Protein AF-A0A2N5ZAP1-F1 (afdb_monomer_lite)

pLDDT: mean 71.53, std 22.58, range [21.56, 98.69]

Foldseek 3Di:
DDDDDDPVVVVVPPDDDDDDDDDDPVVVVVVCPPPVNPPDADFDWDWDQDPVRATETEGAGQDLCLPVVCVVCVVVCVVRVHAYWYDHPPPDIARVVLLPPAFFDCQLPPPWDADPQQWIASDPLPPVCPLTLGHVVPDPPCCSSPPDPSSVVNNVCRANVPCVPPVCRVPDPPCSPDPCYSVVVCCCVLCVQLVQLVVLVVVLVVVLFQEFAEEEEAQFLAAPWPFPQAPSVPVLLVPLCPDPLRGADLVLVLVLLVLSVVRRAAYAEYEHDDRYANLVRPCSLVVLVSCQVSVSRYSEYEYEHCQLNLDPVVLVSVVVHRHQYEYEHEQQADAQVLSCVGTVDRCNVSSVVSLLVSCLSCVVPSSYAYEDEHEQDPSHLVCPVVVVVVVVVSCVVVVADEDEDQDPDGPGRYYYYYYQRDHPDPVCVVVSVVRVVVSVVVVPVPDDDDDDDCPPPDPPDLAWDQDCQLVRYWYQHSQQQIDSDSSPSSSPQQPDRNSVDHVVVVLVSSLVVLLCSLVVVRPVLVPDPSGSDHDDLVSSVVNLVVSCVVSVNDSCSRDPPVSD

Sequence (564 aa):
MKIALSKSLLERFKIYTFCVSIYSEADWNEKVNSEFLKRESVLEISDDIIPNGKTKLTFDCYTKDARHIHLFLKDFLDKEEKELTIKIDDIFQLDISSLMENPGCLCPWLSPVVSSSGDLTICCNDSFFDMSLGDLNKNDIYDLWFDSEKIKKYRYSHISGNYENMFLCQRCLGEKSIDLSLGLLNEYTKEHQALFGLERYYKARIRKKKIIKHLMIETSSVCQNACIYCNQKNDSIKDSRGKDNLFIDVDKLKKLIKDFDNNEYFFENIHLFWLGEPLLHEEFPKILELLEANKELFSKVELHTNAQEMDTNIVKNILKINFPLKIHYSVDANTKDVYMSLKGNPFLEKVKENIQNIILETKEKVNIIHVLQFIVHKQNQFELSDFKEYWIRFFKENDLDHQITSFFDFNKKHIIYFRKWDPIKKTDILESDRLFLETRENLLHIGHEGFVDHKEIDKKTTIKKICFSPFEYLVIASTGKITFCCHDTLLENLDFNIFDHTIFEFEKKLKAFIEDHICDRISLCKECSVRKSINSHEAILEEVLYFCRRFNIDPEAILNKEFL

Secondary structure (DSSP, 8-state):
------HHHHTT--SS--------HHHHHHHHTSTTTTTT----EEEEE-TTSPEEEEEE--STTHHHHHHHHHHHHHHTT-EEEEEETTTEEEEGGGGGSS-B-SHHHH--EE-TT-EEES-TT-TT-TT--EETTTS-HHIIIII-HHHHHHHHHHHH---TT-HHHHH--S---B--SSHHHHHHHHHHHHHHHHHHHHHHHHTT-EEEEEEEE-SBS--S---TT-GGG-HHHHHHH-SS-SB--HHHHHHHHHHHHHTTEEEEEEEE-SSS-GGG-TTHHHHHHHHHHTGGGEEEEEEEE--TT--HHHHHHHTT--S-EEEEEE---SSHHHHHHHHSSS-HHHHHHHHHHHHHHTTT-TTEEEEEEEEE-TTTGGGHHHHHHHHHHHHHHTT--EEEESSS---SSEEEEEEE---SSHHHHHHHHHHHHHHHHHHHTS-------GGGSSSS--------HHHHEEEE-TTSBEES-TT-TT--S---BTTSS-HHHHHHHHHHHHHHHHTT--HHHHH-SS------HHHHHHHHHHHHHHHT--HHHHS-TTT-

Radius of gyration: 28.74 Å; chains: 1; bounding box: 79×53×83 Å

Organism: Muiribacterium halophilum (NCBI:txid2053465)

Structure (mmCIF, N/CA/C/O backbone):
data_AF-A0A2N5ZAP1-F1
#
_entry.id   AF-A0A2N5ZAP1-F1
#
loop_
_atom_site.group_PDB
_atom_site.id
_atom_site.type_symbol
_atom_site.label_atom_id
_atom_site.label_alt_id
_atom_site.label_comp_id
_atom_site.label_asym_id
_atom_site.label_entity_id
_atom_site.label_seq_id
_atom_site.pdbx_PDB_ins_code
_atom_site.Cartn_x
_atom_site.Cartn_y
_atom_site.Cartn_z
_atom_site.occupancy
_atom_site.B_iso_or_equiv
_atom_site.auth_seq_id
_atom_site.auth_comp_id
_atom_site.auth_asym_id
_atom_site.auth_atom_id
_atom_site.pdbx_PDB_model_num
ATOM 1 N N . MET A 1 1 ? -48.284 6.624 44.555 1.00 22.77 1 MET A N 1
ATOM 2 C CA . MET A 1 1 ? -48.788 7.928 44.067 1.00 22.77 1 MET A CA 1
ATOM 3 C C . MET A 1 1 ? -48.051 8.279 42.788 1.00 22.77 1 MET A C 1
ATOM 5 O O . MET A 1 1 ? -46.831 8.342 42.811 1.00 22.77 1 MET A O 1
ATOM 9 N N . LYS A 1 2 ? -48.776 8.429 41.675 1.00 25.00 2 LYS A N 1
ATOM 10 C CA . LYS A 1 2 ? -48.234 8.939 40.409 1.00 25.00 2 LYS A CA 1
ATOM 11 C C . LYS A 1 2 ? -48.093 10.458 40.516 1.00 25.00 2 LYS A C 1
ATOM 13 O O . LYS A 1 2 ? -49.096 11.125 40.745 1.00 25.00 2 LYS A O 1
ATOM 18 N N . ILE A 1 3 ? -46.895 10.983 40.285 1.00 21.56 3 ILE A N 1
ATOM 19 C CA . ILE A 1 3 ? -46.696 12.359 39.826 1.00 21.56 3 ILE A CA 1
ATOM 20 C C . ILE A 1 3 ? -45.838 12.251 38.570 1.00 21.56 3 ILE A C 1
ATOM 22 O O . ILE A 1 3 ? -44.690 11.822 38.617 1.00 21.56 3 ILE A O 1
ATOM 26 N N . ALA A 1 4 ? -46.458 12.556 37.433 1.00 29.69 4 ALA A N 1
ATOM 27 C CA . ALA A 1 4 ? -45.778 12.710 36.163 1.00 29.69 4 ALA A CA 1
ATOM 28 C C . ALA A 1 4 ? -45.098 14.082 36.152 1.00 29.69 4 ALA A C 1
ATOM 30 O O . ALA A 1 4 ? -45.767 15.103 36.294 1.00 29.69 4 ALA A O 1
ATOM 31 N N . LEU A 1 5 ? -43.781 14.095 35.963 1.00 23.66 5 LEU A N 1
ATOM 32 C CA . LEU A 1 5 ? -43.029 15.273 35.545 1.00 23.66 5 LEU A CA 1
ATOM 33 C C . LEU A 1 5 ? -42.502 15.017 34.129 1.00 23.66 5 LEU A C 1
ATOM 35 O O . LEU A 1 5 ? -42.144 13.898 33.764 1.00 23.66 5 LEU A O 1
ATOM 39 N N . SER A 1 6 ? -42.598 16.052 33.303 1.00 27.11 6 SER A N 1
ATOM 40 C CA . SER A 1 6 ? -42.614 16.013 31.842 1.00 27.11 6 SER A CA 1
ATOM 41 C C . SER A 1 6 ? -41.344 15.453 31.196 1.00 27.11 6 SER A C 1
ATOM 43 O O . SER A 1 6 ? -40.226 15.825 31.554 1.00 27.11 6 SER A O 1
ATOM 45 N N . LYS A 1 7 ? -41.550 14.667 30.129 1.00 28.53 7 LYS A N 1
ATOM 46 C CA . LYS A 1 7 ? -40.543 14.060 29.235 1.00 28.53 7 LYS A CA 1
ATOM 47 C C . LYS A 1 7 ? -39.475 15.037 28.697 1.00 28.53 7 LYS A C 1
ATOM 49 O O . LYS A 1 7 ? -38.416 14.591 28.285 1.00 28.53 7 LYS A O 1
ATOM 54 N N . SER A 1 8 ? -39.711 16.350 28.746 1.00 30.84 8 SER A N 1
ATOM 55 C CA . SER A 1 8 ? -38.792 17.381 28.243 1.00 30.84 8 SER A CA 1
ATOM 56 C C . SER A 1 8 ? -37.696 17.836 29.223 1.00 30.84 8 SER A C 1
ATOM 58 O O . SER A 1 8 ? -36.805 18.568 28.801 1.00 30.84 8 SER A O 1
ATOM 60 N N . LEU A 1 9 ? -37.714 17.418 30.499 1.00 27.17 9 LEU A N 1
ATOM 61 C CA . LEU A 1 9 ? -36.648 17.759 31.463 1.00 27.17 9 LEU A CA 1
ATOM 62 C C . LEU A 1 9 ? -35.585 16.649 31.611 1.00 27.17 9 LEU A C 1
ATOM 64 O O . LEU A 1 9 ? -34.455 16.928 31.996 1.00 27.17 9 LEU A O 1
ATOM 68 N N . LEU A 1 10 ? -35.925 15.404 31.254 1.00 30.48 10 LEU A N 1
ATOM 69 C CA . LEU A 1 10 ? -35.035 14.234 31.339 1.00 30.48 10 LEU A CA 1
ATOM 70 C C . LEU A 1 10 ? -34.087 14.085 30.136 1.00 30.48 10 LEU A C 1
ATOM 72 O O . LEU A 1 10 ? -33.052 13.439 30.261 1.00 30.48 10 LEU A O 1
ATOM 76 N N . GLU A 1 11 ? -34.377 14.709 28.991 1.00 29.72 11 GLU A N 1
ATOM 77 C CA . GLU A 1 11 ? -33.504 14.626 27.804 1.00 29.72 11 GLU A CA 1
ATOM 78 C C . GLU A 1 11 ? -32.333 15.623 27.809 1.00 29.72 11 GLU A C 1
ATOM 80 O O . GLU A 1 11 ? -31.412 15.478 27.012 1.00 29.72 11 GLU A O 1
ATOM 85 N N . ARG A 1 12 ? -32.298 16.597 28.729 1.00 25.38 12 ARG A N 1
ATOM 86 C CA . ARG A 1 12 ? -31.201 17.587 28.814 1.00 25.38 12 ARG A CA 1
ATOM 87 C C . ARG A 1 12 ? -30.183 17.342 29.935 1.00 25.38 12 ARG A C 1
ATOM 89 O O . ARG A 1 12 ? -29.241 18.112 30.055 1.00 25.38 12 ARG A O 1
ATOM 96 N N . PHE A 1 13 ? -30.326 16.269 30.717 1.00 24.34 13 PHE A N 1
ATOM 97 C CA . PHE A 1 13 ? -29.519 16.010 31.923 1.00 24.34 13 PHE A CA 1
ATOM 98 C C . PHE A 1 13 ? -28.613 14.759 31.844 1.00 24.34 13 PHE A C 1
ATOM 100 O O . PHE A 1 13 ? -28.277 14.167 32.863 1.00 24.34 13 PHE A O 1
ATOM 107 N N . LYS A 1 14 ? -28.175 14.348 30.643 1.00 24.62 14 LYS A N 1
ATOM 108 C CA . LYS A 1 14 ? -27.221 13.230 30.439 1.00 24.62 14 LYS A CA 1
ATOM 109 C C . LYS A 1 14 ? -25.738 13.643 30.399 1.00 24.62 14 LYS A C 1
ATOM 111 O O . LYS A 1 14 ? -24.910 12.914 29.862 1.00 24.62 14 LYS A O 1
ATOM 116 N N . ILE A 1 15 ? -25.384 14.790 30.971 1.00 25.88 15 ILE A N 1
ATOM 117 C CA . ILE A 1 15 ? -23.997 15.262 31.044 1.00 25.88 15 ILE A CA 1
ATOM 118 C C . ILE A 1 15 ? -23.625 15.404 32.524 1.00 25.88 15 ILE A C 1
ATOM 120 O O . ILE A 1 15 ? -24.058 16.330 33.198 1.00 25.88 15 ILE A O 1
ATOM 124 N N . TYR A 1 16 ? -22.802 14.447 32.959 1.00 24.27 16 TYR A N 1
ATOM 125 C CA . TYR A 1 16 ? -21.937 14.431 34.140 1.00 24.27 16 TYR A CA 1
ATOM 126 C C . TYR A 1 16 ? -22.545 14.285 35.549 1.00 24.27 16 TYR A C 1
ATOM 128 O O . TYR A 1 16 ? -23.379 15.058 36.004 1.00 24.27 16 TYR A O 1
ATOM 136 N N . THR A 1 17 ? -21.926 13.339 36.270 1.00 24.97 17 THR A N 1
ATOM 137 C CA . THR A 1 17 ? -21.889 13.076 37.723 1.00 24.97 17 THR A CA 1
ATOM 138 C C . THR A 1 17 ? -23.048 12.326 38.385 1.00 24.97 17 THR A C 1
ATOM 140 O O . THR A 1 17 ? -24.199 12.739 38.330 1.00 24.97 17 THR A O 1
ATOM 143 N N . PHE A 1 18 ? -22.700 11.256 39.116 1.00 24.19 18 PHE A N 1
ATOM 144 C CA . PHE A 1 18 ? -23.454 10.811 40.289 1.00 24.19 18 PHE A CA 1
ATOM 145 C C . PHE A 1 18 ? -22.534 10.263 41.391 1.00 24.19 18 PHE A C 1
ATOM 147 O O . PHE A 1 18 ? -21.583 9.536 41.117 1.00 24.19 18 PHE A O 1
ATOM 154 N N . CYS A 1 19 ? -22.873 10.634 42.628 1.00 22.03 19 CYS A N 1
ATOM 155 C CA . CYS A 1 19 ? -22.274 10.240 43.903 1.00 22.03 19 CYS A CA 1
ATOM 156 C C . CYS A 1 19 ? -23.202 9.250 44.654 1.00 22.03 19 CYS A C 1
ATOM 158 O O . CYS A 1 19 ? -24.408 9.476 44.688 1.00 22.03 19 CYS A O 1
ATOM 160 N N . VAL A 1 20 ? -22.586 8.253 45.315 1.00 25.44 20 VAL A N 1
ATOM 161 C CA . VAL A 1 20 ? -22.931 7.523 46.571 1.00 25.44 20 VAL A CA 1
ATOM 162 C C . VAL A 1 20 ? -24.221 6.677 46.691 1.00 25.44 20 VAL A C 1
ATOM 164 O O . VAL A 1 20 ? -25.325 7.210 46.694 1.00 25.44 20 VAL A O 1
ATOM 167 N N . SER A 1 21 ? -24.071 5.377 47.025 1.00 23.06 21 SER A N 1
ATOM 168 C CA . SER A 1 21 ? -24.817 4.652 48.096 1.00 23.06 21 SER A CA 1
ATOM 169 C C . SER A 1 21 ? -24.080 3.362 48.538 1.00 23.06 21 SER A C 1
ATOM 171 O O . SER A 1 21 ? -23.279 2.821 47.783 1.00 23.06 21 SER A O 1
ATOM 173 N N . ILE A 1 22 ? -24.328 2.902 49.773 1.00 30.94 22 ILE A N 1
ATOM 174 C CA . ILE A 1 22 ? -23.730 1.740 50.479 1.00 30.94 22 ILE A CA 1
ATOM 175 C C . ILE A 1 22 ? -24.436 0.436 50.059 1.00 30.94 22 ILE A C 1
ATOM 177 O O . ILE A 1 22 ? -25.660 0.456 49.971 1.00 30.94 22 ILE A O 1
ATOM 181 N N . TYR A 1 23 ? -23.713 -0.677 49.863 1.00 29.64 23 TYR A N 1
ATOM 182 C CA . TYR A 1 23 ? -24.300 -1.928 49.353 1.00 29.64 23 TYR A CA 1
ATOM 183 C C . TYR A 1 23 ? -23.739 -3.209 49.997 1.00 29.64 23 TYR A C 1
ATOM 185 O O . TYR A 1 23 ? -22.602 -3.228 50.460 1.00 29.64 23 TYR A O 1
ATOM 193 N N . SER A 1 24 ? -24.579 -4.249 50.026 1.00 37.28 24 SER A N 1
ATOM 194 C CA . SER A 1 24 ? -24.366 -5.577 50.629 1.00 37.28 24 SER A CA 1
ATOM 195 C C . SER A 1 24 ? -23.917 -6.627 49.594 1.00 37.28 24 SER A C 1
ATOM 197 O O . SER A 1 24 ? -23.988 -6.381 48.394 1.00 37.28 24 SER A O 1
ATOM 199 N N . GLU A 1 25 ? -23.496 -7.824 50.024 1.00 36.44 25 GLU A N 1
ATOM 200 C CA . GLU A 1 25 ? -23.004 -8.918 49.152 1.00 36.44 25 GLU A CA 1
ATOM 201 C C . GLU A 1 25 ? -24.011 -9.353 48.055 1.00 36.44 25 GLU A C 1
ATOM 203 O O . GLU A 1 25 ? -23.624 -9.812 46.980 1.00 36.44 25 GLU A O 1
ATOM 208 N N . ALA A 1 26 ? -25.314 -9.133 48.268 1.00 39.25 26 ALA A N 1
ATOM 209 C CA . ALA A 1 26 ? -26.355 -9.387 47.268 1.00 39.25 26 ALA A CA 1
ATOM 210 C C . ALA A 1 26 ? -26.347 -8.372 46.102 1.00 39.25 26 ALA A C 1
ATOM 212 O O . ALA A 1 26 ? -26.602 -8.751 44.959 1.00 39.25 26 ALA A O 1
ATOM 213 N N . ASP A 1 27 ? -25.985 -7.112 46.360 1.00 40.53 27 ASP A N 1
ATOM 214 C CA . ASP A 1 27 ? -25.888 -6.055 45.340 1.00 40.53 27 ASP A CA 1
ATOM 215 C C . ASP A 1 27 ? -24.663 -6.242 44.425 1.00 40.53 27 ASP A C 1
ATOM 217 O O . ASP A 1 27 ? -24.653 -5.786 43.278 1.00 40.53 27 ASP A O 1
ATOM 221 N N . TRP A 1 28 ? -23.622 -6.928 44.918 1.00 42.44 28 TRP A N 1
ATOM 222 C CA . TRP A 1 28 ? -22.416 -7.254 44.150 1.00 42.44 28 TRP A CA 1
ATOM 223 C C . TRP A 1 28 ? -22.745 -8.189 42.980 1.00 42.44 28 TRP A C 1
ATOM 225 O O . TRP A 1 28 ? -22.395 -7.901 41.835 1.00 42.44 28 TRP A O 1
ATOM 235 N N . ASN A 1 29 ? -23.525 -9.243 43.239 1.00 42.50 29 ASN A N 1
ATOM 236 C CA . ASN A 1 29 ? -23.976 -10.162 42.195 1.00 42.50 29 ASN A CA 1
ATOM 237 C C . ASN A 1 29 ? -24.906 -9.487 41.175 1.00 42.50 29 ASN A C 1
ATOM 239 O O . ASN A 1 29 ? -24.871 -9.857 40.004 1.00 42.50 29 ASN A O 1
ATOM 243 N N . GLU A 1 30 ? -25.708 -8.493 41.572 1.00 44.53 30 GLU A N 1
ATOM 244 C CA . GLU A 1 30 ? -26.614 -7.776 40.663 1.00 44.53 30 GLU A CA 1
ATOM 245 C C . GLU A 1 30 ? -25.868 -6.769 39.766 1.00 44.53 30 GLU A C 1
ATOM 247 O O . GLU A 1 30 ? -26.138 -6.690 38.565 1.00 44.53 30 GLU A O 1
ATOM 252 N N . LYS A 1 31 ? -24.859 -6.059 40.297 1.00 44.88 31 LYS A N 1
ATOM 253 C CA . LYS A 1 31 ? -24.003 -5.156 39.507 1.00 44.88 31 LYS A CA 1
ATOM 254 C C . LYS A 1 31 ? -23.069 -5.902 38.559 1.00 44.88 31 LYS A C 1
ATOM 256 O O . LYS A 1 31 ? -22.984 -5.504 37.397 1.00 44.88 31 LYS A O 1
ATOM 261 N N . VAL A 1 32 ? -22.422 -6.983 39.008 1.00 44.06 32 VAL A N 1
ATOM 262 C CA . VAL A 1 32 ? -21.563 -7.824 38.149 1.00 44.06 32 VAL A CA 1
ATOM 263 C C . VAL A 1 32 ? -22.381 -8.495 37.038 1.00 44.06 32 VAL A C 1
ATOM 265 O O . VAL A 1 32 ? -21.912 -8.603 35.909 1.00 44.06 32 VAL A O 1
ATOM 268 N N . ASN A 1 33 ? -23.645 -8.850 37.304 1.00 41.50 33 ASN A N 1
ATOM 269 C CA . ASN A 1 33 ? -24.558 -9.399 36.293 1.00 41.50 33 ASN A CA 1
ATOM 270 C C . ASN A 1 33 ? -25.311 -8.357 35.448 1.00 41.50 33 ASN A C 1
ATOM 272 O O . ASN A 1 33 ? -26.096 -8.761 34.576 1.00 41.50 33 ASN A O 1
ATOM 276 N N . SER A 1 34 ? -25.103 -7.057 35.678 1.00 46.84 34 SER A N 1
ATOM 277 C CA . SER A 1 34 ? -25.735 -6.000 34.886 1.00 46.84 34 SER A CA 1
ATOM 278 C C . SER A 1 34 ? -25.260 -6.046 33.426 1.00 46.84 34 SER A C 1
ATOM 280 O O . SER A 1 34 ? -24.125 -6.428 33.136 1.00 46.84 34 SER A O 1
ATOM 282 N N . GLU A 1 35 ? -26.126 -5.656 32.482 1.00 37.53 35 GLU A N 1
ATOM 283 C CA . GLU A 1 35 ? -25.853 -5.703 31.029 1.00 37.53 35 GLU A CA 1
ATOM 284 C C . GLU A 1 35 ? -24.562 -4.974 30.602 1.00 37.53 35 GLU A C 1
ATOM 286 O O . GLU A 1 35 ? -24.064 -5.214 29.503 1.00 37.53 35 GLU A O 1
ATOM 291 N N . PHE A 1 36 ? -24.010 -4.110 31.463 1.00 37.22 36 PHE A N 1
ATOM 292 C CA . PHE A 1 36 ? -22.769 -3.373 31.232 1.00 37.22 36 PHE A CA 1
ATOM 293 C C . PHE A 1 36 ? -21.514 -4.262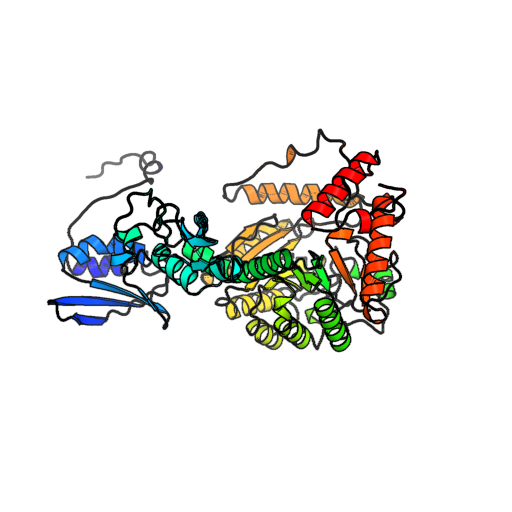 31.304 1.00 37.22 36 PHE A C 1
ATOM 295 O O . PHE A 1 36 ? -20.613 -4.081 30.496 1.00 37.22 36 PHE A O 1
ATOM 302 N N . LEU A 1 37 ? -21.467 -5.246 32.214 1.00 38.38 37 LEU A N 1
ATOM 303 C CA . LEU A 1 37 ? -20.309 -6.143 32.399 1.00 38.38 37 LEU A CA 1
ATOM 304 C C . LEU A 1 37 ? -20.401 -7.438 31.575 1.00 38.38 37 LEU A C 1
ATOM 306 O O . LEU A 1 37 ? -19.408 -8.138 31.406 1.00 38.38 37 LEU A O 1
ATOM 310 N N . LYS A 1 38 ? -21.578 -7.742 31.009 1.00 37.09 38 LYS A N 1
ATOM 311 C CA . LYS A 1 38 ? -21.795 -8.909 30.132 1.00 37.09 38 LYS A CA 1
ATOM 312 C C . LYS A 1 38 ? -21.314 -8.716 28.694 1.00 37.09 38 LYS A C 1
ATOM 314 O O . LYS A 1 38 ? -21.317 -9.675 27.925 1.00 37.09 38 LYS A O 1
ATOM 319 N N . ARG A 1 39 ? -20.911 -7.504 28.309 1.00 36.22 39 ARG A N 1
ATOM 320 C CA . ARG A 1 39 ? -20.260 -7.270 27.018 1.00 36.22 39 ARG A CA 1
ATOM 321 C C . ARG A 1 39 ? -18.772 -7.623 27.169 1.00 36.22 39 ARG A C 1
ATOM 323 O O . ARG A 1 39 ? -18.001 -6.856 27.726 1.00 36.22 39 ARG A O 1
ATOM 330 N N . GLU A 1 40 ? -18.430 -8.842 26.743 1.00 38.28 40 GLU A N 1
ATOM 331 C CA . GLU A 1 40 ? -17.067 -9.323 26.414 1.00 38.28 40 GLU A CA 1
ATOM 332 C C . GLU A 1 40 ? -16.067 -9.631 27.539 1.00 38.28 40 GLU A C 1
ATOM 334 O O . GLU A 1 40 ? -14.887 -9.827 27.266 1.00 38.28 40 GLU A O 1
ATOM 339 N N . SER A 1 41 ? -16.497 -9.781 28.792 1.00 38.12 41 SER A N 1
ATOM 340 C CA . SER A 1 41 ? -15.588 -10.187 29.881 1.00 38.12 41 SER A CA 1
ATOM 341 C C . SER A 1 41 ? -15.974 -11.557 30.451 1.00 38.12 41 SER A C 1
ATOM 343 O O . SER A 1 41 ? -17.058 -11.703 31.014 1.00 38.12 41 SER A O 1
ATOM 345 N N . VAL A 1 42 ? -15.100 -12.567 30.335 1.00 36.50 42 VAL A N 1
ATOM 346 C CA . VAL A 1 42 ? -15.205 -13.810 31.125 1.00 36.50 42 VAL A CA 1
ATOM 347 C C . VAL A 1 42 ? -14.512 -13.557 32.460 1.00 36.50 42 VAL A C 1
ATOM 349 O O . VAL A 1 42 ? -13.293 -13.481 32.519 1.00 36.50 42 VAL A O 1
ATOM 352 N N . LEU A 1 43 ? -15.304 -13.367 33.514 1.00 37.75 43 LEU A N 1
ATOM 353 C CA . LEU A 1 43 ? -14.826 -13.133 34.875 1.00 37.75 43 LEU A CA 1
ATOM 354 C C . LEU A 1 43 ? -14.589 -14.470 35.592 1.00 37.75 43 LEU A C 1
ATOM 356 O O . LEU A 1 43 ? -15.543 -15.087 36.064 1.00 37.75 43 LEU A O 1
ATOM 360 N N . GLU A 1 44 ? -13.330 -14.888 35.717 1.00 38.06 44 GLU A N 1
ATOM 361 C CA . GLU A 1 44 ? -12.916 -15.872 36.724 1.00 38.06 44 GLU A CA 1
ATOM 362 C C . GLU A 1 44 ? -12.315 -15.135 37.925 1.00 38.06 44 GLU A C 1
ATOM 364 O O . GLU A 1 44 ? -11.466 -14.258 37.772 1.00 38.06 44 GLU A O 1
ATOM 369 N N . ILE A 1 45 ? -12.817 -15.449 39.121 1.00 40.09 45 ILE A N 1
ATOM 370 C CA . ILE A 1 45 ? -12.404 -14.826 40.381 1.00 40.09 45 ILE A CA 1
ATOM 371 C C . ILE A 1 45 ? -11.713 -15.897 41.212 1.00 40.09 45 ILE A C 1
ATOM 373 O O . ILE A 1 45 ? -12.321 -16.915 41.546 1.00 40.09 45 ILE A O 1
ATOM 377 N N . SER A 1 46 ? -10.453 -15.653 41.561 1.00 44.75 46 SER A N 1
ATOM 378 C CA . SER A 1 46 ? -9.721 -16.445 42.546 1.00 44.75 46 SER A CA 1
ATOM 379 C C . SER A 1 46 ? -9.391 -15.577 43.758 1.00 44.75 46 SER A C 1
ATOM 381 O O . SER A 1 46 ? -8.749 -14.531 43.617 1.00 44.75 46 SER A O 1
ATOM 383 N N . ASP A 1 47 ? -9.822 -16.022 44.937 1.00 42.03 47 ASP A N 1
ATOM 384 C CA . ASP A 1 47 ? -9.518 -15.383 46.217 1.00 42.03 47 ASP A CA 1
ATOM 385 C C . ASP A 1 47 ? -8.214 -15.957 46.783 1.00 42.03 47 ASP A C 1
ATOM 387 O O . ASP A 1 47 ? -8.196 -17.066 47.319 1.00 42.03 47 ASP A O 1
ATOM 391 N N . ASP A 1 48 ? -7.129 -15.186 46.700 1.00 48.53 48 ASP A N 1
ATOM 392 C CA . ASP A 1 48 ? -5.860 -15.527 47.348 1.00 48.53 48 ASP A CA 1
ATOM 393 C C . ASP A 1 48 ? -5.608 -14.592 48.542 1.00 48.53 48 ASP A C 1
ATOM 395 O O . ASP A 1 48 ? -5.664 -13.364 48.431 1.00 48.53 48 ASP A O 1
ATOM 399 N N . ILE A 1 49 ? -5.307 -15.162 49.712 1.00 45.88 49 ILE A N 1
ATOM 400 C CA . ILE A 1 49 ? -4.966 -14.393 50.919 1.00 45.88 49 ILE A CA 1
ATOM 401 C C . ILE A 1 49 ? -3.487 -13.998 50.851 1.00 45.88 49 ILE A C 1
ATOM 403 O O . ILE A 1 49 ? -2.614 -14.863 50.770 1.00 45.88 49 ILE A O 1
ATOM 407 N N . ILE A 1 50 ? -3.193 -12.696 50.926 1.00 46.22 50 ILE A N 1
ATOM 408 C CA . ILE A 1 50 ? -1.821 -12.161 50.925 1.00 46.22 50 ILE A CA 1
ATOM 409 C C . ILE A 1 50 ? -1.348 -11.794 52.347 1.00 46.22 50 ILE A C 1
ATOM 411 O O . ILE A 1 50 ? -2.170 -11.549 53.233 1.00 46.22 50 ILE A O 1
ATOM 415 N N . PRO A 1 51 ? -0.020 -11.726 52.598 1.00 35.97 51 PRO A N 1
ATOM 416 C CA . PRO A 1 51 ? 0.569 -11.650 53.946 1.00 35.97 51 PRO A CA 1
ATOM 417 C C . PRO A 1 51 ? 0.175 -10.441 54.814 1.00 35.97 51 PRO A C 1
ATOM 419 O O . PRO A 1 51 ? 0.450 -10.448 56.010 1.00 35.97 51 PRO A O 1
ATOM 422 N N . ASN A 1 52 ? -0.476 -9.424 54.242 1.00 46.00 52 ASN A N 1
ATOM 423 C CA . ASN A 1 52 ? -0.893 -8.205 54.943 1.00 46.00 52 ASN A CA 1
ATOM 424 C C . ASN A 1 52 ? -2.338 -8.262 55.481 1.00 46.00 52 ASN A C 1
ATOM 426 O O . ASN A 1 52 ? -2.873 -7.235 55.882 1.00 46.00 52 ASN A O 1
ATOM 430 N N . GLY A 1 53 ? -2.989 -9.432 55.467 1.00 46.78 53 GLY A N 1
ATOM 431 C CA . GLY A 1 53 ? -4.369 -9.606 55.948 1.00 46.78 53 GLY A CA 1
ATOM 432 C C . GLY A 1 53 ? -5.454 -9.184 54.950 1.00 46.78 53 GLY A C 1
ATOM 433 O O . GLY A 1 53 ? -6.632 -9.418 55.204 1.00 46.78 53 GLY A O 1
ATOM 434 N N . LYS A 1 54 ? -5.062 -8.626 53.800 1.00 45.25 54 LYS A N 1
ATOM 435 C CA . LYS A 1 54 ? -5.956 -8.289 52.688 1.00 45.25 54 LYS A CA 1
ATOM 436 C C . LYS A 1 54 ? -6.259 -9.508 51.818 1.00 45.25 54 LYS A C 1
ATOM 438 O O . LYS A 1 54 ? -5.429 -10.409 51.669 1.00 45.25 54 LYS A O 1
ATOM 443 N N . THR A 1 55 ? -7.432 -9.505 51.193 1.00 45.22 55 THR A N 1
ATOM 444 C CA . THR A 1 55 ? -7.803 -10.506 50.180 1.00 45.22 55 THR A CA 1
ATOM 445 C C . THR A 1 55 ? -7.481 -9.955 48.793 1.00 45.22 55 THR A C 1
ATOM 447 O O . THR A 1 55 ? -7.929 -8.856 48.449 1.00 45.22 55 THR A O 1
ATOM 450 N N . LYS A 1 56 ? -6.688 -10.690 48.006 1.00 48.88 56 LYS A N 1
ATOM 451 C CA . LYS A 1 56 ? -6.365 -10.329 46.624 1.00 48.88 56 LYS A CA 1
ATOM 452 C C . LYS A 1 56 ? -7.464 -10.841 45.710 1.00 48.88 56 LYS A C 1
ATOM 454 O O . LYS A 1 56 ? -7.683 -12.046 45.629 1.00 48.88 56 LYS A O 1
ATOM 459 N N . LEU A 1 57 ? -8.109 -9.923 45.000 1.00 47.97 57 LEU A N 1
ATOM 460 C CA . LEU A 1 57 ? -9.047 -10.265 43.944 1.00 47.97 57 LEU A CA 1
ATOM 461 C C . LEU A 1 57 ? -8.309 -10.207 42.607 1.00 47.97 57 LEU A C 1
ATOM 463 O O . LEU A 1 57 ? -7.856 -9.139 42.179 1.00 47.97 57 LEU A O 1
ATOM 467 N N . THR A 1 58 ? -8.169 -11.362 41.963 1.00 49.75 58 THR A N 1
ATOM 468 C CA . THR A 1 58 ? -7.573 -11.457 40.626 1.00 49.75 58 THR A CA 1
ATOM 469 C C . THR A 1 58 ? -8.680 -11.548 39.588 1.00 49.75 58 THR A C 1
ATOM 471 O O . THR A 1 58 ? -9.592 -12.356 39.735 1.00 49.75 58 THR A O 1
ATOM 474 N N . PHE A 1 59 ? -8.586 -10.708 38.559 1.00 50.06 59 PHE A N 1
ATOM 475 C CA . PHE A 1 59 ? -9.525 -10.657 37.445 1.00 50.06 59 PHE A CA 1
ATOM 476 C C . PHE A 1 59 ? -8.790 -10.937 36.139 1.00 50.06 59 PHE A C 1
ATOM 478 O O . PHE A 1 59 ? -7.851 -10.212 35.796 1.00 50.06 59 PHE A O 1
ATOM 485 N N . ASP A 1 60 ? -9.257 -11.931 35.391 1.00 42.53 60 ASP A N 1
ATOM 486 C CA . ASP A 1 60 ? -8.882 -12.104 33.989 1.00 42.53 60 ASP A CA 1
ATOM 487 C C . ASP A 1 60 ? -9.785 -11.198 33.141 1.00 42.53 60 ASP A C 1
ATOM 489 O O . ASP A 1 60 ? -10.993 -11.407 33.028 1.00 42.53 60 ASP A O 1
ATOM 493 N N . CYS A 1 61 ? -9.219 -10.106 32.624 1.00 41.88 61 CYS A N 1
ATOM 494 C CA . CYS A 1 61 ? -9.963 -9.094 31.880 1.00 41.88 61 CYS A CA 1
ATOM 495 C C . CYS A 1 61 ? -9.499 -9.080 30.429 1.00 41.88 61 CYS A C 1
ATOM 497 O O . CYS A 1 61 ? -8.421 -8.584 30.114 1.00 41.88 61 CYS A O 1
ATOM 499 N N . TYR A 1 62 ? -10.365 -9.550 29.536 1.00 38.88 62 TYR A N 1
ATOM 500 C CA . TYR A 1 62 ? -10.124 -9.552 28.091 1.00 38.88 62 TYR A CA 1
ATOM 501 C C . TYR A 1 62 ? -10.523 -8.227 27.408 1.00 38.88 62 TYR A C 1
ATOM 503 O O . TYR A 1 62 ? -10.542 -8.141 26.182 1.00 38.88 62 TYR A O 1
ATOM 511 N N . THR A 1 63 ? -10.858 -7.178 28.178 1.00 38.69 63 THR A N 1
ATOM 512 C CA . THR A 1 63 ? -11.393 -5.909 27.649 1.00 38.69 63 THR A CA 1
ATOM 513 C C . THR A 1 63 ? -10.570 -4.668 28.018 1.00 38.69 63 THR A C 1
ATOM 515 O O . THR A 1 63 ? -9.803 -4.631 28.979 1.00 38.69 63 THR A O 1
ATOM 518 N N . LYS A 1 64 ? -10.774 -3.610 27.220 1.00 36.09 64 LYS A N 1
ATOM 519 C CA . LYS A 1 64 ? -10.076 -2.307 27.211 1.00 36.09 64 LYS A CA 1
ATOM 520 C C . LYS A 1 64 ? -10.409 -1.385 28.404 1.00 36.09 64 LYS A C 1
ATOM 522 O O . LYS A 1 64 ? -9.925 -0.255 28.438 1.00 36.09 64 LYS A O 1
ATOM 527 N N . ASP A 1 65 ? -11.216 -1.841 29.366 1.00 42.84 65 ASP A N 1
ATOM 528 C CA . ASP A 1 65 ? -11.885 -1.004 30.382 1.00 42.84 65 ASP A CA 1
ATOM 529 C C . ASP A 1 65 ? -11.429 -1.258 31.834 1.00 42.84 65 ASP A C 1
ATOM 531 O O . ASP A 1 65 ? -12.105 -0.903 32.801 1.00 42.84 65 ASP A O 1
ATOM 535 N N . ALA A 1 66 ? -10.223 -1.800 32.004 1.00 45.62 66 ALA A N 1
ATOM 536 C CA . ALA A 1 66 ? -9.598 -2.121 33.289 1.00 45.62 66 ALA A CA 1
ATOM 537 C C . ALA A 1 66 ? -9.671 -0.982 34.346 1.00 45.62 66 ALA A C 1
ATOM 539 O O . ALA A 1 66 ? -9.882 -1.235 35.536 1.00 45.62 66 ALA A O 1
ATOM 540 N N . ARG A 1 67 ? -9.582 0.294 33.928 1.00 43.38 67 ARG A N 1
ATOM 541 C CA . ARG A 1 67 ? -9.772 1.450 34.830 1.00 43.38 67 ARG A CA 1
ATOM 542 C C . ARG A 1 67 ? -11.217 1.762 35.176 1.00 43.38 67 ARG A C 1
ATOM 544 O O . ARG A 1 67 ? -11.458 2.186 36.300 1.00 43.38 67 ARG A O 1
ATOM 551 N N . HIS A 1 68 ? -12.165 1.583 34.260 1.00 46.06 68 HIS A N 1
ATOM 552 C CA . HIS A 1 68 ? -13.578 1.769 34.586 1.00 46.06 68 HIS A CA 1
ATOM 553 C C . HIS A 1 68 ? -14.031 0.722 35.601 1.00 46.06 68 HIS A C 1
ATOM 555 O O . HIS A 1 68 ? -14.769 1.067 36.516 1.00 46.06 68 HIS A O 1
ATOM 561 N N . ILE A 1 69 ? -13.508 -0.505 35.512 1.00 49.34 69 ILE A N 1
ATOM 562 C CA . ILE A 1 69 ? -13.718 -1.557 36.513 1.00 49.34 69 ILE A CA 1
ATOM 563 C C . ILE A 1 69 ? -13.153 -1.123 37.874 1.00 49.34 69 ILE A C 1
ATOM 565 O O . ILE A 1 69 ? -13.881 -1.150 38.863 1.00 49.34 69 ILE A O 1
ATOM 569 N N . HIS A 1 70 ? -11.903 -0.643 37.937 1.00 50.09 70 HIS A N 1
ATOM 570 C CA . HIS A 1 70 ? -11.328 -0.147 39.195 1.00 50.09 70 HIS A CA 1
ATOM 571 C C . HIS A 1 70 ? -12.098 1.057 39.760 1.00 50.09 70 HIS A C 1
ATOM 573 O O . HIS A 1 70 ? -12.468 1.034 40.924 1.00 50.09 70 HIS A O 1
ATOM 579 N N . LEU A 1 71 ? -12.409 2.080 38.956 1.00 47.12 71 LEU A N 1
ATOM 580 C CA . LEU A 1 71 ? -13.166 3.264 39.393 1.00 47.12 71 LEU A CA 1
ATOM 581 C C . LEU A 1 71 ? -14.587 2.916 39.855 1.00 47.12 71 LEU A C 1
ATOM 583 O O . LEU A 1 71 ? -15.086 3.509 40.807 1.00 47.12 71 LEU A O 1
ATOM 587 N N . PHE A 1 72 ? -15.230 1.947 39.203 1.00 46.19 72 PHE A N 1
ATOM 588 C CA . PHE A 1 72 ? -16.557 1.458 39.571 1.00 46.19 72 PHE A CA 1
ATOM 589 C C . PHE A 1 72 ? -16.548 0.643 40.872 1.00 46.19 72 PHE A C 1
ATOM 591 O O . PHE A 1 72 ? -17.533 0.657 41.612 1.00 46.19 72 PHE A O 1
ATOM 598 N N . LEU A 1 73 ? -15.441 -0.052 41.157 1.00 47.91 73 LEU A N 1
ATOM 599 C CA . LEU A 1 73 ? -15.263 -0.903 42.335 1.00 47.91 73 LEU A CA 1
ATOM 600 C C . LEU A 1 73 ? -14.478 -0.229 43.469 1.00 47.91 73 LEU A C 1
ATOM 602 O O . LEU A 1 73 ? -14.409 -0.795 44.555 1.00 47.91 73 LEU A O 1
ATOM 606 N N . LYS A 1 74 ? -13.912 0.963 43.254 1.00 52.12 74 LYS A N 1
ATOM 607 C CA . LYS A 1 74 ? -13.006 1.649 44.187 1.00 52.12 74 LYS A CA 1
ATOM 608 C C . LYS A 1 74 ? -13.606 1.798 45.581 1.00 52.12 74 LYS A C 1
ATOM 610 O O . LYS A 1 74 ? -13.023 1.335 46.551 1.00 52.12 74 LYS A O 1
ATOM 615 N N . ASP A 1 75 ? -14.830 2.316 45.655 1.00 49.31 75 ASP A N 1
ATOM 616 C CA . ASP A 1 75 ? -15.556 2.481 46.920 1.00 49.31 75 ASP A CA 1
ATOM 617 C C . ASP A 1 75 ? -15.784 1.155 47.672 1.00 49.31 75 ASP A C 1
ATOM 619 O O . ASP A 1 75 ? -15.969 1.165 48.887 1.00 49.31 75 ASP A O 1
ATOM 623 N N . PHE A 1 76 ? -15.824 0.021 46.967 1.00 51.72 76 PHE A N 1
ATOM 624 C CA . PHE A 1 76 ? -15.951 -1.313 47.558 1.00 51.72 76 PHE A CA 1
ATOM 625 C C . PHE A 1 76 ? -14.589 -1.870 47.989 1.00 51.72 76 PHE A C 1
ATOM 627 O O . PHE A 1 76 ? -14.461 -2.350 49.111 1.00 51.72 76 PHE A O 1
ATOM 634 N N . LEU A 1 77 ? -13.569 -1.763 47.131 1.00 54.97 77 LEU A N 1
ATOM 635 C CA . LEU A 1 77 ? -12.197 -2.199 47.419 1.00 54.97 77 LEU A CA 1
ATOM 636 C C . LEU A 1 77 ? -11.624 -1.477 48.646 1.00 54.97 77 LEU A C 1
ATOM 638 O O . LEU A 1 77 ? -11.043 -2.124 49.516 1.00 54.97 77 LEU A O 1
ATOM 642 N N . ASP A 1 78 ? -11.871 -0.168 48.746 1.00 56.06 78 ASP A N 1
ATOM 643 C CA . ASP A 1 78 ? -11.432 0.669 49.864 1.00 56.06 78 ASP A CA 1
ATOM 644 C C . ASP A 1 78 ? -12.165 0.318 51.173 1.00 56.06 78 ASP A C 1
ATOM 646 O O . ASP A 1 78 ? -11.573 0.383 52.248 1.00 56.06 78 ASP A O 1
ATOM 650 N N . LYS A 1 79 ? -13.448 -0.074 51.106 1.00 57.44 79 LYS A N 1
ATOM 651 C CA . LYS A 1 79 ? -14.249 -0.447 52.290 1.00 57.44 79 LYS A CA 1
ATOM 652 C C . LYS A 1 79 ? -13.936 -1.836 52.833 1.00 57.44 79 LYS A C 1
ATOM 654 O O . LYS A 1 79 ? -14.007 -2.031 54.040 1.00 57.44 79 LYS A O 1
ATOM 659 N N . GLU A 1 80 ? -13.630 -2.780 51.953 1.00 53.38 80 GLU A N 1
ATOM 660 C CA . GLU A 1 80 ? -13.395 -4.186 52.302 1.00 53.38 80 GLU A CA 1
ATOM 661 C C . GLU A 1 80 ? -11.899 -4.525 52.451 1.00 53.38 80 GLU A C 1
ATOM 663 O O . GLU A 1 80 ? -11.542 -5.694 52.582 1.00 53.38 80 GLU A O 1
ATOM 668 N N . GLU A 1 81 ? -11.018 -3.518 52.390 1.00 59.91 81 GLU A N 1
ATOM 669 C CA . GLU A 1 81 ? -9.554 -3.664 52.412 1.00 59.91 81 GLU A CA 1
ATOM 670 C C . GLU A 1 81 ? -9.029 -4.690 51.384 1.00 59.91 81 GLU A C 1
ATOM 672 O O . GLU A 1 81 ? -8.151 -5.506 51.672 1.00 59.91 81 GLU A O 1
ATOM 677 N N . LYS A 1 82 ? -9.561 -4.662 50.157 1.00 54.69 82 LYS A N 1
ATOM 678 C CA . LYS A 1 82 ? -9.182 -5.597 49.081 1.00 54.69 82 LYS A CA 1
ATOM 679 C C . LYS A 1 82 ? -8.261 -4.939 48.056 1.00 54.69 82 LYS A C 1
ATOM 681 O O . LYS A 1 82 ? -8.372 -3.749 47.779 1.00 54.69 82 LYS A O 1
ATOM 686 N N . GLU A 1 83 ? -7.372 -5.727 47.453 1.00 54.97 83 GLU A N 1
ATOM 687 C CA . GLU A 1 83 ? -6.502 -5.285 46.351 1.00 54.97 83 GLU A CA 1
ATOM 688 C C . GLU A 1 83 ? -6.954 -5.888 45.020 1.00 54.97 83 GLU A C 1
ATOM 690 O O . GLU A 1 83 ? -7.316 -7.066 44.948 1.00 54.97 83 GLU A O 1
ATOM 695 N N . LEU A 1 84 ? -6.938 -5.063 43.967 1.00 52.19 84 LEU A N 1
ATOM 696 C CA . LEU A 1 84 ? -7.388 -5.427 42.626 1.00 52.19 84 LEU A CA 1
ATOM 697 C C . LEU A 1 84 ? -6.189 -5.648 41.707 1.00 52.19 84 LEU A C 1
ATOM 699 O O . LEU A 1 84 ? -5.460 -4.708 41.402 1.00 52.19 84 LEU A O 1
ATOM 703 N N . THR A 1 85 ? -6.021 -6.869 41.206 1.00 49.81 85 THR A N 1
ATOM 704 C CA . THR A 1 85 ? -5.065 -7.161 40.131 1.00 49.81 85 THR A CA 1
ATOM 705 C C . THR A 1 85 ? -5.819 -7.562 38.878 1.00 49.81 85 THR A C 1
ATOM 707 O O . THR A 1 85 ? -6.625 -8.491 38.911 1.00 49.81 85 THR A O 1
ATOM 710 N N . ILE A 1 86 ? -5.531 -6.876 37.771 1.00 50.28 86 ILE A N 1
ATOM 711 C CA . ILE A 1 86 ? -6.102 -7.203 36.467 1.00 50.28 86 ILE A CA 1
ATOM 712 C C . ILE A 1 86 ? -5.012 -7.837 35.606 1.00 50.28 86 ILE A C 1
ATOM 714 O O . ILE A 1 86 ? -3.954 -7.243 35.383 1.00 50.28 86 ILE A O 1
ATOM 718 N N . LYS A 1 87 ? -5.268 -9.060 35.142 1.00 44.28 87 LYS A N 1
ATOM 719 C CA . LYS A 1 87 ? -4.452 -9.739 34.135 1.00 44.28 87 LYS A CA 1
ATOM 720 C C . LYS A 1 87 ? -4.990 -9.383 32.753 1.00 44.28 87 LYS A C 1
ATOM 722 O O . LYS A 1 87 ? -6.189 -9.522 32.509 1.00 44.28 87 LYS A O 1
ATOM 727 N N . ILE A 1 88 ? -4.105 -8.892 31.886 1.00 42.69 88 ILE A N 1
ATOM 728 C CA . ILE A 1 88 ? -4.405 -8.557 30.489 1.00 42.69 88 ILE A CA 1
ATOM 729 C C . ILE A 1 88 ? -3.477 -9.416 29.626 1.00 42.69 88 ILE A C 1
ATOM 731 O O . ILE A 1 88 ? -2.299 -9.084 29.483 1.00 42.69 88 ILE A O 1
ATOM 735 N N . ASP A 1 89 ? -4.021 -10.516 29.100 1.00 39.31 89 ASP A N 1
ATOM 736 C CA . ASP A 1 89 ? -3.322 -11.590 28.376 1.00 39.31 89 ASP A CA 1
ATOM 737 C C . ASP A 1 89 ? -2.133 -12.234 29.135 1.00 39.31 89 ASP A C 1
ATOM 739 O O . ASP A 1 89 ? -1.591 -11.699 30.103 1.00 39.31 89 ASP A O 1
ATOM 743 N N . ASP A 1 90 ? -1.704 -13.421 28.687 1.00 35.62 90 ASP A N 1
ATOM 744 C CA . ASP A 1 90 ? -0.753 -14.330 29.367 1.00 35.62 90 ASP A CA 1
ATOM 745 C C . ASP A 1 90 ? 0.663 -13.765 29.648 1.00 35.62 90 ASP A C 1
ATOM 747 O O . ASP A 1 90 ? 1.535 -14.477 30.151 1.00 35.62 90 ASP A O 1
ATOM 751 N N . ILE A 1 91 ? 0.934 -12.496 29.323 1.00 34.81 91 ILE A N 1
ATOM 752 C CA . ILE A 1 91 ? 2.275 -11.893 29.353 1.00 34.81 91 ILE A CA 1
ATOM 753 C C . ILE A 1 91 ? 2.404 -10.785 30.419 1.00 34.81 91 ILE A C 1
ATOM 755 O O . ILE A 1 91 ? 3.518 -10.537 30.884 1.00 34.81 91 ILE A O 1
ATOM 759 N N . PHE A 1 92 ? 1.316 -10.138 30.875 1.00 38.47 92 PHE A N 1
ATOM 760 C CA . PHE A 1 92 ? 1.431 -8.929 31.710 1.00 38.47 92 PHE A CA 1
ATOM 761 C C . PHE A 1 92 ? 0.453 -8.864 32.898 1.00 38.47 92 PHE A C 1
ATOM 763 O O . PHE A 1 92 ? -0.765 -8.948 32.759 1.00 38.47 92 PHE A O 1
ATOM 770 N N . GLN A 1 93 ? 1.011 -8.631 34.093 1.00 42.34 93 GLN A N 1
ATOM 771 C CA . GLN A 1 93 ? 0.268 -8.266 35.304 1.00 42.34 93 GLN A CA 1
ATOM 772 C C . GLN A 1 93 ? 0.374 -6.752 35.520 1.00 42.34 93 GLN A C 1
ATOM 774 O O . GLN A 1 93 ? 1.481 -6.224 35.631 1.00 42.34 93 GLN A O 1
ATOM 779 N N . LEU A 1 94 ? -0.763 -6.055 35.579 1.00 45.16 94 LEU A N 1
ATOM 780 C CA . LEU A 1 94 ? -0.834 -4.610 35.809 1.00 45.16 94 LEU A CA 1
ATOM 781 C C . LEU A 1 94 ? -1.503 -4.320 37.156 1.00 45.16 94 LEU A C 1
ATOM 783 O O . LEU A 1 94 ? -2.643 -4.721 37.398 1.00 45.16 94 LEU A O 1
ATOM 787 N N . ASP A 1 95 ? -0.798 -3.588 38.020 1.00 46.34 95 ASP A N 1
ATOM 788 C CA . ASP A 1 95 ? -1.358 -3.039 39.254 1.00 46.34 95 ASP A CA 1
ATOM 789 C C . ASP A 1 95 ? -1.933 -1.644 38.985 1.00 46.34 95 ASP A C 1
ATOM 791 O O . ASP A 1 95 ? -1.212 -0.663 38.783 1.00 46.34 95 ASP A O 1
ATOM 795 N N . ILE A 1 96 ? -3.261 -1.566 38.952 1.00 43.84 96 ILE A N 1
ATOM 796 C CA . ILE A 1 96 ? -3.997 -0.359 38.564 1.00 43.84 96 ILE A CA 1
ATOM 797 C C . ILE A 1 96 ? -4.008 0.694 39.673 1.00 43.84 96 ILE A C 1
ATOM 799 O O . ILE A 1 96 ? -4.187 1.875 39.373 1.00 43.84 96 ILE A O 1
ATOM 803 N N . SER A 1 97 ? -3.752 0.306 40.925 1.00 42.25 97 SER A N 1
ATOM 804 C CA . SER A 1 97 ? -3.689 1.254 42.041 1.00 42.25 97 SER A CA 1
ATOM 805 C C . SER A 1 97 ? -2.594 2.316 41.827 1.00 42.25 97 SER A C 1
ATOM 807 O O . SER A 1 97 ? -2.807 3.497 42.101 1.00 42.25 97 SER A O 1
ATOM 809 N N . SER A 1 98 ? -1.480 1.930 41.192 1.00 41.34 98 SER A N 1
ATOM 810 C CA . SER A 1 98 ? -0.330 2.800 40.901 1.00 41.34 98 SER A CA 1
ATOM 811 C C . SER A 1 98 ? -0.573 3.869 39.819 1.00 41.34 98 SER A C 1
ATOM 813 O O . SER A 1 98 ? 0.052 4.930 39.840 1.00 41.34 98 SER A O 1
ATOM 815 N N . LEU A 1 99 ? -1.517 3.640 38.895 1.00 41.91 99 LEU A N 1
ATOM 816 C CA . LEU A 1 99 ? -1.807 4.546 37.771 1.00 41.91 99 LEU A CA 1
ATOM 817 C C . LEU A 1 99 ? -2.490 5.854 38.205 1.00 41.91 99 LEU A C 1
ATOM 819 O O . LEU A 1 99 ? -2.520 6.809 37.430 1.00 41.91 99 LEU A O 1
ATOM 823 N N . MET A 1 100 ? -3.070 5.900 39.409 1.00 40.38 100 MET A N 1
ATOM 824 C CA . MET A 1 100 ? -3.834 7.056 39.892 1.00 40.38 100 MET A CA 1
ATOM 825 C C . MET A 1 100 ? -3.011 8.049 40.724 1.00 40.38 100 MET A C 1
ATOM 827 O O . MET A 1 100 ? -3.454 9.181 40.906 1.00 40.38 100 MET A O 1
ATOM 831 N N . GLU A 1 101 ? -1.833 7.668 41.224 1.00 47.00 101 GLU A N 1
ATOM 832 C CA . GLU A 1 101 ? -1.096 8.490 42.197 1.00 47.00 101 GLU A CA 1
ATOM 833 C C . GLU A 1 101 ? -0.106 9.483 41.564 1.00 47.00 101 GLU A C 1
ATOM 835 O O . GLU A 1 101 ? 0.340 10.414 42.237 1.00 47.00 101 GLU A O 1
ATOM 840 N N . ASN A 1 102 ? 0.243 9.340 40.277 1.00 54.59 102 ASN A N 1
ATOM 841 C CA . ASN A 1 102 ? 1.271 10.185 39.660 1.00 54.59 102 ASN A CA 1
ATOM 842 C C . ASN A 1 102 ? 1.065 10.370 38.138 1.00 54.59 102 ASN A C 1
ATOM 844 O O . ASN A 1 102 ? 1.439 9.487 37.365 1.00 54.59 102 ASN A O 1
ATOM 848 N N . PRO A 1 103 ? 0.505 11.505 37.670 1.00 54.84 103 PRO A N 1
ATOM 849 C CA . PRO A 1 103 ? 0.314 11.735 36.241 1.00 54.84 103 PRO A CA 1
ATOM 850 C C . PRO A 1 103 ? 1.639 11.711 35.461 1.00 54.84 103 PRO A C 1
ATOM 852 O O . PRO A 1 103 ? 2.695 12.144 35.941 1.00 54.84 103 PRO A O 1
ATOM 855 N N . GLY A 1 104 ? 1.572 11.173 34.242 1.00 61.44 104 GLY A N 1
ATOM 856 C CA . GLY A 1 104 ? 2.688 11.093 33.306 1.00 61.44 104 GLY A CA 1
ATOM 857 C C . GLY A 1 104 ? 3.188 12.475 32.862 1.00 61.44 104 GLY A C 1
ATOM 858 O O . GLY A 1 104 ? 2.415 13.428 32.780 1.00 61.44 104 GLY A O 1
ATOM 859 N N . CYS A 1 105 ? 4.476 12.601 32.535 1.00 68.00 105 CYS A N 1
ATOM 860 C CA . CYS A 1 105 ? 5.055 13.820 31.949 1.00 68.00 105 CYS A CA 1
ATOM 861 C C . CYS A 1 105 ? 5.533 13.565 30.506 1.00 68.00 105 CYS A C 1
ATOM 863 O O . CYS A 1 105 ? 6.141 12.534 30.237 1.00 68.00 105 CYS A O 1
ATOM 865 N N . LEU A 1 106 ? 5.280 14.507 29.582 1.00 65.44 106 LEU A N 1
ATOM 866 C CA . LEU A 1 106 ? 5.631 14.385 28.154 1.00 65.44 106 LEU A CA 1
ATOM 867 C C . LEU A 1 106 ? 7.076 14.772 27.800 1.00 65.44 106 LEU A C 1
ATOM 869 O O . LEU A 1 106 ? 7.494 14.592 26.655 1.00 65.44 106 LEU A O 1
ATOM 873 N N . CYS A 1 107 ? 7.865 15.284 28.745 1.00 72.81 107 CYS A N 1
ATOM 874 C CA . CYS A 1 107 ? 9.243 15.708 28.473 1.00 72.81 107 CYS A CA 1
ATOM 875 C C . CYS A 1 107 ? 10.115 14.638 27.771 1.00 72.81 107 CYS A C 1
ATOM 877 O O . CYS A 1 107 ? 10.803 15.011 26.821 1.00 72.81 107 CYS A O 1
ATOM 879 N N . PRO A 1 108 ? 10.023 13.325 28.087 1.00 76.19 108 PRO A N 1
ATOM 880 C CA . PRO A 1 108 ? 10.780 12.286 27.372 1.00 76.19 108 PRO A CA 1
ATOM 881 C C . PRO A 1 108 ? 10.437 12.110 25.878 1.00 76.19 108 PRO A C 1
ATOM 883 O O . PRO A 1 108 ? 11.109 11.355 25.168 1.00 76.19 108 PRO A O 1
ATOM 886 N N . TRP A 1 109 ? 9.383 12.767 25.388 1.00 68.44 109 TRP A N 1
ATOM 887 C CA . TRP A 1 109 ? 8.998 12.795 23.973 1.00 68.44 109 TRP A CA 1
ATOM 888 C C . TRP A 1 109 ? 9.270 14.149 23.324 1.00 68.44 109 TRP A C 1
ATOM 890 O O . TRP A 1 109 ? 9.606 14.193 22.144 1.00 68.44 109 TRP A O 1
ATOM 900 N N . LEU A 1 110 ? 9.135 15.241 24.080 1.00 60.16 110 LEU A N 1
ATOM 901 C CA . LEU A 1 110 ? 9.069 16.592 23.516 1.00 60.16 110 LEU A CA 1
ATOM 902 C C . LEU A 1 110 ? 10.283 17.472 23.823 1.00 60.16 110 LEU A C 1
ATOM 904 O O . LEU A 1 110 ? 10.528 18.428 23.092 1.00 60.16 110 LEU A O 1
ATOM 908 N N . SER A 1 111 ? 11.031 17.170 24.885 1.00 74.56 111 SER A N 1
ATOM 909 C CA . SER A 1 111 ? 11.955 18.135 25.491 1.00 74.56 111 SER A CA 1
ATOM 910 C C . SER A 1 111 ? 13.371 17.575 25.676 1.00 74.56 111 SER A C 1
ATOM 912 O O . SER A 1 111 ? 13.842 17.501 26.815 1.00 74.56 111 SER A O 1
ATOM 914 N N . PRO A 1 112 ? 14.074 17.184 24.593 1.00 85.25 112 PRO A N 1
ATOM 915 C CA . PRO A 1 112 ? 15.487 16.840 24.690 1.00 85.25 112 PRO A CA 1
ATOM 916 C C . PRO A 1 112 ? 16.297 18.060 25.131 1.00 85.25 112 PRO A C 1
ATOM 918 O O . PRO A 1 112 ? 16.121 19.160 24.602 1.00 85.25 112 PRO A O 1
ATOM 921 N N . VAL A 1 113 ? 17.209 17.863 26.081 1.00 89.62 113 VAL A N 1
ATOM 922 C CA . VAL A 1 113 ? 18.128 18.909 26.541 1.00 89.62 113 VAL A CA 1
ATOM 923 C C . VAL A 1 113 ? 19.555 18.421 26.409 1.00 89.62 113 VAL A C 1
ATOM 925 O O . VAL A 1 113 ? 19.878 17.313 26.828 1.00 89.62 113 VAL A O 1
ATOM 928 N N . VAL A 1 114 ? 20.398 19.259 25.811 1.00 93.62 114 VAL A N 1
ATOM 929 C CA . VAL A 1 114 ? 21.807 18.963 25.557 1.00 93.62 114 VAL A CA 1
ATOM 930 C C . VAL A 1 114 ? 22.667 19.898 26.398 1.00 93.62 114 VAL A C 1
ATOM 932 O O . VAL A 1 114 ? 22.478 21.116 26.361 1.00 93.62 114 VAL A O 1
ATOM 935 N N . SER A 1 115 ? 23.594 19.339 27.174 1.00 90.62 115 SER A N 1
ATOM 936 C CA . SER A 1 115 ? 24.569 20.117 27.936 1.00 90.62 115 SER A CA 1
ATOM 937 C C . SER A 1 115 ? 25.639 20.710 27.012 1.00 90.62 115 SER A C 1
ATOM 939 O O . SER A 1 115 ? 25.859 20.250 25.892 1.00 90.62 115 SER A O 1
ATOM 941 N N . SER A 1 116 ? 26.396 21.693 27.501 1.00 91.38 116 SER A N 1
ATOM 942 C CA . SER A 1 116 ? 27.576 22.194 26.782 1.00 91.38 116 SER A CA 1
ATOM 943 C C . SER A 1 116 ? 28.701 21.156 26.651 1.00 91.38 116 SER A C 1
ATOM 945 O O . SER A 1 116 ? 29.558 21.313 25.785 1.00 91.38 116 SER A O 1
ATOM 947 N N . SER A 1 117 ? 28.702 20.102 27.478 1.00 90.25 117 SER A N 1
ATOM 948 C CA . SER A 1 117 ? 29.603 18.950 27.350 1.00 90.25 117 SER A CA 1
ATOM 949 C C . SER A 1 117 ? 29.123 17.915 26.330 1.00 90.25 117 SER A C 1
ATOM 951 O O . SER A 1 117 ? 29.877 16.996 26.033 1.00 90.25 117 SER A O 1
ATOM 953 N N . GLY A 1 118 ? 27.922 18.076 25.760 1.00 90.56 118 GLY A N 1
ATOM 954 C CA . GLY A 1 118 ? 27.334 17.176 24.766 1.00 90.56 118 GLY A CA 1
ATOM 955 C C . GLY A 1 118 ? 26.441 16.077 25.342 1.00 90.56 118 GLY A C 1
ATOM 956 O O . GLY A 1 118 ? 25.900 15.286 24.578 1.00 90.56 118 GLY A O 1
ATOM 957 N N . ASP A 1 119 ? 26.239 16.019 26.656 1.00 95.00 119 ASP A N 1
ATOM 958 C CA . ASP A 1 119 ? 25.339 15.044 27.275 1.00 95.00 119 ASP A CA 1
ATOM 959 C C . ASP A 1 119 ? 23.881 15.352 26.923 1.00 95.00 119 ASP A C 1
ATOM 961 O O . ASP A 1 119 ? 23.452 16.502 26.990 1.00 95.00 119 ASP A O 1
ATOM 965 N N . LEU A 1 120 ? 23.112 14.328 26.556 1.00 94.50 120 LEU A N 1
ATOM 966 C CA . LEU A 1 120 ? 21.691 14.424 26.224 1.00 94.50 120 LEU A CA 1
ATOM 967 C C . LEU A 1 120 ? 20.834 13.888 27.374 1.00 94.50 120 LEU A C 1
ATOM 969 O O . LEU A 1 120 ? 20.999 12.738 27.774 1.00 94.50 120 LEU A O 1
ATOM 973 N N . THR A 1 121 ? 19.860 14.665 27.845 1.00 93.12 121 THR A N 1
ATOM 974 C CA . THR A 1 121 ? 18.856 14.241 28.836 1.00 93.12 121 THR A CA 1
ATOM 975 C C . THR A 1 121 ? 17.419 14.487 28.359 1.00 93.12 121 THR A C 1
ATOM 977 O O . THR A 1 121 ? 17.174 15.180 27.371 1.00 93.12 121 THR A O 1
ATOM 980 N N . ILE A 1 122 ? 16.460 13.890 29.071 1.00 86.56 122 ILE A N 1
ATOM 981 C CA . ILE A 1 122 ? 15.024 13.842 28.764 1.00 86.56 122 ILE A CA 1
ATOM 982 C C . ILE A 1 122 ? 14.212 15.046 29.241 1.00 86.56 122 ILE A C 1
ATOM 984 O O . ILE A 1 122 ? 13.007 15.096 29.000 1.00 86.56 122 ILE A O 1
ATOM 988 N N . CYS A 1 123 ? 14.811 15.966 29.999 1.00 83.88 123 CYS A N 1
ATOM 989 C CA . CYS A 1 123 ? 14.070 17.048 30.636 1.00 83.88 123 CYS A CA 1
ATOM 990 C C . CYS A 1 123 ? 14.965 18.242 30.980 1.00 83.88 123 CYS A C 1
ATOM 992 O O . CYS A 1 123 ? 16.063 18.069 31.498 1.00 83.88 123 CYS A O 1
ATOM 994 N N . CYS A 1 124 ? 14.452 19.464 30.814 1.00 82.38 124 CYS A N 1
ATOM 995 C CA . CYS A 1 124 ? 15.132 20.690 31.250 1.00 82.38 124 CYS A CA 1
ATOM 996 C C . CYS A 1 124 ? 15.270 20.829 32.768 1.00 82.38 124 CYS A C 1
ATOM 998 O O . CYS A 1 124 ? 16.107 21.597 33.230 1.00 82.38 124 CYS A O 1
ATOM 1000 N N . ASN A 1 125 ? 14.473 20.088 33.539 1.00 82.62 125 ASN A N 1
ATOM 1001 C CA . ASN A 1 125 ? 14.570 20.073 34.993 1.00 82.62 125 ASN A CA 1
ATOM 1002 C C . ASN A 1 125 ? 15.692 19.142 35.495 1.00 82.62 125 ASN A C 1
ATOM 1004 O O . ASN A 1 125 ? 15.992 19.141 36.686 1.00 82.62 125 ASN A O 1
ATOM 1008 N N . ASP A 1 126 ? 16.297 18.339 34.610 1.00 86.12 126 ASP A N 1
ATOM 1009 C CA . ASP A 1 126 ? 17.424 17.455 34.924 1.00 86.12 126 ASP A CA 1
ATOM 1010 C C . ASP A 1 126 ? 18.761 18.197 34.800 1.00 86.12 126 ASP A C 1
ATOM 1012 O O . ASP A 1 126 ? 19.611 17.885 33.969 1.00 86.12 126 ASP A O 1
ATOM 1016 N N . SER A 1 127 ? 18.937 19.228 35.626 1.00 82.75 127 SER A N 1
ATOM 1017 C CA . SER A 1 127 ? 20.098 20.126 35.571 1.00 82.75 127 SER A CA 1
ATOM 1018 C C . SER A 1 127 ? 21.437 19.433 35.845 1.00 82.75 127 SER A C 1
ATOM 1020 O O . SER A 1 127 ? 22.482 19.961 35.471 1.00 82.75 127 SER A O 1
ATOM 1022 N N . PHE A 1 128 ? 21.412 18.275 36.510 1.00 86.06 128 PHE A N 1
ATOM 1023 C CA . PHE A 1 128 ? 22.596 17.466 36.804 1.00 86.06 128 PHE A CA 1
ATOM 1024 C C . PHE A 1 128 ? 22.825 16.346 35.785 1.00 86.06 128 PHE A C 1
ATOM 1026 O O . PHE A 1 128 ? 23.855 15.680 35.857 1.00 86.06 128 PHE A O 1
ATOM 1033 N N . PHE A 1 129 ? 21.918 16.179 34.814 1.00 88.88 129 PHE A N 1
ATOM 1034 C CA . PHE A 1 129 ? 21.976 15.118 33.811 1.00 88.88 129 PHE A CA 1
ATOM 1035 C C . PHE A 1 129 ? 21.992 13.708 34.437 1.00 88.88 129 PHE A C 1
ATOM 1037 O O . PHE A 1 129 ? 22.571 12.775 33.877 1.00 88.88 129 PHE A O 1
ATOM 1044 N N . ASP A 1 130 ? 21.312 13.523 35.576 1.00 85.38 130 ASP A N 1
ATOM 1045 C CA . ASP A 1 130 ? 21.201 12.227 36.263 1.00 85.38 130 ASP A CA 1
ATOM 1046 C C . ASP A 1 130 ? 20.473 11.192 35.388 1.00 85.38 130 ASP A C 1
ATOM 1048 O O . ASP A 1 130 ? 20.716 9.987 35.482 1.00 85.38 130 ASP A O 1
ATOM 1052 N N . MET A 1 131 ? 19.599 11.661 34.490 1.00 86.56 131 MET A N 1
ATOM 1053 C CA . MET A 1 131 ? 18.886 10.845 33.508 1.00 86.56 131 MET A CA 1
ATOM 1054 C C . MET A 1 131 ? 19.531 10.905 32.117 1.00 86.56 131 MET A C 1
ATOM 1056 O O . MET A 1 131 ? 18.865 10.627 31.117 1.00 86.56 131 MET A O 1
ATOM 1060 N N . SER A 1 132 ? 20.829 11.223 32.032 1.00 92.12 132 SER A N 1
ATOM 1061 C CA . SER A 1 132 ? 21.555 11.280 30.761 1.00 92.12 132 SER A CA 1
ATOM 1062 C C . SER A 1 132 ? 21.432 9.979 29.960 1.00 92.12 132 SER A C 1
ATOM 1064 O O . SER A 1 132 ? 21.737 8.865 30.419 1.00 92.12 132 SER A O 1
ATOM 1066 N N . LEU A 1 133 ? 21.003 10.135 28.712 1.00 92.50 133 LEU A N 1
ATOM 1067 C CA . LEU A 1 133 ? 20.957 9.087 27.706 1.00 92.50 133 LEU A CA 1
ATOM 1068 C C . LEU A 1 133 ? 22.373 8.772 27.216 1.00 92.50 133 LEU A C 1
ATOM 1070 O O . LEU A 1 133 ? 22.712 7.596 27.077 1.00 92.50 133 LEU A O 1
ATOM 1074 N N . GLY A 1 134 ? 23.228 9.788 27.080 1.00 91.56 134 GLY A N 1
ATOM 1075 C CA . GLY A 1 134 ? 24.631 9.650 26.695 1.00 91.56 134 GLY A CA 1
ATOM 1076 C C . GLY A 1 134 ? 25.223 10.928 26.097 1.00 91.56 134 GLY A C 1
ATOM 1077 O O . GLY A 1 134 ? 24.535 11.933 25.947 1.00 91.56 134 GLY A O 1
ATOM 1078 N N . ASP A 1 135 ? 26.505 10.856 25.743 1.00 94.69 135 ASP A N 1
ATOM 1079 C CA . ASP A 1 135 ? 27.301 11.951 25.173 1.00 94.69 135 ASP A CA 1
ATOM 1080 C C . ASP A 1 135 ? 27.188 11.970 23.638 1.00 94.69 135 ASP A C 1
ATOM 1082 O O . ASP A 1 135 ? 27.603 11.017 22.966 1.00 94.69 135 ASP A O 1
ATOM 1086 N N . LEU A 1 136 ? 26.649 13.056 23.083 1.00 92.06 136 LEU A N 1
ATOM 1087 C CA . LEU A 1 136 ? 26.450 13.278 21.648 1.00 92.06 136 LEU A CA 1
ATOM 1088 C C . LEU A 1 136 ? 27.742 13.533 20.871 1.00 92.06 136 LEU A C 1
ATOM 1090 O O . LEU A 1 136 ? 27.745 13.436 19.648 1.00 92.06 136 LEU A O 1
ATOM 1094 N N . ASN A 1 137 ? 28.862 13.811 21.542 1.00 92.38 137 ASN A N 1
ATOM 1095 C CA . ASN A 1 137 ? 30.156 13.860 20.857 1.00 92.38 137 ASN A CA 1
ATOM 1096 C C . ASN A 1 137 ? 30.661 12.458 20.488 1.00 92.38 137 ASN A C 1
ATOM 1098 O O . ASN A 1 137 ? 31.617 12.326 19.724 1.00 92.38 137 ASN A O 1
ATOM 1102 N N . LYS A 1 138 ? 30.058 11.413 21.068 1.00 92.00 138 LYS A N 1
ATOM 1103 C CA . LYS A 1 138 ? 30.461 10.011 20.891 1.00 92.00 138 LYS A CA 1
ATOM 1104 C C . LYS A 1 138 ? 29.372 9.141 20.275 1.00 92.00 138 LYS A C 1
ATOM 1106 O O . LYS A 1 138 ? 29.697 8.083 19.748 1.00 92.00 138 LYS A O 1
ATOM 1111 N N . ASN A 1 139 ? 28.111 9.549 20.376 1.00 87.25 139 ASN A N 1
ATOM 1112 C CA . ASN A 1 139 ? 26.957 8.751 19.976 1.00 87.25 139 ASN A CA 1
ATOM 1113 C C . ASN A 1 139 ? 26.013 9.581 19.108 1.00 87.25 139 ASN A C 1
ATOM 1115 O O . ASN A 1 139 ? 25.912 10.796 19.281 1.00 87.25 139 ASN A O 1
ATOM 1119 N N . ASP A 1 140 ? 25.288 8.916 18.212 1.00 83.50 140 ASP A N 1
ATOM 1120 C CA . ASP A 1 140 ? 24.254 9.572 17.422 1.00 83.50 140 ASP A CA 1
ATOM 1121 C C . ASP A 1 140 ? 23.049 9.926 18.310 1.00 83.50 140 ASP A C 1
ATOM 1123 O O . ASP A 1 140 ? 22.633 9.148 19.176 1.00 83.50 140 ASP A O 1
ATOM 1127 N N . ILE A 1 141 ? 22.463 11.107 18.093 1.00 80.44 141 ILE A N 1
ATOM 1128 C CA . ILE A 1 141 ? 21.259 11.535 18.819 1.00 80.44 141 ILE A CA 1
ATOM 1129 C C . ILE A 1 141 ? 20.112 10.544 18.646 1.00 80.44 141 ILE A C 1
ATOM 1131 O O . ILE A 1 141 ? 19.292 10.395 19.549 1.00 80.44 141 ILE A O 1
ATOM 1135 N N . TYR A 1 142 ? 20.064 9.846 17.515 1.00 64.12 142 TYR A N 1
ATOM 1136 C CA . TYR A 1 142 ? 19.060 8.847 17.233 1.00 64.12 142 TYR A CA 1
ATOM 1137 C C . TYR A 1 142 ? 19.172 7.644 18.165 1.00 64.12 142 TYR A C 1
ATOM 1139 O O . TYR A 1 142 ? 18.191 7.260 18.810 1.00 64.12 142 TYR A O 1
ATOM 1147 N N . ASP A 1 143 ? 20.383 7.104 18.286 1.00 75.38 143 ASP A N 1
ATOM 1148 C CA . ASP A 1 143 ? 20.672 5.961 19.147 1.00 75.38 143 ASP A CA 1
ATOM 1149 C C . ASP A 1 143 ? 20.334 6.297 20.597 1.00 75.38 143 ASP A C 1
ATOM 1151 O O . ASP A 1 143 ? 19.772 5.475 21.313 1.00 75.38 143 ASP A O 1
ATOM 1155 N N . LEU A 1 144 ? 20.594 7.534 21.027 1.00 81.75 144 LEU A N 1
ATOM 1156 C CA . LEU A 1 144 ? 20.282 7.974 22.381 1.00 81.75 144 LEU A CA 1
ATOM 1157 C C . LEU A 1 144 ? 18.785 8.266 22.595 1.00 81.75 144 LEU A C 1
ATOM 1159 O O . LEU A 1 144 ? 18.213 7.776 23.569 1.00 81.75 144 LEU A O 1
ATOM 1163 N N . TRP A 1 145 ? 18.139 9.042 21.718 1.00 81.38 145 TRP A N 1
ATOM 1164 C CA . TRP A 1 145 ? 16.788 9.600 21.918 1.00 81.38 145 TRP A CA 1
ATOM 1165 C C . TRP A 1 145 ? 15.638 8.728 21.401 1.00 81.38 145 TRP A C 1
ATOM 1167 O O . TRP A 1 145 ? 14.495 8.880 21.844 1.00 81.38 145 TRP A O 1
ATOM 1177 N N . PHE A 1 146 ? 15.895 7.817 20.464 1.00 64.00 146 PHE A N 1
ATOM 1178 C CA . PHE A 1 146 ? 14.854 6.957 19.894 1.00 64.00 146 PHE A CA 1
ATOM 1179 C C . PHE A 1 146 ? 15.064 5.484 20.226 1.00 64.00 146 PHE A C 1
ATOM 1181 O O . PHE A 1 146 ? 14.089 4.823 20.581 1.00 64.00 146 PHE A O 1
ATOM 1188 N N . ASP A 1 147 ? 16.302 4.986 20.171 1.00 59.16 147 ASP A N 1
ATOM 1189 C CA . ASP A 1 147 ? 16.551 3.539 20.220 1.00 59.16 147 ASP A CA 1
ATOM 1190 C C . ASP A 1 147 ? 17.209 3.036 21.518 1.00 59.16 147 ASP A C 1
ATOM 1192 O O . ASP A 1 147 ? 17.219 1.832 21.782 1.00 59.16 147 ASP A O 1
ATOM 1196 N N . SER A 1 148 ? 17.706 3.925 22.384 1.00 75.75 148 SER A N 1
ATOM 1197 C CA . SER A 1 148 ? 18.384 3.483 23.605 1.00 75.75 148 SER A CA 1
ATOM 1198 C C . SER A 1 148 ? 17.429 2.793 24.582 1.00 75.75 148 SER A C 1
ATOM 1200 O O . SER A 1 148 ? 16.299 3.223 24.826 1.00 75.75 148 SER A O 1
ATOM 1202 N N . GLU A 1 149 ? 17.930 1.756 25.249 1.00 70.06 149 GLU A N 1
ATOM 1203 C CA . GLU A 1 149 ? 17.211 1.113 26.355 1.00 70.06 149 GLU A CA 1
ATOM 1204 C C . GLU A 1 149 ? 16.869 2.109 27.474 1.00 70.06 149 GLU A C 1
ATOM 1206 O O . GLU A 1 149 ? 15.826 2.007 28.122 1.00 70.06 149 GLU A O 1
ATOM 1211 N N . LYS A 1 150 ? 17.706 3.138 27.663 1.00 81.88 150 LYS A N 1
ATOM 1212 C CA . LYS A 1 150 ? 17.465 4.204 28.640 1.00 81.88 150 LYS A CA 1
ATOM 1213 C C . LYS A 1 150 ? 16.221 5.026 28.299 1.00 81.88 150 LYS A C 1
ATOM 1215 O O . LYS A 1 150 ? 15.361 5.180 29.164 1.00 81.88 150 LYS A O 1
ATOM 1220 N N . ILE A 1 151 ? 16.086 5.525 27.064 1.00 80.19 151 ILE A N 1
ATOM 1221 C CA . ILE A 1 151 ? 14.924 6.350 26.698 1.00 80.19 151 ILE A CA 1
ATOM 1222 C C . ILE A 1 151 ? 13.633 5.530 26.687 1.00 80.19 151 ILE A C 1
ATOM 1224 O O . ILE A 1 151 ? 12.603 6.014 27.157 1.00 80.19 151 ILE A O 1
ATOM 1228 N N . LYS A 1 152 ? 13.694 4.266 26.243 1.00 67.44 152 LYS A N 1
ATOM 1229 C CA . LYS A 1 152 ? 12.565 3.323 26.292 1.00 67.44 152 LYS A CA 1
ATOM 1230 C C . LYS A 1 152 ? 12.097 3.103 27.733 1.00 67.44 152 LYS A C 1
ATOM 1232 O O . LYS A 1 152 ? 10.910 3.254 28.018 1.00 67.44 152 LYS A O 1
ATOM 1237 N N . LYS A 1 153 ? 13.031 2.856 28.661 1.00 73.62 153 LYS A N 1
ATOM 1238 C CA . LYS A 1 153 ? 12.743 2.717 30.097 1.00 73.62 153 LYS A CA 1
ATOM 1239 C C . LYS A 1 153 ? 12.114 3.981 30.687 1.00 73.62 153 LYS A C 1
ATOM 1241 O O . LYS A 1 153 ? 11.119 3.889 31.400 1.00 73.62 153 LYS A O 1
ATOM 1246 N N . TYR A 1 154 ? 12.650 5.160 30.376 1.00 79.75 154 TYR A N 1
ATOM 1247 C CA . TYR A 1 154 ? 12.108 6.418 30.893 1.00 79.75 154 TYR A CA 1
ATOM 1248 C C . TYR A 1 154 ? 10.708 6.715 30.362 1.00 79.75 154 TYR A C 1
ATOM 1250 O O . TYR A 1 154 ? 9.834 7.083 31.145 1.00 79.75 154 TYR A O 1
ATOM 1258 N N . ARG A 1 155 ? 10.463 6.507 29.065 1.00 71.12 155 ARG A N 1
ATOM 1259 C CA . ARG A 1 155 ? 9.128 6.635 28.467 1.00 71.12 155 ARG A CA 1
ATOM 1260 C C . ARG A 1 155 ? 8.136 5.669 29.112 1.00 71.12 155 ARG A C 1
ATOM 1262 O O . ARG A 1 155 ? 7.051 6.088 29.500 1.00 71.12 155 ARG A O 1
ATOM 1269 N N . TYR A 1 156 ? 8.533 4.417 29.331 1.00 59.50 156 TYR A N 1
ATOM 1270 C CA . TYR A 1 156 ? 7.703 3.437 30.030 1.00 59.50 156 TYR A CA 1
ATOM 1271 C C . TYR A 1 156 ? 7.348 3.875 31.459 1.00 59.50 156 TYR A C 1
ATOM 1273 O O . TYR A 1 156 ? 6.180 3.836 31.840 1.00 59.50 156 TYR A O 1
ATOM 1281 N N . SER A 1 157 ? 8.319 4.361 32.237 1.00 70.50 157 SER A N 1
ATOM 1282 C CA . SER A 1 157 ? 8.080 4.903 33.583 1.00 70.50 157 SER A CA 1
ATOM 1283 C C . SER A 1 157 ? 7.087 6.071 33.592 1.00 70.50 157 SER A C 1
ATOM 1285 O O . SER A 1 157 ? 6.244 6.161 34.477 1.00 70.50 157 SER A O 1
ATOM 1287 N N . HIS A 1 158 ? 7.134 6.942 32.581 1.00 71.06 158 HIS A N 1
ATOM 1288 C CA . HIS A 1 158 ? 6.218 8.081 32.464 1.00 71.06 158 HIS A CA 1
ATOM 1289 C C . HIS A 1 158 ? 4.819 7.686 31.973 1.00 71.06 158 HIS A C 1
ATOM 1291 O O . HIS A 1 158 ? 3.841 8.305 32.379 1.00 71.06 158 HIS A O 1
ATOM 1297 N N . ILE A 1 159 ? 4.712 6.652 31.134 1.00 55.00 159 ILE A N 1
ATOM 1298 C CA . ILE A 1 159 ? 3.429 6.071 30.711 1.00 55.00 159 ILE A CA 1
ATOM 1299 C C . ILE A 1 159 ? 2.748 5.339 31.876 1.00 55.00 159 ILE A C 1
ATOM 1301 O O . ILE A 1 159 ? 1.540 5.455 32.066 1.00 55.00 159 ILE A O 1
ATOM 1305 N N . SER A 1 160 ? 3.522 4.565 32.640 1.00 54.56 160 SER A N 1
ATOM 1306 C CA . SER A 1 160 ? 3.021 3.724 33.735 1.00 54.56 160 SER A CA 1
ATOM 1307 C C . SER A 1 160 ? 2.801 4.480 35.046 1.00 54.56 160 SER A C 1
ATOM 1309 O O . SER A 1 160 ? 2.225 3.917 35.969 1.00 54.56 160 SER A O 1
ATOM 1311 N N . GLY A 1 161 ? 3.282 5.722 35.163 1.00 61.78 161 GLY A N 1
ATOM 1312 C CA . GLY A 1 161 ? 3.302 6.454 36.434 1.00 61.78 161 GLY A CA 1
ATOM 1313 C C . GLY A 1 161 ? 4.302 5.887 37.455 1.00 61.78 161 GLY A C 1
ATOM 1314 O O . GLY A 1 161 ? 4.399 6.407 38.567 1.00 61.78 161 GLY A O 1
ATOM 1315 N N . ASN A 1 162 ? 5.082 4.857 37.094 1.00 67.75 162 ASN A N 1
ATOM 1316 C CA . ASN A 1 162 ? 6.086 4.263 37.968 1.00 67.75 162 ASN A CA 1
ATOM 1317 C C . ASN A 1 162 ? 7.418 5.023 37.872 1.00 67.75 162 ASN A C 1
ATOM 1319 O O . ASN A 1 162 ? 8.245 4.797 36.980 1.00 67.75 162 ASN A O 1
ATOM 1323 N N . TYR A 1 163 ? 7.643 5.880 38.867 1.00 73.94 163 TYR A N 1
ATOM 1324 C CA . TYR A 1 163 ? 8.862 6.667 39.031 1.00 73.94 163 TYR A CA 1
ATOM 1325 C C . TYR A 1 163 ? 9.793 6.138 40.131 1.00 73.94 163 TYR A C 1
ATOM 1327 O O . TYR A 1 163 ? 10.653 6.894 40.572 1.00 73.94 163 TYR A O 1
ATOM 1335 N N . GLU A 1 164 ? 9.665 4.888 40.602 1.00 67.38 164 GLU A N 1
ATOM 1336 C CA . GLU A 1 164 ? 10.442 4.340 41.740 1.00 67.38 164 GLU A CA 1
ATOM 1337 C C . GLU A 1 164 ? 11.955 4.580 41.619 1.00 67.38 164 GLU A C 1
ATOM 1339 O O . GLU A 1 164 ? 12.627 4.875 42.604 1.00 67.38 164 GLU A O 1
ATOM 1344 N N . ASN A 1 165 ? 12.474 4.554 40.389 1.00 67.69 165 ASN A N 1
ATOM 1345 C CA . ASN A 1 165 ? 13.891 4.751 40.083 1.00 67.69 165 ASN A CA 1
ATOM 1346 C C . ASN A 1 165 ? 14.209 6.118 39.444 1.00 67.69 165 ASN A C 1
ATOM 1348 O O . ASN A 1 165 ? 15.243 6.270 38.800 1.00 67.69 165 ASN A O 1
ATOM 1352 N N . MET A 1 166 ? 13.320 7.108 39.573 1.00 77.12 166 MET A N 1
ATOM 1353 C CA . MET A 1 166 ? 13.444 8.425 38.935 1.00 77.12 166 MET A CA 1
ATOM 1354 C C . MET A 1 166 ? 13.254 9.545 39.965 1.00 77.12 166 MET A C 1
ATOM 1356 O O . MET A 1 166 ? 12.218 10.210 40.002 1.00 77.12 166 MET A O 1
ATOM 1360 N N . PHE A 1 167 ? 14.275 9.760 40.802 1.00 78.56 167 PHE A N 1
ATOM 1361 C CA . PHE A 1 167 ? 14.250 10.703 41.932 1.00 78.56 167 PHE A CA 1
ATOM 1362 C C . PHE A 1 167 ? 13.750 12.108 41.552 1.00 78.56 167 PHE A C 1
ATOM 1364 O O . PHE A 1 167 ? 12.937 12.700 42.266 1.00 78.56 167 PHE A O 1
ATOM 1371 N N . LEU A 1 168 ? 14.188 12.630 40.401 1.00 80.50 168 LEU A N 1
ATOM 1372 C CA . LEU A 1 168 ? 13.740 13.929 39.903 1.00 80.50 168 LEU A CA 1
ATOM 1373 C C . LEU A 1 168 ? 12.235 13.931 39.594 1.00 80.50 168 LEU A C 1
ATOM 1375 O O . LEU A 1 168 ? 11.516 14.837 40.012 1.00 80.50 168 LEU A O 1
ATOM 1379 N N . CYS A 1 169 ? 11.747 12.910 38.887 1.00 78.25 169 CYS A N 1
ATOM 1380 C CA . CYS A 1 169 ? 10.351 12.808 38.463 1.00 78.25 169 CYS A CA 1
ATOM 1381 C C . CYS A 1 169 ? 9.397 12.618 39.650 1.00 78.25 169 CYS A C 1
ATOM 1383 O O . CYS A 1 169 ? 8.298 13.177 39.643 1.00 78.25 169 CYS A O 1
ATOM 1385 N N . GLN A 1 170 ? 9.833 11.916 40.704 1.00 73.94 170 GLN A N 1
ATOM 1386 C CA . GLN A 1 170 ? 9.075 11.763 41.954 1.00 73.94 170 GLN A CA 1
ATOM 1387 C C . GLN A 1 170 ? 8.765 13.109 42.624 1.00 73.94 170 GLN A C 1
ATOM 1389 O O . GLN A 1 170 ? 7.710 13.267 43.231 1.00 73.94 170 GLN A O 1
ATOM 1394 N N . ARG A 1 171 ? 9.672 14.087 42.504 1.00 71.50 171 ARG A N 1
ATOM 1395 C CA . ARG A 1 171 ? 9.626 15.364 43.238 1.00 71.50 171 ARG A CA 1
ATOM 1396 C C . ARG A 1 171 ? 9.356 16.578 42.345 1.00 71.50 171 ARG A C 1
ATOM 1398 O O . ARG A 1 171 ? 9.407 17.711 42.818 1.00 71.50 171 ARG A O 1
ATOM 1405 N N . CYS A 1 172 ? 9.119 16.357 41.053 1.00 70.81 172 CYS A N 1
ATOM 1406 C CA . CYS A 1 172 ? 8.949 17.424 40.075 1.00 70.81 172 CYS A CA 1
ATOM 1407 C C . CYS A 1 172 ? 7.589 18.124 40.238 1.00 70.81 172 CYS A C 1
ATOM 1409 O O . CYS A 1 172 ? 6.552 17.461 40.259 1.00 70.81 172 CYS A O 1
ATOM 1411 N N . LEU A 1 173 ? 7.621 19.461 40.302 1.00 59.28 173 LEU A N 1
ATOM 1412 C CA . LEU A 1 173 ? 6.452 20.353 40.361 1.00 59.28 173 LEU A CA 1
ATOM 1413 C C . LEU A 1 173 ? 5.988 20.848 38.976 1.00 59.28 173 LEU A C 1
ATOM 1415 O O . LEU A 1 173 ? 5.109 21.703 38.905 1.00 59.28 173 LEU A O 1
ATOM 1419 N N . GLY A 1 174 ? 6.605 20.377 37.884 1.00 55.47 174 GLY A N 1
ATOM 1420 C CA . GLY A 1 174 ? 6.168 20.720 36.526 1.00 55.47 174 GLY A CA 1
ATOM 1421 C C . GLY A 1 174 ? 4.722 20.282 36.281 1.00 55.47 174 GLY A C 1
ATOM 1422 O O . GLY A 1 174 ? 4.237 19.385 36.969 1.00 55.47 174 GLY A O 1
ATOM 1423 N N . GLU A 1 175 ? 4.033 20.902 35.315 1.00 50.50 175 GLU A N 1
ATOM 1424 C CA . GLU A 1 175 ? 2.667 20.523 34.918 1.00 50.50 175 GLU A CA 1
ATOM 1425 C C . GLU A 1 175 ? 2.625 19.058 34.445 1.00 50.50 175 GLU A C 1
ATOM 1427 O O . GLU A 1 175 ? 2.750 18.744 33.263 1.00 50.50 175 GLU A O 1
ATOM 1432 N N . LYS A 1 176 ? 2.449 18.128 35.386 1.00 52.44 176 LYS A N 1
ATOM 1433 C CA . LYS A 1 176 ? 2.060 16.742 35.132 1.00 52.44 176 LYS A CA 1
ATOM 1434 C C . LYS A 1 176 ? 0.558 16.751 34.847 1.00 52.44 176 LYS A C 1
ATOM 1436 O O . LYS A 1 176 ? -0.251 16.450 35.717 1.00 52.44 176 LYS A O 1
ATOM 1441 N N . SER A 1 177 ? 0.179 17.240 33.672 1.00 44.56 177 SER A N 1
ATOM 1442 C CA . SER A 1 177 ? -1.217 17.560 33.344 1.00 44.56 177 SER A CA 1
ATOM 1443 C C . SER A 1 177 ? -1.854 16.596 32.348 1.00 44.56 177 SER A C 1
ATOM 1445 O O . SER A 1 177 ? -3.018 16.777 31.997 1.00 44.56 177 SER A O 1
ATOM 1447 N N . ILE A 1 178 ? -1.128 15.575 31.886 1.00 43.50 178 ILE A N 1
ATOM 1448 C CA . ILE A 1 178 ? -1.606 14.727 30.796 1.00 43.50 178 ILE A CA 1
ATOM 1449 C C . ILE A 1 178 ? -1.912 13.334 31.320 1.00 43.50 178 ILE A C 1
ATOM 1451 O O . ILE A 1 178 ? -1.039 12.598 31.782 1.00 43.50 178 ILE A O 1
ATOM 1455 N N . ASP A 1 179 ? -3.191 12.991 31.205 1.00 44.69 179 ASP A N 1
ATOM 1456 C CA . ASP A 1 179 ? -3.695 11.630 31.247 1.00 44.69 179 ASP A CA 1
ATOM 1457 C C . ASP A 1 179 ? -3.092 10.852 30.061 1.00 44.69 179 ASP A C 1
ATOM 1459 O O . ASP A 1 179 ? -3.677 10.712 28.990 1.00 44.69 179 ASP A O 1
ATOM 1463 N N . LEU A 1 180 ? -1.846 10.400 30.226 1.00 45.84 180 LEU A N 1
ATOM 1464 C CA . LEU A 1 180 ? -1.039 9.671 29.233 1.00 45.84 180 LEU A CA 1
ATOM 1465 C C . LEU A 1 180 ? -1.582 8.265 28.937 1.00 45.84 180 LEU A C 1
ATOM 1467 O O . LEU A 1 180 ? -0.928 7.421 28.326 1.00 45.84 180 LEU A O 1
ATOM 1471 N N . SER A 1 181 ? -2.768 7.966 29.442 1.00 43.91 181 SER A N 1
ATOM 1472 C CA . SER A 1 181 ? -3.049 6.664 29.969 1.00 43.91 181 SER A CA 1
ATOM 1473 C C . SER A 1 181 ? -4.318 6.153 29.274 1.00 43.91 181 SER A C 1
ATOM 1475 O O . SER A 1 181 ? -5.407 6.686 29.433 1.00 43.91 181 SER A O 1
ATOM 1477 N N . LEU A 1 182 ? -4.113 5.135 28.427 1.00 37.94 182 LEU A N 1
ATOM 1478 C CA . LEU A 1 182 ? -5.010 4.524 27.423 1.00 37.94 182 LEU A CA 1
ATOM 1479 C C . LEU A 1 182 ? -5.097 5.213 26.053 1.00 37.94 182 LEU A C 1
ATOM 1481 O O . LEU A 1 182 ? -5.000 4.500 25.059 1.00 37.94 182 LEU A O 1
ATOM 1485 N N . GLY A 1 183 ? -5.228 6.539 25.956 1.00 36.44 183 GLY A N 1
ATOM 1486 C CA . GLY A 1 183 ? -5.283 7.234 24.652 1.00 36.44 183 GLY A CA 1
ATOM 1487 C C . GLY A 1 183 ? -3.951 7.152 23.904 1.00 36.44 183 GLY A C 1
ATOM 1488 O O . GLY A 1 183 ? -3.854 6.508 22.864 1.00 36.44 183 GLY A O 1
ATOM 1489 N N . LEU A 1 184 ? -2.901 7.677 24.537 1.00 38.00 184 LEU A N 1
ATOM 1490 C CA . LEU A 1 184 ? -1.520 7.595 24.061 1.00 38.00 184 LEU A CA 1
ATOM 1491 C C . LEU A 1 184 ? -0.950 6.178 24.107 1.00 38.00 184 LEU A C 1
ATOM 1493 O O . LEU A 1 184 ? -0.023 5.906 23.379 1.00 38.00 184 LEU A O 1
ATOM 1497 N N . LEU A 1 185 ? -1.481 5.259 24.917 1.00 36.38 185 LEU A N 1
ATOM 1498 C CA . LEU A 1 185 ? -1.009 3.865 24.985 1.00 36.38 185 LEU A CA 1
ATOM 1499 C C . LEU A 1 185 ? -1.595 3.014 23.843 1.00 36.38 185 LEU A C 1
ATOM 1501 O O . LEU A 1 185 ? -0.892 2.179 23.279 1.00 36.38 185 LEU A O 1
ATOM 1505 N N . ASN A 1 186 ? -2.857 3.259 23.464 1.00 36.62 186 ASN A N 1
ATOM 1506 C CA . ASN A 1 186 ? -3.488 2.678 22.273 1.00 36.62 186 ASN A CA 1
ATOM 1507 C C . ASN A 1 186 ? -2.980 3.319 20.985 1.00 36.62 186 ASN A C 1
ATOM 1509 O O . ASN A 1 186 ? -2.840 2.609 19.994 1.00 36.62 186 ASN A O 1
ATOM 1513 N N . GLU A 1 187 ? -2.701 4.625 20.993 1.00 36.44 187 GLU A N 1
ATOM 1514 C CA . GLU A 1 187 ? -1.930 5.272 19.935 1.00 36.44 187 GLU A CA 1
ATOM 1515 C C . GLU A 1 187 ? -0.539 4.646 19.911 1.00 36.44 187 GLU A C 1
ATOM 1517 O O . GLU A 1 187 ? -0.293 3.880 19.011 1.00 36.44 187 GLU A O 1
ATOM 1522 N N . TYR A 1 188 ? 0.288 4.696 20.947 1.00 35.47 188 TYR A N 1
ATOM 1523 C CA . TYR A 1 188 ? 1.639 4.110 20.939 1.00 35.47 188 TYR A CA 1
ATOM 1524 C C . TYR A 1 188 ? 1.719 2.610 20.570 1.00 35.47 188 TYR A C 1
ATOM 1526 O O . TYR A 1 188 ? 2.726 2.197 20.006 1.00 35.47 188 TYR A O 1
ATOM 1534 N N . THR A 1 189 ? 0.693 1.782 20.827 1.00 36.25 189 THR A N 1
ATOM 1535 C CA . THR A 1 189 ? 0.650 0.352 20.430 1.00 36.25 189 THR A CA 1
ATOM 1536 C C . THR A 1 189 ? 0.066 0.095 19.031 1.00 36.25 189 THR A C 1
ATOM 1538 O O . THR A 1 189 ? 0.625 -0.718 18.296 1.00 36.25 189 THR A O 1
ATOM 1541 N N . LYS A 1 190 ? -0.997 0.799 18.604 1.00 38.22 190 LYS A N 1
ATOM 1542 C CA . LYS A 1 190 ? -1.512 0.747 17.211 1.00 38.22 190 LYS A CA 1
ATOM 1543 C C . LYS A 1 190 ? -0.609 1.511 16.251 1.00 38.22 190 LYS A C 1
ATOM 1545 O O . LYS A 1 190 ? -0.313 1.066 15.143 1.00 38.22 190 LYS A O 1
ATOM 1550 N N . GLU A 1 191 ? -0.126 2.645 16.717 1.00 37.38 191 GLU A N 1
ATOM 1551 C CA . GLU A 1 191 ? 0.987 3.365 16.154 1.00 37.38 191 GLU A CA 1
ATOM 1552 C C . GLU A 1 191 ? 2.255 2.536 16.247 1.00 37.38 191 GLU A C 1
ATOM 1554 O O . GLU A 1 191 ? 3.029 2.726 15.358 1.00 37.38 191 GLU A O 1
ATOM 1559 N N . HIS A 1 192 ? 2.521 1.574 17.139 1.00 36.44 192 HIS A N 1
ATOM 1560 C CA . HIS A 1 192 ? 3.846 0.908 17.151 1.00 36.44 192 HIS A CA 1
ATOM 1561 C C . HIS A 1 192 ? 4.245 0.284 15.798 1.00 36.44 192 HIS A C 1
ATOM 1563 O O . HIS A 1 192 ? 5.416 0.301 15.431 1.00 36.44 192 HIS A O 1
ATOM 1569 N N . GLN A 1 193 ? 3.284 -0.204 15.002 1.00 40.38 193 GLN A N 1
ATOM 1570 C CA . GLN A 1 193 ? 3.549 -0.721 13.653 1.00 40.38 193 GLN A CA 1
ATOM 1571 C C . GLN A 1 193 ? 3.434 0.329 12.544 1.00 40.38 193 GLN A C 1
ATOM 1573 O O . GLN A 1 193 ? 4.258 0.317 11.627 1.00 40.38 193 GLN A O 1
ATOM 1578 N N . ALA A 1 194 ? 2.517 1.298 12.648 1.00 40.78 194 ALA A N 1
ATOM 1579 C CA . ALA A 1 194 ? 2.566 2.489 11.794 1.00 40.78 194 ALA A CA 1
ATOM 1580 C C . ALA A 1 194 ? 3.868 3.292 12.026 1.00 40.78 194 ALA A C 1
ATOM 1582 O O . ALA A 1 194 ? 4.464 3.772 11.072 1.00 40.78 194 ALA A O 1
ATOM 1583 N N . LEU A 1 195 ? 4.363 3.323 13.261 1.00 40.69 195 LEU A N 1
ATOM 1584 C CA . LEU A 1 195 ? 5.615 3.860 13.785 1.00 40.69 195 LEU A CA 1
ATOM 1585 C C . LEU A 1 195 ? 6.773 3.037 13.285 1.00 40.69 195 LEU A C 1
ATOM 1587 O O . LEU A 1 195 ? 7.714 3.677 12.896 1.00 40.69 195 LEU A O 1
ATOM 1591 N N . PHE A 1 196 ? 6.738 1.704 13.169 1.00 49.62 196 PHE A N 1
ATOM 1592 C CA . PHE A 1 196 ? 7.817 1.010 12.443 1.00 49.62 196 PHE A CA 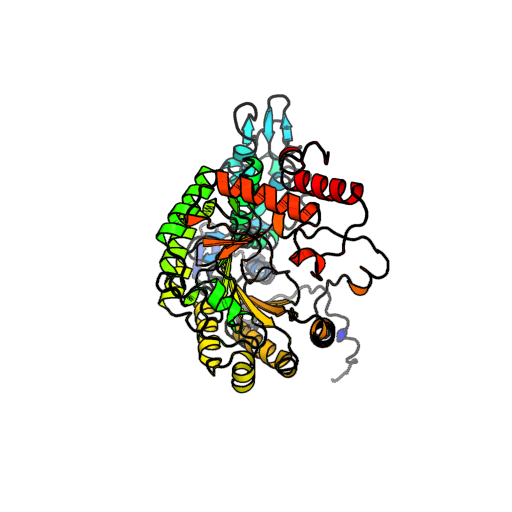1
ATOM 1593 C C . PHE A 1 196 ? 7.895 1.489 10.985 1.00 49.62 196 PHE A C 1
ATOM 1595 O O . PHE A 1 196 ? 8.984 1.707 10.459 1.00 49.62 196 PHE A O 1
ATOM 1602 N N . GLY A 1 197 ? 6.753 1.731 10.333 1.00 55.62 197 GLY A N 1
ATOM 1603 C CA . GLY A 1 197 ? 6.717 2.347 9.004 1.00 55.62 197 GLY A CA 1
ATOM 1604 C C . GLY A 1 197 ? 7.266 3.783 8.981 1.00 55.62 197 GLY A C 1
ATOM 1605 O O . GLY A 1 197 ? 8.105 4.112 8.135 1.00 55.62 197 GLY A O 1
ATOM 1606 N N . LEU A 1 198 ? 6.827 4.639 9.910 1.00 53.94 198 LEU A N 1
ATOM 1607 C CA . LEU A 1 198 ? 7.307 6.018 10.059 1.00 53.94 198 LEU A CA 1
ATOM 1608 C C . LEU A 1 198 ? 8.775 6.067 10.513 1.00 53.94 198 LEU A C 1
ATOM 1610 O O . LEU A 1 198 ? 9.526 6.918 10.066 1.00 53.94 198 LEU A O 1
ATOM 1614 N N . GLU A 1 199 ? 9.214 5.151 11.359 1.00 56.62 199 GLU A N 1
ATOM 1615 C CA . GLU A 1 199 ? 10.570 4.996 11.876 1.00 56.62 199 GLU A CA 1
ATOM 1616 C C . GLU A 1 199 ? 11.494 4.618 10.732 1.00 56.62 199 GLU A C 1
ATOM 1618 O O . GLU A 1 199 ? 12.504 5.284 10.540 1.00 56.62 199 GLU A O 1
ATOM 1623 N N . ARG A 1 200 ? 11.119 3.630 9.908 1.00 70.81 200 ARG A N 1
ATOM 1624 C CA . ARG A 1 200 ? 11.834 3.309 8.665 1.00 70.81 200 ARG A CA 1
ATOM 1625 C C . ARG A 1 200 ? 11.921 4.522 7.742 1.00 70.81 200 ARG A C 1
ATOM 1627 O O . ARG A 1 200 ? 12.999 4.815 7.231 1.00 70.81 200 ARG A O 1
ATOM 1634 N N . TYR A 1 201 ? 10.829 5.274 7.591 1.00 59.16 201 TYR A N 1
ATOM 1635 C CA . TYR A 1 201 ? 10.815 6.511 6.806 1.00 59.16 201 TYR A CA 1
ATOM 1636 C C . TYR A 1 201 ? 11.764 7.580 7.364 1.00 59.16 201 TYR A C 1
ATOM 1638 O O . TYR A 1 201 ? 12.573 8.142 6.625 1.00 59.16 201 TYR A O 1
ATOM 1646 N N . TYR A 1 202 ? 11.716 7.855 8.668 1.00 51.47 202 TYR A N 1
ATOM 1647 C CA . TYR A 1 202 ? 12.594 8.829 9.313 1.00 51.47 202 TYR A CA 1
ATOM 1648 C C . TYR A 1 202 ? 14.055 8.367 9.292 1.00 51.47 202 TYR A C 1
ATOM 1650 O O . TYR A 1 202 ? 14.923 9.173 8.967 1.00 51.47 202 TYR A O 1
ATOM 1658 N N . LYS A 1 203 ? 14.335 7.076 9.522 1.00 63.09 203 LYS A N 1
ATOM 1659 C CA . LYS A 1 203 ? 15.663 6.460 9.350 1.00 63.09 203 LYS A CA 1
ATOM 1660 C C . LYS A 1 203 ? 16.178 6.668 7.927 1.00 63.09 203 LYS A C 1
ATOM 1662 O O . LYS A 1 203 ? 17.318 7.091 7.751 1.00 63.09 203 LYS A O 1
ATOM 1667 N N . ALA A 1 204 ? 15.344 6.434 6.914 1.00 63.53 204 ALA A N 1
ATOM 1668 C CA . ALA A 1 204 ? 15.695 6.668 5.517 1.00 63.53 204 ALA A CA 1
ATOM 1669 C C . ALA A 1 204 ? 15.995 8.150 5.234 1.00 63.53 204 ALA A C 1
ATOM 1671 O O . ALA A 1 204 ? 16.997 8.453 4.588 1.00 63.53 204 ALA A O 1
ATOM 1672 N N . ARG A 1 205 ? 15.192 9.082 5.773 1.00 60.72 205 ARG A N 1
ATOM 1673 C CA . ARG A 1 205 ? 15.443 10.531 5.647 1.00 60.72 205 ARG A CA 1
ATOM 1674 C C . ARG A 1 205 ? 16.744 10.962 6.318 1.00 60.72 205 ARG A C 1
ATOM 1676 O O . ARG A 1 205 ? 17.507 11.705 5.709 1.00 60.72 205 ARG A O 1
ATOM 1683 N N . ILE A 1 206 ? 17.009 10.495 7.539 1.00 58.03 206 ILE A N 1
ATOM 1684 C CA . ILE A 1 206 ? 18.245 10.793 8.283 1.00 58.03 206 ILE A CA 1
ATOM 1685 C C . ILE A 1 206 ? 19.464 10.278 7.510 1.00 58.03 206 ILE A C 1
ATOM 1687 O O . ILE A 1 206 ? 20.445 11.000 7.345 1.00 58.03 206 ILE A O 1
ATOM 1691 N N . ARG A 1 207 ? 19.368 9.067 6.950 1.00 68.62 207 ARG A N 1
ATOM 1692 C CA . ARG A 1 207 ? 20.408 8.455 6.106 1.00 68.62 207 ARG A CA 1
ATOM 1693 C C . ARG A 1 207 ? 20.484 9.034 4.690 1.00 68.62 207 ARG A C 1
ATOM 1695 O O . ARG A 1 207 ? 21.317 8.592 3.910 1.00 68.62 207 ARG A O 1
ATOM 1702 N N . LYS A 1 208 ? 19.648 10.026 4.356 1.00 72.19 208 LYS A N 1
ATOM 1703 C CA . LYS A 1 208 ? 19.576 10.675 3.036 1.00 72.19 208 LYS A CA 1
ATOM 1704 C C . LYS A 1 208 ? 19.360 9.684 1.880 1.00 72.19 208 LYS A C 1
ATOM 1706 O O . LYS A 1 208 ? 19.874 9.897 0.783 1.00 72.19 208 LYS A O 1
ATOM 1711 N N . LYS A 1 209 ? 18.580 8.623 2.121 1.00 74.38 209 LYS A N 1
ATOM 1712 C CA . LYS A 1 209 ? 18.147 7.686 1.076 1.00 74.38 209 LYS A CA 1
ATOM 1713 C C . LYS A 1 209 ? 17.319 8.402 -0.000 1.00 74.38 209 LYS A C 1
ATOM 1715 O O . LYS A 1 209 ? 16.644 9.396 0.277 1.00 74.38 209 LYS A O 1
ATOM 1720 N N . LYS A 1 210 ? 17.331 7.868 -1.222 1.00 81.88 210 LYS A N 1
ATOM 1721 C CA . LYS A 1 210 ? 16.491 8.306 -2.346 1.00 81.88 210 LYS A CA 1
ATOM 1722 C C . LYS A 1 210 ? 15.062 7.813 -2.124 1.00 81.88 210 LYS A C 1
ATOM 1724 O O . LYS A 1 210 ? 14.795 6.617 -2.213 1.00 81.88 210 LYS A O 1
ATOM 1729 N N . ILE A 1 211 ? 14.143 8.724 -1.811 1.00 77.62 211 ILE A N 1
ATOM 1730 C CA . ILE A 1 211 ? 12.765 8.362 -1.454 1.00 77.62 211 ILE A CA 1
ATOM 1731 C C . ILE A 1 211 ? 11.846 8.458 -2.671 1.00 77.62 211 ILE A C 1
ATOM 1733 O O . ILE A 1 211 ? 11.671 9.537 -3.233 1.00 77.62 211 ILE A O 1
ATOM 1737 N N . ILE A 1 212 ? 11.190 7.349 -3.009 1.00 82.62 212 ILE A N 1
ATOM 1738 C CA . ILE A 1 212 ? 10.023 7.317 -3.899 1.00 82.62 212 ILE A CA 1
ATOM 1739 C C . ILE A 1 212 ? 8.788 7.097 -3.023 1.00 82.62 212 ILE A C 1
ATOM 1741 O O . ILE A 1 212 ? 8.744 6.171 -2.217 1.00 82.62 212 ILE A O 1
ATOM 1745 N N . LYS A 1 213 ? 7.758 7.939 -3.144 1.00 79.81 213 LYS A N 1
ATOM 1746 C CA . LYS A 1 213 ? 6.577 7.803 -2.275 1.00 79.81 213 LYS A CA 1
ATOM 1747 C C . LYS A 1 213 ? 5.754 6.561 -2.585 1.00 79.81 213 LYS A C 1
ATOM 1749 O O . LYS A 1 213 ? 5.277 5.883 -1.681 1.00 79.81 213 LYS A O 1
ATOM 1754 N N . HIS A 1 214 ? 5.546 6.287 -3.862 1.00 86.75 214 HIS A N 1
ATOM 1755 C CA . HIS A 1 214 ? 4.641 5.252 -4.322 1.00 86.75 214 HIS A CA 1
ATOM 1756 C C . HIS A 1 214 ? 5.338 4.412 -5.380 1.00 86.75 214 HIS A C 1
ATOM 1758 O O . HIS A 1 214 ? 5.450 4.815 -6.536 1.00 86.75 214 HIS A O 1
ATOM 1764 N N . LEU A 1 215 ? 5.789 3.229 -4.977 1.00 94.50 215 LEU A N 1
ATOM 1765 C CA . LEU A 1 215 ? 6.191 2.191 -5.911 1.00 94.50 215 LEU A CA 1
ATOM 1766 C C . LEU A 1 215 ? 4.985 1.301 -6.176 1.00 94.50 215 LEU A C 1
ATOM 1768 O O . LEU A 1 215 ? 4.513 0.614 -5.282 1.00 94.50 215 LEU A O 1
ATOM 1772 N N . MET A 1 216 ? 4.472 1.318 -7.393 1.00 95.19 216 MET A N 1
ATOM 1773 C CA . MET A 1 216 ? 3.364 0.483 -7.818 1.00 95.19 216 MET A CA 1
ATOM 1774 C C . MET A 1 216 ? 3.899 -0.670 -8.660 1.00 95.19 216 MET A C 1
ATOM 1776 O O . MET A 1 216 ? 4.574 -0.442 -9.659 1.00 95.19 216 MET A O 1
ATOM 1780 N N . ILE A 1 217 ? 3.617 -1.900 -8.247 1.00 95.94 217 ILE A N 1
ATOM 1781 C CA . ILE A 1 217 ? 4.088 -3.121 -8.897 1.00 95.94 217 ILE A CA 1
ATOM 1782 C C . ILE A 1 217 ? 2.865 -3.880 -9.403 1.00 95.94 217 ILE A C 1
ATOM 1784 O O . ILE A 1 217 ? 2.065 -4.406 -8.625 1.00 95.94 217 ILE A O 1
ATOM 1788 N N . GLU A 1 218 ? 2.728 -3.949 -10.722 1.00 93.88 218 GLU A N 1
ATOM 1789 C CA . GLU A 1 218 ? 1.744 -4.798 -11.376 1.00 93.88 218 GLU A CA 1
ATOM 1790 C C . GLU A 1 218 ? 2.257 -6.243 -11.367 1.00 93.88 218 GLU A C 1
ATOM 1792 O O . GLU A 1 218 ? 3.049 -6.648 -12.215 1.00 93.88 218 GLU A O 1
ATOM 1797 N N . THR A 1 219 ? 1.805 -7.044 -10.402 1.00 94.62 219 THR A N 1
ATOM 1798 C CA . THR A 1 219 ? 2.192 -8.463 -10.331 1.00 94.62 219 THR A CA 1
ATOM 1799 C C . THR A 1 219 ? 1.523 -9.305 -11.420 1.00 94.62 219 THR A C 1
ATOM 1801 O O . THR A 1 219 ? 2.029 -10.354 -11.801 1.00 94.62 219 THR A O 1
ATOM 1804 N N . SER A 1 220 ? 0.391 -8.836 -11.936 1.00 92.56 220 SER A N 1
ATOM 1805 C CA . SER A 1 220 ? -0.435 -9.491 -12.941 1.00 92.56 220 SER A CA 1
ATOM 1806 C C . SER A 1 220 ? -1.058 -8.421 -13.830 1.00 92.56 220 SER A C 1
ATOM 1808 O O . SER A 1 220 ? -1.605 -7.442 -13.319 1.00 92.56 220 SER A O 1
ATOM 1810 N N . SER A 1 221 ? -1.004 -8.605 -15.148 1.00 89.94 221 SER A N 1
ATOM 1811 C CA . SER A 1 221 ? -1.719 -7.774 -16.125 1.00 89.94 221 SER A CA 1
ATOM 1812 C C . SER A 1 221 ? -3.062 -8.372 -16.551 1.00 89.94 221 SER A C 1
ATOM 1814 O O . SER A 1 221 ? -3.737 -7.807 -17.409 1.00 89.94 221 SER A O 1
ATOM 1816 N N . VAL A 1 222 ? -3.491 -9.478 -15.936 1.00 90.38 222 VAL A N 1
ATOM 1817 C CA . VAL A 1 222 ? -4.779 -10.130 -16.205 1.00 90.38 222 VAL A CA 1
ATOM 1818 C C . VAL A 1 222 ? -5.734 -9.987 -15.030 1.00 90.38 222 VAL A C 1
ATOM 1820 O O . VAL A 1 222 ? -5.335 -9.846 -13.879 1.00 90.38 222 VAL A O 1
ATOM 1823 N N . CYS A 1 223 ? -7.031 -10.014 -15.318 1.00 91.50 223 CYS A N 1
ATOM 1824 C CA . CYS A 1 223 ? -8.077 -9.968 -14.307 1.00 91.50 223 CYS A CA 1
ATOM 1825 C C . CYS A 1 223 ? -9.280 -10.785 -14.780 1.00 91.50 223 CYS A C 1
ATOM 1827 O O . CYS A 1 223 ? -9.696 -10.679 -15.933 1.00 91.50 223 CYS A O 1
ATOM 1829 N N . GLN A 1 224 ? -9.867 -11.564 -13.878 1.00 91.38 224 GLN A N 1
ATOM 1830 C CA . GLN A 1 224 ? -11.102 -12.319 -14.100 1.00 91.38 224 GLN A CA 1
ATOM 1831 C C . GLN A 1 224 ? -12.364 -11.440 -14.061 1.00 91.38 224 GLN A C 1
ATOM 1833 O O . GLN A 1 224 ? -13.445 -11.875 -14.461 1.00 91.38 224 GLN A O 1
ATOM 1838 N N . ASN A 1 225 ? -12.243 -10.192 -13.593 1.00 91.94 225 ASN A N 1
ATOM 1839 C CA . ASN A 1 225 ? -13.330 -9.224 -13.629 1.00 91.94 225 ASN A CA 1
ATOM 1840 C C . ASN A 1 225 ? -13.333 -8.433 -14.937 1.00 91.94 225 ASN A C 1
ATOM 1842 O O . ASN A 1 225 ? -12.316 -7.955 -15.431 1.00 91.94 225 ASN A O 1
ATOM 1846 N N . ALA A 1 226 ? -14.539 -8.174 -15.418 1.00 90.31 226 ALA A N 1
ATOM 1847 C CA . ALA A 1 226 ? -14.854 -7.259 -16.492 1.00 90.31 226 ALA A CA 1
ATOM 1848 C C . ALA A 1 226 ? -15.537 -6.018 -15.887 1.00 90.31 226 ALA A C 1
ATOM 1850 O O . ALA A 1 226 ? -16.692 -5.718 -16.193 1.00 90.31 226 ALA A O 1
ATOM 1851 N N . CYS A 1 227 ? -14.812 -5.264 -15.054 1.00 91.19 227 CYS A N 1
ATOM 1852 C CA . CYS A 1 227 ? -15.327 -4.052 -14.409 1.00 91.19 227 CYS A CA 1
ATOM 1853 C C . CYS A 1 227 ? -15.728 -2.969 -15.431 1.00 91.19 227 CYS A C 1
ATOM 1855 O O . CYS A 1 227 ? -14.960 -2.673 -16.346 1.00 91.19 227 CYS A O 1
ATOM 1857 N N . ILE A 1 228 ? -16.894 -2.335 -15.281 1.00 89.50 228 ILE A N 1
ATOM 1858 C CA . ILE A 1 228 ? -17.379 -1.290 -16.210 1.00 89.50 228 ILE A CA 1
ATOM 1859 C C . ILE A 1 228 ? -16.557 0.011 -16.194 1.00 89.50 228 ILE A C 1
ATOM 1861 O O . ILE A 1 228 ? -16.575 0.752 -17.170 1.00 89.50 228 ILE A O 1
ATOM 1865 N N . TYR A 1 229 ? -15.824 0.270 -15.112 1.00 86.00 229 TYR A N 1
ATOM 1866 C CA . TYR A 1 229 ? -14.960 1.442 -14.932 1.00 86.00 229 TYR A CA 1
ATOM 1867 C C . TYR A 1 229 ? -13.469 1.126 -15.131 1.00 86.00 229 TYR A C 1
ATOM 1869 O O . TYR A 1 229 ? -12.642 2.022 -14.998 1.00 86.00 229 TYR A O 1
ATOM 1877 N N . CYS A 1 230 ? -13.097 -0.132 -15.411 1.00 85.00 230 CYS A N 1
ATOM 1878 C CA . CYS A 1 230 ? -11.692 -0.520 -15.530 1.00 85.00 230 CYS A CA 1
ATOM 1879 C C . CYS A 1 230 ? -11.197 -0.455 -16.975 1.00 85.00 230 CYS A C 1
ATOM 1881 O O . CYS A 1 230 ? -11.818 -0.977 -17.902 1.00 85.00 230 CYS A O 1
ATOM 1883 N N . ASN A 1 231 ? -10.003 0.105 -17.123 1.00 77.81 231 ASN A N 1
ATOM 1884 C CA . ASN A 1 231 ? -9.279 0.199 -18.379 1.00 77.81 231 ASN A CA 1
ATOM 1885 C C . ASN A 1 231 ? -8.784 -1.155 -18.918 1.00 77.81 231 ASN A C 1
ATOM 1887 O O . ASN A 1 231 ? -8.586 -1.274 -20.121 1.00 77.81 231 ASN A O 1
ATOM 1891 N N . GLN A 1 232 ? -8.674 -2.201 -18.086 1.00 76.31 232 GLN A N 1
ATOM 1892 C CA . GLN A 1 232 ? -8.264 -3.550 -18.525 1.00 76.31 232 GLN A CA 1
ATOM 1893 C C . GLN A 1 232 ? -9.096 -4.139 -19.672 1.00 76.31 232 GLN A C 1
ATOM 1895 O O . GLN A 1 232 ? -8.644 -5.031 -20.384 1.00 76.31 232 GLN A O 1
ATOM 1900 N N . LYS A 1 233 ? -10.335 -3.672 -19.866 1.00 70.94 233 LYS A N 1
ATOM 1901 C CA . LYS A 1 233 ? -11.172 -4.128 -20.983 1.00 70.94 233 LYS A CA 1
ATOM 1902 C C . LYS A 1 233 ? -10.665 -3.680 -22.349 1.00 70.94 233 LYS A C 1
ATOM 1904 O O . LYS A 1 233 ? -11.083 -4.262 -23.341 1.00 70.94 233 LYS A O 1
ATOM 1909 N N . ASN A 1 234 ? -9.838 -2.640 -22.404 1.00 71.12 234 ASN A N 1
ATOM 1910 C CA . ASN A 1 234 ? -9.329 -2.109 -23.655 1.00 71.12 234 ASN A CA 1
ATOM 1911 C C . ASN A 1 234 ? -8.293 -3.076 -24.244 1.00 71.12 234 ASN A C 1
ATOM 1913 O O . ASN A 1 234 ? -7.268 -3.342 -23.618 1.00 71.12 234 ASN A O 1
ATOM 1917 N N . ASP A 1 235 ? -8.541 -3.589 -25.447 1.00 72.69 235 ASP A N 1
ATOM 1918 C CA . ASP A 1 235 ? -7.626 -4.534 -26.092 1.00 72.69 235 ASP A CA 1
ATOM 1919 C C . ASP A 1 235 ? -6.242 -3.915 -26.335 1.00 72.69 235 ASP A C 1
ATOM 1921 O O . ASP A 1 235 ? -5.241 -4.593 -26.135 1.00 72.69 235 ASP A O 1
ATOM 1925 N N . SER A 1 236 ? -6.156 -2.600 -26.579 1.00 71.56 236 SER A N 1
ATOM 1926 C CA . SER A 1 236 ? -4.870 -1.894 -26.684 1.00 71.56 236 SER A CA 1
ATOM 1927 C C . SER A 1 236 ? -4.043 -1.957 -25.395 1.00 71.56 236 SER A C 1
ATOM 1929 O O . SER A 1 236 ? -2.816 -1.975 -25.443 1.00 71.56 236 SER A O 1
ATOM 1931 N N . ILE A 1 237 ? -4.702 -2.017 -24.233 1.00 74.12 237 ILE A N 1
ATOM 1932 C CA . ILE A 1 237 ? -4.023 -2.172 -22.942 1.00 74.12 237 ILE A CA 1
ATOM 1933 C C . ILE A 1 237 ? -3.441 -3.573 -22.821 1.00 74.12 237 ILE A C 1
ATOM 1935 O O . ILE A 1 237 ? -2.273 -3.700 -22.464 1.00 74.12 237 ILE A O 1
ATOM 1939 N N . LYS A 1 238 ? -4.206 -4.610 -23.173 1.00 72.75 238 LYS A N 1
ATOM 1940 C CA . LYS A 1 238 ? -3.712 -5.995 -23.172 1.00 72.75 238 LYS A CA 1
ATOM 1941 C C . LYS A 1 238 ? -2.554 -6.171 -24.152 1.00 72.75 238 LYS A C 1
ATOM 1943 O O . LYS A 1 238 ? -1.539 -6.768 -23.803 1.00 72.75 238 LYS A O 1
ATOM 1948 N N . ASP A 1 239 ? -2.678 -5.596 -25.345 1.00 72.50 239 ASP A N 1
ATOM 1949 C CA . ASP A 1 239 ? -1.650 -5.663 -26.379 1.00 72.50 239 ASP A CA 1
ATOM 1950 C C . ASP A 1 239 ? -0.342 -5.009 -25.921 1.00 72.50 239 ASP A C 1
ATOM 1952 O O . ASP A 1 239 ? 0.734 -5.562 -26.154 1.00 72.50 239 ASP A O 1
ATOM 1956 N N . SER A 1 240 ? -0.401 -3.882 -25.200 1.00 71.81 240 SER A N 1
ATOM 1957 C CA . SER A 1 240 ? 0.815 -3.172 -24.786 1.00 71.81 240 SER A CA 1
ATOM 1958 C C . SER A 1 240 ? 1.636 -3.887 -23.698 1.00 71.81 240 SER A C 1
ATOM 1960 O O . SER A 1 240 ? 2.835 -3.603 -23.550 1.00 71.81 240 SER A O 1
ATOM 1962 N N . ARG A 1 241 ? 1.029 -4.851 -22.984 1.00 75.38 241 ARG A N 1
ATOM 1963 C CA . ARG A 1 241 ? 1.714 -5.759 -22.040 1.00 75.38 241 ARG A CA 1
ATOM 1964 C C . ARG A 1 241 ? 2.232 -7.026 -22.723 1.00 75.38 241 ARG A C 1
ATOM 1966 O O . ARG A 1 241 ? 3.115 -7.689 -22.189 1.00 75.38 241 ARG A O 1
ATOM 1973 N N . GLY A 1 242 ? 1.760 -7.332 -23.929 1.00 69.00 242 GLY A N 1
ATOM 1974 C CA . GLY A 1 242 ? 2.128 -8.551 -24.640 1.00 69.00 242 GLY A CA 1
ATOM 1975 C C . GLY A 1 242 ? 1.573 -9.818 -23.978 1.00 69.00 242 GLY A C 1
ATOM 1976 O O . GLY A 1 242 ? 1.104 -9.816 -22.843 1.00 69.00 242 GLY A O 1
ATOM 1977 N N . LYS A 1 243 ? 1.603 -10.931 -24.717 1.00 71.88 243 LYS A N 1
ATOM 1978 C CA . LYS A 1 243 ? 1.011 -12.207 -24.271 1.00 71.88 243 LYS A CA 1
ATOM 1979 C C . LYS A 1 243 ? 1.947 -13.063 -23.418 1.00 71.88 243 LYS A C 1
ATOM 1981 O O . LYS A 1 243 ? 1.467 -13.920 -22.688 1.00 71.88 243 LYS A O 1
ATOM 1986 N N . ASP A 1 244 ? 3.252 -12.815 -23.497 1.00 69.12 244 ASP A N 1
ATOM 1987 C CA . ASP A 1 244 ? 4.273 -13.681 -22.896 1.00 69.12 244 ASP A CA 1
ATOM 1988 C C . ASP A 1 244 ? 4.689 -13.247 -21.477 1.00 69.12 244 ASP A C 1
ATOM 1990 O O . ASP A 1 244 ? 5.411 -13.972 -20.806 1.00 69.12 244 ASP A O 1
ATOM 1994 N N . ASN A 1 245 ? 4.221 -12.087 -20.997 1.00 74.38 245 ASN A N 1
ATOM 1995 C CA . ASN A 1 245 ? 4.618 -11.493 -19.711 1.00 74.38 245 ASN A CA 1
ATOM 1996 C C . ASN A 1 245 ? 3.392 -11.056 -18.888 1.00 74.38 245 ASN A C 1
ATOM 1998 O O . ASN A 1 245 ? 3.309 -9.925 -18.410 1.00 74.38 245 ASN A O 1
ATOM 2002 N N . LEU A 1 246 ? 2.402 -11.946 -18.765 1.00 87.69 246 LEU A N 1
ATOM 2003 C CA . LEU A 1 246 ? 1.157 -11.654 -18.041 1.00 87.69 246 LEU A CA 1
ATOM 2004 C C . LEU A 1 246 ? 1.356 -11.525 -16.525 1.00 87.69 246 LEU A C 1
ATOM 2006 O O . LEU A 1 246 ? 0.567 -10.861 -15.856 1.00 87.69 246 LEU A O 1
ATOM 2010 N N . PHE A 1 247 ? 2.411 -12.142 -16.001 1.00 93.69 247 PHE A N 1
ATOM 2011 C CA . PHE A 1 247 ? 2.786 -12.135 -14.594 1.00 93.69 247 PHE A CA 1
ATOM 2012 C C . PHE A 1 247 ? 4.226 -11.658 -14.460 1.00 93.69 247 PHE A C 1
ATOM 2014 O O . PHE A 1 247 ? 5.058 -11.941 -15.324 1.00 93.69 247 PHE A O 1
ATOM 2021 N N . ILE A 1 248 ? 4.508 -10.917 -13.391 1.00 94.81 248 ILE A N 1
ATOM 2022 C CA . ILE A 1 248 ? 5.864 -10.453 -13.112 1.00 94.81 248 ILE A CA 1
ATOM 2023 C C . ILE A 1 248 ? 6.768 -11.643 -12.773 1.00 94.81 248 ILE A C 1
ATOM 2025 O O . ILE A 1 248 ? 6.399 -12.528 -12.014 1.00 94.81 248 ILE A O 1
ATOM 2029 N N . ASP A 1 249 ? 7.981 -11.671 -13.307 1.00 95.56 249 ASP A N 1
ATOM 2030 C CA . ASP A 1 249 ? 8.955 -12.698 -12.936 1.00 95.56 249 ASP A CA 1
ATOM 2031 C C . ASP A 1 249 ? 9.508 -12.401 -11.527 1.00 95.56 249 ASP A C 1
ATOM 2033 O O . ASP A 1 249 ? 10.102 -11.343 -11.284 1.00 95.56 249 ASP A O 1
ATOM 2037 N N . VAL A 1 250 ? 9.299 -13.326 -10.584 1.00 96.75 250 VAL A N 1
ATOM 2038 C CA . VAL A 1 250 ? 9.679 -13.150 -9.171 1.00 96.75 250 VAL A CA 1
ATOM 2039 C C . VAL A 1 250 ? 11.197 -13.049 -8.992 1.00 96.75 250 VAL A C 1
ATOM 2041 O O . VAL A 1 250 ? 11.659 -12.286 -8.139 1.00 96.75 250 VAL A O 1
ATOM 2044 N N . ASP A 1 251 ? 11.992 -13.750 -9.802 1.00 96.94 251 ASP A N 1
ATOM 2045 C CA . ASP A 1 251 ? 13.453 -13.689 -9.730 1.00 96.94 251 ASP A CA 1
ATOM 2046 C C . ASP A 1 251 ? 13.977 -12.351 -10.265 1.00 96.94 251 ASP A C 1
ATOM 2048 O O . ASP A 1 251 ? 14.873 -11.744 -9.661 1.00 96.94 251 ASP A O 1
ATOM 2052 N N . LYS A 1 252 ? 13.376 -11.829 -11.342 1.00 96.81 252 LYS A N 1
ATOM 2053 C CA . LYS A 1 252 ? 13.672 -10.471 -11.828 1.00 96.81 252 LYS A CA 1
ATOM 2054 C C . LYS A 1 252 ? 13.276 -9.411 -10.804 1.00 96.81 252 LYS A C 1
ATOM 2056 O O . LYS A 1 252 ? 14.067 -8.504 -10.542 1.00 96.81 252 LYS A O 1
ATOM 2061 N N . LEU A 1 253 ? 12.105 -9.542 -10.175 1.00 97.38 253 LEU A N 1
ATOM 2062 C CA . LEU A 1 253 ? 11.669 -8.636 -9.111 1.00 97.38 253 LEU A CA 1
ATOM 2063 C C . LEU A 1 253 ? 12.623 -8.679 -7.909 1.00 97.38 253 LEU A C 1
ATOM 2065 O O . LEU A 1 253 ? 13.008 -7.635 -7.386 1.00 97.38 253 LEU A O 1
ATOM 2069 N N . LYS A 1 254 ? 13.063 -9.871 -7.497 1.00 97.94 254 LYS A N 1
ATOM 2070 C CA . LYS A 1 254 ? 14.048 -10.047 -6.422 1.00 97.94 254 LYS A CA 1
ATOM 2071 C C . LYS A 1 254 ? 15.372 -9.362 -6.739 1.00 97.94 254 LYS A C 1
ATOM 2073 O O . LYS A 1 254 ? 15.930 -8.690 -5.870 1.00 97.94 254 LYS A O 1
ATOM 2078 N N . LYS A 1 255 ? 15.872 -9.516 -7.968 1.00 97.56 255 LYS A N 1
ATOM 2079 C CA . LYS A 1 255 ? 17.075 -8.812 -8.427 1.00 97.56 255 LYS A CA 1
ATOM 2080 C C . LYS A 1 255 ? 16.873 -7.297 -8.359 1.00 97.56 255 LYS A C 1
ATOM 2082 O O . LYS A 1 255 ? 17.708 -6.610 -7.783 1.00 97.56 255 LYS A O 1
ATOM 2087 N N . LEU A 1 256 ? 15.744 -6.799 -8.860 1.00 97.56 256 LEU A N 1
ATOM 2088 C CA . LEU A 1 256 ? 15.434 -5.372 -8.865 1.00 97.56 256 LEU A CA 1
ATOM 2089 C C . LEU A 1 256 ? 15.347 -4.773 -7.453 1.00 97.56 256 LEU A C 1
ATOM 2091 O O . LEU A 1 256 ? 15.896 -3.705 -7.207 1.00 97.56 256 LEU A O 1
ATOM 2095 N N . ILE A 1 257 ? 14.695 -5.460 -6.511 1.00 97.06 257 ILE A N 1
ATOM 2096 C CA . ILE A 1 257 ? 14.618 -5.023 -5.108 1.00 97.06 257 ILE A CA 1
ATOM 2097 C C . ILE A 1 257 ? 16.019 -4.902 -4.501 1.00 97.06 257 ILE A C 1
ATOM 2099 O O . ILE A 1 257 ? 16.322 -3.907 -3.843 1.00 97.06 257 ILE A O 1
ATOM 2103 N N . LYS A 1 258 ? 16.897 -5.873 -4.774 1.00 96.81 258 LYS A N 1
ATOM 2104 C CA . LYS A 1 258 ? 18.297 -5.823 -4.339 1.00 96.81 258 LYS A CA 1
ATOM 2105 C C . LYS A 1 258 ? 19.057 -4.664 -4.989 1.00 96.81 258 LYS A C 1
ATOM 2107 O O . LYS A 1 258 ? 19.858 -4.011 -4.326 1.00 96.81 258 LYS A O 1
ATOM 2112 N N . ASP A 1 259 ? 18.817 -4.409 -6.270 1.00 96.38 259 ASP A N 1
ATOM 2113 C CA . ASP A 1 259 ? 19.444 -3.299 -6.981 1.00 96.38 259 ASP A CA 1
ATOM 2114 C C . ASP A 1 259 ? 18.987 -1.944 -6.410 1.00 96.38 259 ASP A C 1
ATOM 2116 O O . ASP A 1 259 ? 19.826 -1.065 -6.212 1.00 96.38 259 ASP A O 1
ATOM 2120 N N . PHE A 1 260 ? 17.709 -1.783 -6.052 1.00 95.38 260 PHE A N 1
ATOM 2121 C CA . PHE A 1 260 ? 17.223 -0.593 -5.343 1.00 95.38 260 PHE A CA 1
ATOM 2122 C C . PHE A 1 260 ? 17.882 -0.412 -3.971 1.00 95.38 260 PHE A C 1
ATOM 2124 O O . PHE A 1 260 ? 18.315 0.697 -3.653 1.00 95.38 260 PHE A O 1
ATOM 2131 N N . ASP A 1 261 ? 18.004 -1.482 -3.181 1.00 93.31 261 ASP A N 1
ATOM 2132 C CA . ASP A 1 261 ? 18.652 -1.426 -1.864 1.00 93.31 261 ASP A CA 1
ATOM 2133 C C . ASP A 1 261 ? 20.114 -0.976 -1.964 1.00 93.31 261 ASP A C 1
ATOM 2135 O O . ASP A 1 261 ? 20.513 -0.001 -1.331 1.00 93.31 261 ASP A O 1
ATOM 2139 N N . ASN A 1 262 ? 20.884 -1.597 -2.867 1.00 94.19 262 ASN A N 1
ATOM 2140 C CA . ASN A 1 262 ? 22.293 -1.260 -3.108 1.00 94.19 262 ASN A CA 1
ATOM 2141 C C . ASN A 1 262 ? 22.514 0.187 -3.584 1.00 94.19 262 ASN A C 1
ATOM 2143 O O . ASN A 1 262 ? 23.639 0.682 -3.537 1.00 94.19 262 ASN A O 1
ATOM 2147 N N . ASN A 1 263 ? 21.471 0.848 -4.093 1.00 89.06 263 ASN A N 1
ATOM 2148 C CA . ASN A 1 263 ? 21.520 2.223 -4.588 1.00 89.06 263 ASN A CA 1
ATOM 2149 C C . ASN A 1 263 ? 20.817 3.217 -3.646 1.00 89.06 263 ASN A C 1
ATOM 2151 O O . ASN A 1 263 ? 20.476 4.327 -4.066 1.00 89.06 263 ASN A O 1
ATOM 2155 N N . GLU A 1 264 ? 20.641 2.834 -2.375 1.00 88.38 264 GLU A N 1
ATOM 2156 C CA . GLU A 1 264 ? 20.117 3.671 -1.291 1.00 88.38 264 GLU A CA 1
ATOM 2157 C C . GLU A 1 264 ? 18.684 4.168 -1.528 1.00 88.38 264 GLU A C 1
ATOM 2159 O O . GLU A 1 264 ? 18.324 5.269 -1.107 1.00 88.38 264 GLU A O 1
ATOM 2164 N N . TYR A 1 265 ? 17.838 3.373 -2.191 1.00 89.81 265 TYR A N 1
ATOM 2165 C CA . TYR A 1 265 ? 16.419 3.699 -2.335 1.00 89.81 265 TYR A CA 1
ATOM 2166 C C . TYR A 1 265 ? 15.600 3.350 -1.088 1.00 89.81 265 TYR A C 1
ATOM 2168 O O . TYR A 1 265 ? 15.931 2.455 -0.306 1.00 89.81 265 TYR A O 1
ATOM 2176 N N . PHE A 1 266 ? 14.498 4.078 -0.915 1.00 87.50 266 PHE A N 1
ATOM 2177 C CA . PHE A 1 266 ? 13.463 3.807 0.075 1.00 87.50 266 PHE A CA 1
ATOM 2178 C C . PHE A 1 266 ? 12.078 4.147 -0.488 1.00 87.50 266 PHE A C 1
ATOM 2180 O O . PHE A 1 266 ? 11.915 5.148 -1.190 1.00 87.50 266 PHE A O 1
ATOM 2187 N N . PHE A 1 267 ? 11.071 3.349 -0.142 1.00 90.50 267 PHE A N 1
ATOM 2188 C CA . PHE A 1 267 ? 9.701 3.503 -0.620 1.00 90.50 267 PHE A CA 1
ATOM 2189 C C . PHE A 1 267 ? 8.738 3.825 0.523 1.00 90.50 267 PHE A C 1
ATOM 2191 O O . PHE A 1 267 ? 8.569 3.042 1.451 1.00 90.50 267 PHE A O 1
ATOM 2198 N N . GLU A 1 268 ? 8.035 4.955 0.469 1.00 81.56 268 GLU A N 1
ATOM 2199 C CA . GLU A 1 268 ? 7.029 5.246 1.507 1.00 81.56 268 GLU A CA 1
ATOM 2200 C C . GLU A 1 268 ? 5.861 4.245 1.440 1.00 81.56 268 GLU A C 1
ATOM 2202 O O . GLU A 1 268 ? 5.302 3.842 2.457 1.00 81.56 268 GLU A O 1
ATOM 2207 N N . ASN A 1 269 ? 5.501 3.791 0.242 1.00 87.81 269 ASN A N 1
ATOM 2208 C CA . ASN A 1 269 ? 4.449 2.810 0.046 1.00 87.81 269 ASN A CA 1
ATOM 2209 C C . ASN A 1 269 ? 4.714 1.954 -1.194 1.00 87.81 269 ASN A C 1
ATOM 2211 O O . ASN A 1 269 ? 4.946 2.494 -2.280 1.00 87.81 269 ASN A O 1
ATOM 2215 N N . ILE A 1 270 ? 4.616 0.635 -1.033 1.00 97.00 270 ILE A N 1
ATOM 2216 C CA . ILE A 1 270 ? 4.567 -0.309 -2.149 1.00 97.00 270 ILE A CA 1
ATOM 2217 C C . ILE A 1 270 ? 3.114 -0.709 -2.398 1.00 97.00 270 ILE A C 1
ATOM 2219 O O . ILE A 1 270 ? 2.465 -1.293 -1.538 1.00 97.00 270 ILE A O 1
ATOM 2223 N N . HIS A 1 271 ? 2.607 -0.445 -3.596 1.00 96.62 271 HIS A N 1
ATOM 2224 C CA . HIS A 1 271 ? 1.287 -0.881 -4.035 1.00 96.62 271 HIS A CA 1
ATOM 2225 C C . HIS A 1 271 ? 1.422 -2.153 -4.866 1.00 96.62 271 HIS A C 1
ATOM 2227 O O . HIS A 1 271 ? 2.032 -2.130 -5.933 1.00 96.62 271 HIS A O 1
ATOM 2233 N N . LEU A 1 272 ? 0.830 -3.253 -4.409 1.00 97.06 272 LEU A N 1
ATOM 2234 C CA . LEU A 1 272 ? 0.672 -4.476 -5.197 1.00 97.06 272 LEU A CA 1
ATOM 2235 C C . LEU A 1 272 ? -0.640 -4.375 -5.965 1.00 97.06 272 LEU A C 1
ATOM 2237 O O . LEU A 1 272 ? -1.680 -4.843 -5.503 1.00 97.06 272 LEU A O 1
ATOM 2241 N N . PHE A 1 273 ? -0.599 -3.644 -7.074 1.00 86.06 273 PHE A N 1
ATOM 2242 C CA . PHE A 1 273 ? -1.766 -3.287 -7.870 1.00 86.06 273 PHE A CA 1
ATOM 2243 C C . PHE A 1 273 ? -1.329 -2.541 -9.126 1.00 86.06 273 PHE A C 1
ATOM 2245 O O . PHE A 1 273 ? -0.357 -1.804 -9.075 1.00 86.06 273 PHE A O 1
ATOM 2252 N N . TRP A 1 274 ? -2.098 -2.642 -10.209 1.00 83.94 274 TRP A N 1
ATOM 2253 C CA . TRP A 1 274 ? -2.268 -1.520 -11.134 1.00 83.94 274 TRP A CA 1
ATOM 2254 C C . TRP A 1 274 ? -3.547 -1.703 -11.944 1.00 83.94 274 TRP A C 1
ATOM 2256 O O . TRP A 1 274 ? -4.564 -1.081 -11.655 1.00 83.94 274 TRP A O 1
ATOM 2266 N N . LEU A 1 275 ? -3.513 -2.584 -12.942 1.00 82.44 275 LEU A N 1
ATOM 2267 C CA . LEU A 1 275 ? -4.662 -2.867 -13.790 1.00 82.44 275 LEU A CA 1
ATOM 2268 C C . LEU A 1 275 ? -5.164 -4.308 -13.621 1.00 82.44 275 LEU A C 1
ATOM 2270 O O . LEU A 1 275 ? -6.376 -4.512 -13.631 1.00 82.44 275 LEU A O 1
ATOM 2274 N N . GLY A 1 276 ? -4.282 -5.305 -13.480 1.00 89.25 276 GLY A N 1
ATOM 2275 C CA . GLY A 1 276 ? -4.691 -6.698 -13.248 1.00 89.25 276 GLY A CA 1
ATOM 2276 C C . GLY A 1 276 ? -5.036 -7.033 -11.790 1.00 89.25 276 GLY A C 1
ATOM 2277 O O . GLY A 1 276 ? -5.098 -6.159 -10.925 1.00 89.25 276 GLY A O 1
ATOM 2278 N N . GLU A 1 277 ? -5.290 -8.317 -11.531 1.00 94.88 277 GLU A N 1
ATOM 2279 C CA . GLU A 1 277 ? -5.583 -8.878 -10.207 1.00 94.88 277 GLU A CA 1
ATOM 2280 C C . GLU A 1 277 ? -4.336 -9.556 -9.622 1.00 94.88 277 GLU A C 1
ATOM 2282 O O . GLU A 1 277 ? -3.909 -10.586 -10.159 1.00 94.88 277 GLU A O 1
ATOM 2287 N N . PRO A 1 278 ? -3.768 -9.035 -8.517 1.00 96.94 278 PRO A N 1
ATOM 2288 C CA . PRO A 1 278 ? -2.540 -9.573 -7.951 1.00 96.94 278 PRO A CA 1
ATOM 2289 C C . PRO A 1 278 ? -2.614 -11.037 -7.530 1.00 96.94 278 PRO A C 1
ATOM 2291 O O . PRO A 1 278 ? -1.640 -11.766 -7.716 1.00 96.94 278 PRO A O 1
ATOM 2294 N N . LEU A 1 279 ? -3.762 -11.472 -6.998 1.00 97.06 279 LEU A N 1
ATOM 2295 C CA . LEU A 1 279 ? -3.932 -12.826 -6.465 1.00 97.06 279 LEU A CA 1
ATOM 2296 C C . LEU A 1 279 ? -4.049 -13.912 -7.545 1.00 97.06 279 LEU A C 1
ATOM 2298 O O . LEU A 1 279 ? -4.044 -15.089 -7.208 1.00 97.06 279 LEU A O 1
ATOM 2302 N N . LEU A 1 280 ? -4.112 -13.548 -8.833 1.00 95.88 280 LEU A N 1
ATOM 2303 C CA . LEU A 1 280 ? -3.992 -14.523 -9.925 1.00 95.88 280 LEU A CA 1
ATOM 2304 C C . LEU A 1 280 ? -2.556 -15.020 -10.131 1.00 95.88 280 LEU A C 1
ATOM 2306 O O . LEU A 1 280 ? -2.346 -15.999 -10.842 1.00 95.88 280 LEU A O 1
ATOM 2310 N N . HIS A 1 281 ? -1.562 -14.341 -9.561 1.00 96.19 281 HIS A N 1
ATOM 2311 C CA . HIS A 1 281 ? -0.179 -14.762 -9.694 1.00 96.19 281 HIS A CA 1
ATOM 2312 C C . HIS A 1 281 ? 0.091 -15.984 -8.803 1.00 96.19 281 HIS A C 1
ATOM 2314 O O . HIS A 1 281 ? 0.063 -15.883 -7.580 1.00 96.19 281 HIS A O 1
ATOM 2320 N N . GLU A 1 282 ? 0.437 -17.127 -9.401 1.00 94.25 282 GLU A N 1
ATOM 2321 C CA . GLU A 1 282 ? 0.644 -18.389 -8.662 1.00 94.25 282 GLU A CA 1
ATOM 2322 C C . GLU A 1 282 ? 1.724 -18.277 -7.569 1.00 94.25 282 GLU A C 1
ATOM 2324 O O . GLU A 1 282 ? 1.579 -18.793 -6.462 1.00 94.25 282 GLU A O 1
ATOM 2329 N N . GLU A 1 283 ? 2.800 -17.540 -7.851 1.00 95.94 283 GLU A N 1
ATOM 2330 C CA . GLU A 1 283 ? 3.877 -17.247 -6.902 1.00 95.94 283 GLU A CA 1
ATOM 2331 C C . GLU A 1 283 ? 3.647 -15.993 -6.038 1.00 95.94 283 GLU A C 1
ATOM 2333 O O . GLU A 1 283 ? 4.588 -15.505 -5.410 1.00 95.94 283 GLU A O 1
ATOM 2338 N N . PHE A 1 284 ? 2.417 -15.475 -5.932 1.00 97.31 284 PHE A N 1
ATOM 2339 C CA . PHE A 1 284 ? 2.108 -14.338 -5.056 1.00 97.31 284 PHE A CA 1
ATOM 2340 C C . PHE A 1 284 ? 2.598 -14.528 -3.603 1.00 97.31 284 PHE A C 1
ATOM 2342 O O . PHE A 1 284 ? 3.176 -13.587 -3.052 1.00 97.31 284 PHE A O 1
ATOM 2349 N N . PRO A 1 285 ? 2.496 -15.724 -2.977 1.00 96.75 285 PRO A N 1
ATOM 2350 C CA . PRO A 1 285 ? 3.124 -15.975 -1.679 1.00 96.75 285 PRO A CA 1
ATOM 2351 C C . PRO A 1 285 ? 4.629 -15.679 -1.638 1.00 96.75 285 PRO A C 1
ATOM 2353 O O . PRO A 1 285 ? 5.103 -15.093 -0.668 1.00 96.75 285 PRO A O 1
ATOM 2356 N N . LYS A 1 286 ? 5.377 -16.003 -2.701 1.00 97.56 286 LYS A N 1
ATOM 2357 C CA . LYS A 1 286 ? 6.819 -15.717 -2.779 1.00 97.56 286 LYS A CA 1
ATOM 2358 C C . LYS A 1 286 ? 7.096 -14.219 -2.886 1.00 97.56 286 LYS A C 1
ATOM 2360 O O . LYS A 1 286 ? 8.107 -13.755 -2.369 1.00 97.56 286 LYS A O 1
ATOM 2365 N N . ILE A 1 287 ? 6.201 -13.452 -3.512 1.00 98.12 287 ILE A N 1
ATOM 2366 C CA . ILE A 1 287 ? 6.287 -11.984 -3.539 1.00 98.12 287 ILE A CA 1
ATOM 2367 C C . ILE A 1 287 ? 6.129 -11.422 -2.119 1.00 98.12 287 ILE A C 1
ATOM 2369 O O . ILE A 1 287 ? 6.904 -10.557 -1.717 1.00 98.12 287 ILE A O 1
ATOM 2373 N N . LEU A 1 288 ? 5.183 -11.938 -1.324 1.00 97.56 288 LEU A N 1
ATOM 2374 C CA . LEU A 1 288 ? 5.027 -11.531 0.079 1.00 97.56 288 LEU A CA 1
ATOM 2375 C C . LEU A 1 288 ? 6.260 -11.888 0.922 1.00 97.56 288 LEU A C 1
ATOM 2377 O O . LEU A 1 288 ? 6.732 -11.054 1.693 1.00 97.56 288 LEU A O 1
ATOM 2381 N N . GLU A 1 289 ? 6.812 -13.092 0.746 1.00 97.31 289 GLU A N 1
ATOM 2382 C CA . GLU A 1 289 ? 8.051 -13.522 1.411 1.00 97.31 289 GLU A CA 1
ATOM 2383 C C . GLU A 1 289 ? 9.242 -12.630 1.032 1.00 97.31 289 GLU A C 1
ATOM 2385 O O . GLU A 1 289 ? 10.020 -12.222 1.897 1.00 97.31 289 GLU A O 1
ATOM 2390 N N . LEU A 1 290 ? 9.356 -12.273 -0.250 1.00 98.19 290 LEU A N 1
ATOM 2391 C CA . LEU A 1 290 ? 10.372 -11.357 -0.755 1.00 98.19 290 LEU A CA 1
ATOM 2392 C C . LEU A 1 290 ? 10.250 -9.968 -0.114 1.00 98.19 290 LEU A C 1
ATOM 2394 O O . LEU A 1 290 ? 11.262 -9.405 0.301 1.00 98.19 290 LEU A O 1
ATOM 2398 N N . LEU A 1 291 ? 9.038 -9.419 -0.002 1.00 97.56 291 LEU A N 1
ATOM 2399 C CA . LEU A 1 291 ? 8.814 -8.126 0.650 1.00 97.56 291 LEU A CA 1
ATOM 2400 C C . LEU A 1 291 ? 9.093 -8.183 2.155 1.00 97.56 291 LEU A C 1
ATOM 2402 O O . LEU A 1 291 ? 9.724 -7.273 2.684 1.00 97.56 291 LEU A O 1
ATOM 2406 N N . GLU A 1 292 ? 8.694 -9.253 2.845 1.00 96.38 292 GLU A N 1
ATOM 2407 C CA . GLU A 1 292 ? 8.973 -9.421 4.279 1.00 96.38 292 GLU A CA 1
ATOM 2408 C C . GLU A 1 292 ? 10.483 -9.480 4.548 1.00 96.38 292 GLU A C 1
ATOM 2410 O O . GLU A 1 292 ? 10.967 -8.831 5.478 1.00 96.38 292 GLU A O 1
ATOM 2415 N N . ALA A 1 293 ? 11.241 -10.176 3.693 1.00 96.81 293 ALA A N 1
ATOM 2416 C CA . ALA A 1 293 ? 12.700 -10.243 3.774 1.00 96.81 293 ALA A CA 1
ATOM 2417 C C . ALA A 1 293 ? 13.394 -8.889 3.529 1.00 96.81 293 ALA A C 1
ATOM 2419 O O . ALA A 1 293 ? 14.530 -8.706 3.960 1.00 96.81 293 ALA A O 1
ATOM 2420 N N . ASN A 1 294 ? 12.722 -7.939 2.869 1.00 96.56 294 ASN A N 1
ATOM 2421 C CA . ASN A 1 294 ? 13.263 -6.625 2.504 1.00 96.56 294 ASN A CA 1
ATOM 2422 C C . ASN A 1 294 ? 12.454 -5.463 3.107 1.00 96.56 294 ASN A C 1
ATOM 2424 O O . ASN A 1 294 ? 12.453 -4.353 2.576 1.00 96.56 294 ASN A O 1
ATOM 2428 N N . LYS A 1 295 ? 11.761 -5.691 4.228 1.00 92.25 295 LYS A N 1
ATOM 2429 C CA . LYS A 1 295 ? 10.836 -4.716 4.835 1.00 92.25 295 LYS A CA 1
ATOM 2430 C C . LYS A 1 295 ? 11.463 -3.393 5.277 1.00 92.25 295 LYS A C 1
ATOM 2432 O O . LYS A 1 295 ? 10.735 -2.432 5.495 1.00 92.25 295 LYS A O 1
ATOM 2437 N N . GLU A 1 296 ? 12.788 -3.322 5.378 1.00 87.12 296 GLU A N 1
ATOM 2438 C CA . GLU A 1 296 ? 13.531 -2.088 5.675 1.00 87.12 296 GLU A CA 1
ATOM 2439 C C . GLU A 1 296 ? 13.611 -1.122 4.479 1.00 87.12 296 GLU A C 1
ATOM 2441 O O . GLU A 1 296 ? 13.990 0.038 4.644 1.00 87.12 296 GLU A O 1
ATOM 2446 N N . LEU A 1 297 ? 13.217 -1.567 3.282 1.00 93.06 297 LEU A N 1
ATOM 2447 C CA . LEU A 1 297 ? 13.121 -0.723 2.092 1.00 93.06 297 LEU A CA 1
ATOM 2448 C C . LEU A 1 297 ? 11.844 0.104 2.031 1.00 93.06 297 LEU A C 1
ATOM 2450 O O . LEU A 1 297 ? 11.749 0.970 1.163 1.00 93.06 297 LEU A O 1
ATOM 2454 N N . PHE A 1 298 ? 10.857 -0.161 2.892 1.00 93.81 298 PHE A N 1
ATOM 2455 C CA . PHE A 1 298 ? 9.572 0.515 2.794 1.00 93.81 298 PHE A CA 1
ATOM 2456 C C . PHE A 1 298 ? 8.831 0.711 4.116 1.00 93.81 298 PHE A C 1
ATOM 2458 O O . PHE A 1 298 ? 9.005 -0.035 5.082 1.00 93.81 298 PHE A O 1
ATOM 2465 N N . SER A 1 299 ? 7.947 1.713 4.152 1.00 81.31 299 SER A N 1
ATOM 2466 C CA . SER A 1 299 ? 7.119 1.969 5.340 1.00 81.31 299 SER A CA 1
ATOM 2467 C C . SER A 1 299 ? 5.898 1.061 5.423 1.00 81.31 299 SER A C 1
ATOM 2469 O O . SER A 1 299 ? 5.555 0.602 6.510 1.00 81.31 299 SER A O 1
ATOM 2471 N N . LYS A 1 300 ? 5.222 0.808 4.297 1.00 88.94 300 LYS A N 1
ATOM 2472 C CA . LYS A 1 300 ? 4.011 -0.021 4.240 1.00 88.94 300 LYS A CA 1
ATOM 2473 C C . LYS A 1 300 ? 3.788 -0.622 2.855 1.00 88.94 300 LYS A C 1
ATOM 2475 O O . LYS A 1 300 ? 4.381 -0.169 1.875 1.00 88.94 300 LYS A O 1
ATOM 2480 N N . VAL A 1 301 ? 2.887 -1.597 2.799 1.00 96.25 301 VAL A N 1
ATOM 2481 C CA . VAL A 1 301 ? 2.388 -2.197 1.559 1.00 96.25 301 VAL A CA 1
ATOM 2482 C C . VAL A 1 301 ? 0.874 -2.030 1.476 1.00 96.25 301 VAL A C 1
ATOM 2484 O O . VAL A 1 301 ? 0.165 -2.248 2.461 1.00 96.25 301 VAL A O 1
ATOM 2487 N N . GLU A 1 302 ? 0.369 -1.680 0.298 1.00 96.06 302 GLU A N 1
ATOM 2488 C CA . GLU A 1 302 ? -1.057 -1.682 -0.023 1.00 96.06 302 GLU A CA 1
ATOM 2489 C C . GLU A 1 302 ? -1.355 -2.740 -1.095 1.00 96.06 302 GLU A C 1
ATOM 2491 O O . GLU A 1 302 ? -0.889 -2.654 -2.230 1.00 96.06 302 GLU A O 1
ATOM 2496 N N . LEU A 1 303 ? -2.140 -3.755 -0.736 1.00 97.94 303 LEU A N 1
ATOM 2497 C CA . LEU A 1 303 ? -2.641 -4.776 -1.654 1.00 97.94 303 LEU A CA 1
ATOM 2498 C C . LEU A 1 303 ? -4.039 -4.378 -2.117 1.00 97.94 303 LEU A C 1
ATOM 2500 O O . LEU A 1 303 ? -4.933 -4.241 -1.286 1.00 97.94 303 LEU A O 1
ATOM 2504 N N . HIS A 1 304 ? -4.259 -4.244 -3.423 1.00 96.44 304 HIS A N 1
ATOM 2505 C CA . HIS A 1 304 ? -5.603 -4.033 -3.968 1.00 96.44 304 HIS A CA 1
ATOM 2506 C C . HIS A 1 304 ? -6.051 -5.290 -4.700 1.00 96.44 304 HIS A C 1
ATOM 2508 O O . HIS A 1 304 ? -5.382 -5.750 -5.618 1.00 96.44 304 HIS A O 1
ATOM 2514 N N . THR A 1 305 ? -7.191 -5.840 -4.297 1.00 97.69 305 THR A N 1
ATOM 2515 C CA . THR A 1 305 ? -7.701 -7.110 -4.819 1.00 97.69 305 THR A CA 1
ATOM 2516 C C . THR A 1 305 ? -9.222 -7.085 -4.938 1.00 97.69 305 THR A C 1
ATOM 2518 O O . THR A 1 305 ? -9.928 -6.384 -4.208 1.00 97.69 305 THR A O 1
ATOM 2521 N N . ASN A 1 306 ? -9.761 -7.868 -5.866 1.00 96.38 306 ASN A N 1
ATOM 2522 C CA . ASN A 1 306 ? -11.183 -8.190 -5.918 1.00 96.38 306 ASN A CA 1
ATOM 2523 C C . ASN A 1 306 ? -11.588 -9.342 -4.976 1.00 96.38 306 ASN A C 1
ATOM 2525 O O . ASN A 1 306 ? -12.776 -9.644 -4.879 1.00 96.38 306 ASN A O 1
ATOM 2529 N N . ALA A 1 307 ? -10.613 -9.955 -4.294 1.00 97.94 307 ALA A N 1
ATOM 2530 C CA . ALA A 1 307 ? -10.746 -11.016 -3.299 1.00 97.94 307 ALA A CA 1
ATOM 2531 C C . ALA A 1 307 ? -11.375 -12.338 -3.771 1.00 97.94 307 ALA A C 1
ATOM 2533 O O . ALA A 1 307 ? -11.638 -13.201 -2.938 1.00 97.94 307 ALA A O 1
ATOM 2534 N N . GLN A 1 308 ? -11.579 -12.567 -5.074 1.00 97.12 308 GLN A N 1
ATOM 2535 C CA . GLN A 1 308 ? -12.115 -13.853 -5.548 1.00 97.12 308 GLN A CA 1
ATOM 2536 C C . GLN A 1 308 ? -11.155 -15.021 -5.297 1.00 97.12 308 GLN A C 1
ATOM 2538 O O . GLN A 1 308 ? -11.618 -16.113 -4.977 1.00 97.12 308 GLN A O 1
ATOM 2543 N N . GLU A 1 309 ? -9.845 -14.782 -5.385 1.00 96.88 309 GLU A N 1
ATOM 2544 C CA . GLU A 1 309 ? -8.791 -15.790 -5.169 1.00 96.88 309 GLU A CA 1
ATOM 2545 C C . GLU A 1 309 ? -8.120 -15.668 -3.790 1.00 96.88 309 GLU A C 1
ATOM 2547 O O . GLU A 1 309 ? -7.032 -16.188 -3.559 1.00 96.88 309 GLU A O 1
ATOM 2552 N N . MET A 1 310 ? -8.760 -14.969 -2.846 1.00 97.75 310 MET A N 1
ATOM 2553 C CA . MET A 1 310 ? -8.288 -14.883 -1.463 1.00 97.75 310 MET A CA 1
ATOM 2554 C C . MET A 1 310 ? -8.633 -16.175 -0.709 1.00 97.75 310 MET A C 1
ATOM 2556 O O . MET A 1 310 ? -9.623 -16.240 0.015 1.00 97.75 310 MET A O 1
ATOM 2560 N N . ASP A 1 311 ? -7.832 -17.215 -0.924 1.00 94.12 311 ASP A N 1
ATOM 2561 C CA . ASP A 1 311 ? -8.005 -18.531 -0.310 1.00 94.12 311 ASP A CA 1
ATOM 2562 C C . ASP A 1 311 ? -7.218 -18.700 1.007 1.00 94.12 311 ASP A C 1
ATOM 2564 O O . ASP A 1 311 ? -6.450 -17.837 1.442 1.00 94.12 311 ASP A O 1
ATOM 2568 N N . THR A 1 312 ? -7.373 -19.861 1.650 1.00 94.44 312 THR A N 1
ATOM 2569 C CA . THR A 1 312 ? -6.673 -20.191 2.900 1.00 94.44 312 THR A CA 1
ATOM 2570 C C . THR A 1 312 ? -5.145 -20.168 2.765 1.00 94.44 312 THR A C 1
ATOM 2572 O O . THR A 1 312 ? -4.452 -19.891 3.744 1.00 94.44 312 THR A O 1
ATOM 2575 N N . ASN A 1 313 ? -4.583 -20.471 1.591 1.00 94.94 313 ASN A N 1
ATOM 2576 C CA . ASN A 1 313 ? -3.137 -20.449 1.381 1.00 94.94 313 ASN A CA 1
ATOM 2577 C C . ASN A 1 313 ? -2.612 -19.008 1.325 1.00 94.94 313 ASN A C 1
ATOM 2579 O O . ASN A 1 313 ? -1.610 -18.698 1.976 1.00 94.94 313 ASN A O 1
ATOM 2583 N N . ILE A 1 314 ? -3.304 -18.108 0.623 1.00 96.81 314 ILE A N 1
ATOM 2584 C CA . ILE A 1 314 ? -2.979 -16.677 0.623 1.00 96.81 314 ILE A CA 1
ATOM 2585 C C . ILE A 1 314 ? -3.088 -16.106 2.040 1.00 96.81 314 ILE A C 1
ATOM 2587 O O . ILE A 1 314 ? -2.139 -15.481 2.519 1.00 96.81 314 ILE A O 1
ATOM 2591 N N . VAL A 1 315 ? -4.180 -16.397 2.756 1.00 97.62 315 VAL A N 1
ATOM 2592 C CA . VAL A 1 315 ? -4.387 -15.934 4.140 1.00 97.62 315 VAL A CA 1
ATOM 2593 C C . VAL A 1 315 ? -3.269 -16.418 5.069 1.00 97.62 315 VAL A C 1
ATOM 2595 O O . VAL A 1 315 ? -2.689 -15.615 5.800 1.00 97.62 315 VAL A O 1
ATOM 2598 N N . LYS A 1 316 ? -2.872 -17.696 4.990 1.00 97.06 316 LYS A N 1
ATOM 2599 C CA . LYS A 1 316 ? -1.746 -18.242 5.773 1.00 97.06 316 LYS A CA 1
ATOM 2600 C C . LYS A 1 316 ? -0.427 -17.520 5.517 1.00 97.06 316 LYS A C 1
ATOM 2602 O O . LYS A 1 316 ? 0.386 -17.415 6.432 1.00 97.06 316 LYS A O 1
ATOM 2607 N N . ASN A 1 317 ? -0.183 -17.050 4.296 1.00 96.94 317 ASN A N 1
ATOM 2608 C CA . ASN A 1 317 ? 1.026 -16.288 3.988 1.00 96.94 317 ASN A CA 1
ATOM 2609 C C . ASN A 1 317 ? 0.919 -14.833 4.454 1.00 96.94 317 ASN A C 1
ATOM 2611 O O . ASN A 1 317 ? 1.886 -14.313 5.004 1.00 96.94 317 ASN A O 1
ATOM 2615 N N . ILE A 1 318 ? -0.260 -14.215 4.356 1.00 97.00 318 ILE A N 1
ATOM 2616 C CA . ILE A 1 318 ? -0.519 -12.890 4.935 1.00 97.00 318 ILE A CA 1
ATOM 2617 C C . ILE A 1 318 ? -0.309 -12.898 6.457 1.00 97.00 318 ILE A C 1
ATOM 2619 O O . ILE A 1 318 ? 0.303 -11.980 6.996 1.00 97.00 318 ILE A O 1
ATOM 2623 N N . LEU A 1 319 ? -0.717 -13.959 7.159 1.00 95.19 319 LEU A N 1
ATOM 2624 C CA . LEU A 1 319 ? -0.515 -14.093 8.608 1.00 95.19 319 LEU A CA 1
ATOM 2625 C C . LEU A 1 319 ? 0.963 -14.104 9.038 1.00 95.19 319 LEU A C 1
ATOM 2627 O O . LEU A 1 319 ? 1.258 -13.820 10.202 1.00 95.19 319 LEU A O 1
ATOM 2631 N N . LYS A 1 320 ? 1.900 -14.396 8.129 1.00 94.62 320 LYS A N 1
ATOM 2632 C CA . LYS A 1 320 ? 3.348 -14.370 8.406 1.00 94.62 320 LYS A CA 1
ATOM 2633 C C . LYS A 1 320 ? 3.962 -12.969 8.291 1.00 94.62 320 LYS A C 1
ATOM 2635 O O . LYS A 1 320 ? 5.097 -12.780 8.721 1.00 94.62 320 LYS A O 1
ATOM 2640 N N . ILE A 1 321 ? 3.238 -12.003 7.723 1.00 91.81 321 ILE A N 1
ATOM 2641 C CA . ILE A 1 321 ? 3.726 -10.643 7.468 1.00 91.81 321 ILE A CA 1
ATOM 2642 C C . ILE A 1 321 ? 3.805 -9.836 8.766 1.00 91.81 321 ILE A C 1
ATOM 2644 O O . ILE A 1 321 ? 2.867 -9.836 9.571 1.00 91.81 321 ILE A O 1
ATOM 2648 N N . ASN A 1 322 ? 4.898 -9.083 8.923 1.00 86.44 322 ASN A N 1
ATOM 2649 C CA . ASN A 1 322 ? 5.133 -8.197 10.068 1.00 86.44 322 ASN A CA 1
ATOM 2650 C C . ASN A 1 322 ? 5.311 -6.723 9.678 1.00 86.44 322 ASN A C 1
ATOM 2652 O O . ASN A 1 322 ? 5.434 -5.870 10.557 1.00 86.44 322 ASN A O 1
ATOM 2656 N N . PHE A 1 323 ? 5.347 -6.391 8.386 1.00 86.75 323 PHE A N 1
ATOM 2657 C CA . PHE A 1 323 ? 5.243 -4.998 7.947 1.00 86.75 323 PHE A CA 1
ATOM 2658 C C . PHE A 1 323 ? 3.783 -4.503 7.962 1.00 86.75 323 PHE A C 1
ATOM 2660 O O . PHE A 1 323 ? 2.858 -5.321 7.921 1.00 86.75 323 PHE A O 1
ATOM 2667 N N . PRO A 1 324 ? 3.549 -3.176 8.003 1.00 87.38 324 PRO A N 1
ATOM 2668 C CA . PRO A 1 324 ? 2.215 -2.603 7.844 1.00 87.38 324 PRO A CA 1
ATOM 2669 C C . PRO A 1 324 ? 1.619 -2.950 6.479 1.00 87.38 324 PRO A C 1
ATOM 2671 O O . PRO A 1 324 ? 2.156 -2.554 5.441 1.00 87.38 324 PRO A O 1
ATOM 2674 N N . LEU A 1 325 ? 0.510 -3.683 6.487 1.00 93.81 325 LEU A N 1
ATOM 2675 C CA . LEU A 1 325 ? -0.204 -4.119 5.296 1.00 93.81 325 LEU A CA 1
ATOM 2676 C C . LEU A 1 325 ? -1.616 -3.545 5.319 1.00 93.81 325 LEU A C 1
ATOM 2678 O O . LEU A 1 325 ? -2.373 -3.745 6.264 1.00 93.81 325 LEU A O 1
ATOM 2682 N N . LYS A 1 326 ? -2.010 -2.875 4.245 1.00 94.06 326 LYS A N 1
ATOM 2683 C CA . LYS A 1 326 ? -3.395 -2.458 4.044 1.00 94.06 326 LYS A CA 1
ATOM 2684 C C . LYS A 1 326 ? -3.968 -3.181 2.839 1.00 94.06 326 LYS A C 1
ATOM 2686 O O . LYS A 1 326 ? -3.379 -3.157 1.763 1.00 94.06 326 LYS A O 1
ATOM 2691 N N . ILE A 1 327 ? -5.116 -3.815 3.017 1.00 97.81 327 ILE A N 1
ATOM 2692 C CA . ILE A 1 327 ? -5.775 -4.596 1.975 1.00 97.81 327 ILE A CA 1
ATOM 2693 C C . ILE A 1 327 ? -7.040 -3.863 1.541 1.00 97.81 327 ILE A C 1
ATOM 2695 O O . ILE A 1 327 ? -7.959 -3.669 2.334 1.00 97.81 327 ILE A O 1
ATOM 2699 N N . HIS A 1 328 ? -7.078 -3.455 0.278 1.00 97.50 328 HIS A N 1
ATOM 2700 C CA . HIS A 1 328 ? -8.222 -2.836 -0.373 1.00 97.50 328 HIS A CA 1
ATOM 2701 C C . HIS A 1 328 ? -9.018 -3.886 -1.149 1.00 97.50 328 HIS A C 1
ATOM 2703 O O . HIS A 1 328 ? -8.531 -4.460 -2.123 1.00 97.50 328 HIS A O 1
ATOM 2709 N N . TYR A 1 329 ? -10.267 -4.095 -0.743 1.00 98.06 329 TYR A N 1
ATOM 2710 C CA . TYR A 1 329 ? -11.208 -5.012 -1.372 1.00 98.06 329 TYR A CA 1
ATOM 2711 C C . TYR A 1 329 ? -12.156 -4.256 -2.298 1.00 98.06 329 TYR A C 1
ATOM 2713 O O . TYR A 1 329 ? -12.959 -3.442 -1.846 1.00 98.06 329 TYR A O 1
ATOM 2721 N N . SER A 1 330 ? -12.094 -4.532 -3.598 1.00 95.25 330 SER A N 1
ATOM 2722 C CA . SER A 1 330 ? -12.955 -3.887 -4.599 1.00 95.25 330 SER A CA 1
ATOM 2723 C C . SER A 1 330 ? -14.287 -4.629 -4.761 1.00 95.25 330 SER A C 1
ATOM 2725 O O . SER A 1 330 ? -14.430 -5.438 -5.684 1.00 95.25 330 SER A O 1
ATOM 2727 N N . VAL A 1 331 ? -15.259 -4.344 -3.884 1.00 96.25 331 VAL A N 1
ATOM 2728 C CA . VAL A 1 331 ? -16.552 -5.058 -3.830 1.00 96.25 331 VAL A CA 1
ATOM 2729 C C . VAL A 1 331 ? -17.626 -4.372 -4.681 1.00 96.25 331 VAL A C 1
ATOM 2731 O O . VAL A 1 331 ? -18.198 -5.008 -5.561 1.00 96.25 331 VAL A O 1
ATOM 2734 N N . ASP A 1 332 ? -17.849 -3.071 -4.468 1.00 95.19 332 ASP A N 1
ATOM 2735 C CA . ASP A 1 332 ? -18.728 -2.177 -5.253 1.00 95.19 332 ASP A CA 1
ATOM 2736 C C . ASP A 1 332 ? -20.218 -2.566 -5.387 1.00 95.19 332 ASP A C 1
ATOM 2738 O O . ASP A 1 332 ? -20.945 -1.916 -6.138 1.00 95.19 332 ASP A O 1
ATOM 2742 N N . ALA A 1 333 ? -20.694 -3.598 -4.687 1.00 96.69 333 ALA A N 1
ATOM 2743 C CA . ALA A 1 333 ? -22.090 -4.037 -4.718 1.00 96.69 333 ALA A CA 1
ATOM 2744 C C . ALA A 1 333 ? -22.469 -4.817 -3.451 1.00 96.69 333 ALA A C 1
ATOM 2746 O O . ALA A 1 333 ? -21.610 -5.399 -2.782 1.00 96.69 333 ALA A O 1
ATOM 2747 N N . ASN A 1 334 ? -23.764 -4.865 -3.149 1.00 97.06 334 ASN A N 1
ATOM 2748 C CA . ASN A 1 334 ? -24.354 -5.681 -2.095 1.00 97.06 334 ASN A CA 1
ATOM 2749 C C . ASN A 1 334 ? -25.197 -6.851 -2.628 1.00 97.06 334 ASN A C 1
ATOM 2751 O O . ASN A 1 334 ? -25.310 -7.857 -1.923 1.00 97.06 334 ASN A O 1
ATOM 2755 N N . THR A 1 335 ? -25.741 -6.763 -3.848 1.00 97.81 335 THR A N 1
ATOM 2756 C CA . THR A 1 335 ? -26.482 -7.867 -4.483 1.00 97.81 335 THR A CA 1
ATOM 2757 C C . THR A 1 335 ? -25.749 -8.463 -5.682 1.00 97.81 335 THR A C 1
ATOM 2759 O O . THR A 1 335 ? -24.954 -7.810 -6.366 1.00 97.81 335 THR A O 1
ATOM 2762 N N . LYS A 1 336 ? -26.039 -9.740 -5.960 1.00 97.06 336 LYS A N 1
ATOM 2763 C CA . LYS A 1 336 ? -25.447 -10.500 -7.067 1.00 97.06 336 LYS A CA 1
ATOM 2764 C C . LYS A 1 336 ? -25.697 -9.854 -8.431 1.00 97.06 336 LYS A C 1
ATOM 2766 O O . LYS A 1 336 ? -24.792 -9.847 -9.262 1.00 97.06 336 LYS A O 1
ATOM 2771 N N . ASP A 1 337 ? -26.890 -9.310 -8.657 1.00 97.44 337 ASP A N 1
ATOM 2772 C CA . ASP A 1 337 ? -27.268 -8.724 -9.946 1.00 97.44 337 ASP A CA 1
ATOM 2773 C C . ASP A 1 337 ? -26.504 -7.424 -10.213 1.00 97.44 337 ASP A C 1
ATOM 2775 O O . ASP A 1 337 ? -25.953 -7.237 -11.302 1.00 97.44 337 ASP A O 1
ATOM 2779 N N . VAL A 1 338 ? -26.379 -6.560 -9.199 1.00 97.31 338 VAL A N 1
ATOM 2780 C CA . VAL A 1 338 ? -25.573 -5.339 -9.307 1.00 97.31 338 VAL A CA 1
ATOM 2781 C C . VAL A 1 338 ? -24.097 -5.685 -9.474 1.00 97.31 338 VAL A C 1
ATOM 2783 O O . VAL A 1 338 ? -23.452 -5.152 -10.380 1.00 97.31 338 VAL A O 1
ATOM 2786 N N . TYR A 1 339 ? -23.573 -6.641 -8.702 1.00 97.38 339 TYR A N 1
ATOM 2787 C CA . TYR A 1 339 ? -22.193 -7.105 -8.856 1.00 97.38 339 TYR A CA 1
ATOM 2788 C C . TYR A 1 339 ? -21.926 -7.655 -10.264 1.00 97.38 339 TYR A C 1
ATOM 2790 O O . TYR A 1 339 ? -20.949 -7.258 -10.893 1.00 97.38 339 TYR A O 1
ATOM 2798 N N . MET A 1 340 ? -22.818 -8.491 -10.807 1.00 96.19 340 MET A N 1
ATOM 2799 C CA . MET A 1 340 ? -22.725 -9.004 -12.179 1.00 96.19 340 MET A CA 1
ATOM 2800 C C . MET A 1 340 ? -22.728 -7.866 -13.205 1.00 96.19 340 MET A C 1
ATOM 2802 O O . MET A 1 340 ? -21.907 -7.870 -14.121 1.00 96.19 340 MET A O 1
ATOM 2806 N N . SER A 1 341 ? -23.604 -6.869 -13.040 1.00 95.69 341 SER A N 1
ATOM 2807 C CA . SER A 1 341 ? -23.679 -5.719 -13.951 1.00 95.69 341 SER A CA 1
ATOM 2808 C C . SER A 1 341 ? -22.398 -4.877 -13.949 1.00 95.69 341 SER A C 1
ATOM 2810 O O . SER A 1 341 ? -21.979 -4.383 -14.996 1.00 95.69 341 SER A O 1
ATOM 2812 N N . LEU A 1 342 ? -21.744 -4.760 -12.788 1.00 94.75 342 LEU A N 1
ATOM 2813 C CA . LEU A 1 342 ? -20.541 -3.955 -12.613 1.00 94.75 342 LEU A CA 1
ATOM 2814 C C . LEU A 1 342 ? -19.256 -4.702 -12.959 1.00 94.75 342 LEU A C 1
ATOM 2816 O O . LEU A 1 342 ? -18.389 -4.122 -13.605 1.00 94.75 342 LEU A O 1
ATOM 2820 N N . LYS A 1 343 ? -19.111 -5.945 -12.491 1.00 94.75 343 LYS A N 1
ATOM 2821 C CA . LYS A 1 343 ? -17.878 -6.753 -12.499 1.00 94.75 343 LYS A CA 1
ATOM 2822 C C . LYS A 1 343 ? -17.876 -7.825 -13.583 1.00 94.75 343 LYS A C 1
ATOM 2824 O O . LYS A 1 343 ? -16.817 -8.367 -13.885 1.00 94.75 343 LYS A O 1
ATOM 2829 N N . GLY A 1 344 ? -19.032 -8.128 -14.172 1.00 94.31 344 GLY A N 1
ATOM 2830 C CA . GLY A 1 344 ? -19.181 -9.081 -15.272 1.00 94.31 344 GLY A CA 1
ATOM 2831 C C . GLY A 1 344 ? -19.132 -10.559 -14.877 1.00 94.31 344 GLY A C 1
ATOM 2832 O O . GLY A 1 344 ? -18.998 -11.402 -15.759 1.00 94.31 344 GLY A O 1
ATOM 2833 N N . ASN A 1 345 ? -19.227 -10.891 -13.586 1.00 93.88 345 ASN A N 1
ATOM 2834 C CA . ASN A 1 345 ? -19.342 -12.271 -13.109 1.00 93.88 345 ASN A CA 1
ATOM 2835 C C . ASN A 1 345 ? -20.193 -12.349 -11.819 1.00 93.88 345 ASN A C 1
ATOM 2837 O O . ASN A 1 345 ? -20.435 -11.322 -11.188 1.00 93.88 345 ASN A O 1
ATOM 2841 N N . PRO A 1 346 ? -20.680 -13.540 -11.424 1.00 95.69 346 PRO A N 1
ATOM 2842 C CA . PRO A 1 346 ? -21.670 -13.685 -10.356 1.00 95.69 346 PRO A CA 1
ATOM 2843 C C . PRO A 1 346 ? -21.078 -13.971 -8.960 1.00 95.69 346 PRO A C 1
ATOM 2845 O O . PRO A 1 346 ? -21.809 -14.442 -8.087 1.00 95.69 346 PRO A O 1
ATOM 2848 N N . PHE A 1 347 ? -19.777 -13.751 -8.734 1.00 96.94 347 PHE A N 1
ATOM 2849 C CA . PHE A 1 347 ? -19.045 -14.276 -7.567 1.00 96.94 347 PHE A CA 1
ATOM 2850 C C . PHE A 1 347 ? -19.121 -13.422 -6.286 1.00 96.94 347 PHE A C 1
ATOM 2852 O O . PHE A 1 347 ? -18.273 -13.576 -5.410 1.00 96.94 347 PHE A O 1
ATOM 2859 N N . LEU A 1 348 ? -20.125 -12.550 -6.134 1.00 97.88 348 LEU A N 1
ATOM 2860 C CA . LEU A 1 348 ? -20.235 -11.668 -4.962 1.00 97.88 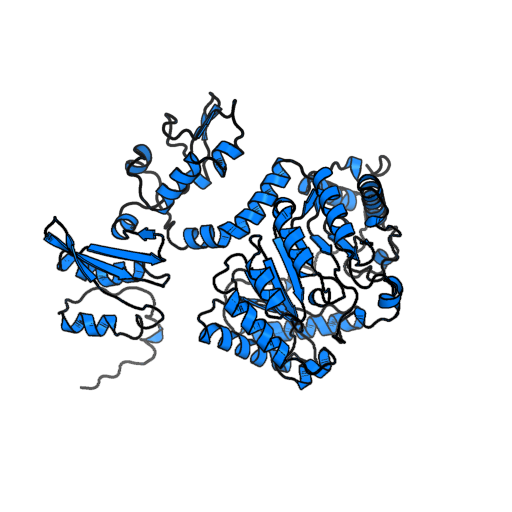348 LEU A CA 1
ATOM 2861 C C . LEU A 1 348 ? -20.190 -12.427 -3.627 1.00 97.88 348 LEU A C 1
ATOM 2863 O O . LEU A 1 348 ? -19.476 -12.010 -2.722 1.00 97.88 348 LEU A O 1
ATOM 2867 N N . GLU A 1 349 ? -20.930 -13.530 -3.505 1.00 98.25 349 GLU A N 1
ATOM 2868 C CA . GLU A 1 349 ? -20.997 -14.279 -2.241 1.00 98.25 349 GLU A CA 1
ATOM 2869 C C . GLU A 1 349 ? -19.641 -14.890 -1.870 1.00 98.25 349 GLU A C 1
ATOM 2871 O O . GLU A 1 349 ? -19.197 -14.728 -0.739 1.00 98.25 349 GLU A O 1
ATOM 2876 N N . LYS A 1 350 ? -18.919 -15.468 -2.847 1.00 97.81 350 LYS A N 1
ATOM 2877 C CA . LYS A 1 350 ? -17.537 -15.952 -2.656 1.00 97.81 350 LYS A CA 1
ATOM 2878 C C . LYS A 1 350 ? -16.623 -14.817 -2.185 1.00 97.81 350 LYS A C 1
ATOM 2880 O O . LYS A 1 350 ? -15.820 -14.999 -1.281 1.00 97.81 350 LYS A O 1
ATOM 2885 N N . VAL A 1 351 ? -16.750 -13.630 -2.785 1.00 98.31 351 VAL A N 1
ATOM 2886 C CA . VAL A 1 351 ? -15.966 -12.446 -2.394 1.00 98.31 351 VAL A CA 1
ATOM 2887 C C . VAL A 1 351 ? -16.276 -12.020 -0.962 1.00 98.31 351 VAL A C 1
ATOM 2889 O O . VAL A 1 351 ? -15.350 -11.763 -0.198 1.00 98.31 351 VAL A O 1
ATOM 2892 N N . LYS A 1 352 ? -17.558 -11.956 -0.581 1.00 98.56 352 LYS A N 1
ATOM 2893 C CA . LYS A 1 352 ? -17.973 -11.623 0.788 1.00 98.56 352 LYS A CA 1
ATOM 2894 C C . LYS A 1 352 ? -17.419 -12.634 1.791 1.00 98.56 352 LYS A C 1
ATOM 2896 O O . LYS A 1 352 ? -16.803 -12.208 2.762 1.00 98.56 352 LYS A O 1
ATOM 2901 N N . GLU A 1 353 ? -17.566 -13.928 1.517 1.00 98.50 353 GLU A N 1
ATOM 2902 C CA . GLU A 1 353 ? -17.042 -15.014 2.351 1.00 98.50 353 GLU A CA 1
ATOM 2903 C C . GLU A 1 353 ? -15.520 -14.909 2.519 1.00 98.50 353 GLU A C 1
ATOM 2905 O O . GLU A 1 353 ? -15.015 -14.877 3.638 1.00 98.50 353 GLU A O 1
ATOM 2910 N N . ASN A 1 354 ? -14.781 -14.751 1.419 1.00 98.69 354 ASN A N 1
ATOM 2911 C CA . ASN A 1 354 ? -13.327 -14.617 1.456 1.00 98.69 354 ASN A CA 1
ATOM 2912 C C . ASN A 1 354 ? -12.867 -13.406 2.281 1.00 98.69 354 ASN A C 1
ATOM 2914 O O . ASN A 1 354 ? -11.913 -13.511 3.052 1.00 98.69 354 ASN A O 1
ATOM 2918 N N . ILE A 1 355 ? -13.544 -12.260 2.140 1.00 98.69 355 ILE A N 1
ATOM 2919 C CA . ILE A 1 355 ? -13.241 -11.044 2.907 1.00 98.69 355 ILE A CA 1
ATOM 2920 C C . ILE A 1 355 ? -13.539 -11.245 4.396 1.00 98.69 355 ILE A C 1
ATOM 2922 O O . ILE A 1 355 ? -12.733 -10.849 5.237 1.00 98.69 355 ILE A O 1
ATOM 2926 N N . GLN A 1 356 ? -14.676 -11.855 4.734 1.00 98.62 356 GLN A N 1
ATOM 2927 C CA . GLN A 1 356 ? -15.027 -12.162 6.120 1.00 98.62 356 GLN A CA 1
ATOM 2928 C C . GLN A 1 356 ? -13.987 -13.100 6.744 1.00 98.62 356 GLN A C 1
ATOM 2930 O O . GLN A 1 356 ? -13.484 -12.806 7.826 1.00 98.62 356 GLN A O 1
ATOM 2935 N N . ASN A 1 357 ? -13.594 -14.155 6.028 1.00 98.50 357 ASN A N 1
ATOM 2936 C CA . ASN A 1 357 ? -12.602 -15.126 6.485 1.00 98.50 357 ASN A CA 1
ATOM 2937 C C . ASN A 1 357 ? -11.258 -14.466 6.799 1.00 98.50 357 ASN A C 1
ATOM 2939 O O . ASN A 1 357 ? -10.756 -14.618 7.909 1.00 98.50 357 ASN A O 1
ATOM 2943 N N . ILE A 1 358 ? -10.687 -13.689 5.870 1.00 98.31 358 ILE A N 1
ATOM 2944 C CA . ILE A 1 358 ? -9.402 -13.029 6.139 1.00 98.31 358 ILE A CA 1
ATOM 2945 C C . ILE A 1 358 ? -9.506 -12.037 7.300 1.00 98.31 358 ILE A C 1
ATOM 2947 O O . ILE A 1 358 ? -8.610 -12.026 8.132 1.00 98.31 358 ILE A O 1
ATOM 2951 N N . ILE A 1 359 ? -10.588 -11.254 7.402 1.00 98.38 359 ILE A N 1
ATOM 2952 C CA . ILE A 1 359 ? -10.774 -10.301 8.507 1.00 98.38 359 ILE A CA 1
ATOM 2953 C C . ILE A 1 359 ? -10.770 -11.023 9.859 1.00 98.38 359 ILE A C 1
ATOM 2955 O O . ILE A 1 359 ? -10.106 -10.567 10.790 1.00 98.38 359 ILE A O 1
ATOM 2959 N N . LEU A 1 360 ? -11.480 -12.150 9.964 1.00 98.00 360 LEU A N 1
ATOM 2960 C CA . LEU A 1 360 ? -11.538 -12.941 11.194 1.00 98.00 360 LEU A CA 1
ATOM 2961 C C . LEU A 1 360 ? -10.190 -13.592 11.521 1.00 98.00 360 LEU A C 1
ATOM 2963 O O . LEU A 1 360 ? -9.756 -13.539 12.668 1.00 98.00 360 LEU A O 1
ATOM 2967 N N . GLU A 1 361 ? -9.501 -14.146 10.524 1.00 97.69 361 GLU A N 1
ATOM 2968 C CA . GLU A 1 361 ? -8.175 -14.761 10.685 1.00 97.69 361 GLU A CA 1
ATOM 2969 C C . GLU A 1 361 ? -7.112 -13.735 11.103 1.00 97.69 361 GLU A C 1
ATOM 2971 O O . GLU A 1 361 ? -6.217 -14.030 11.894 1.00 97.69 361 GLU A O 1
ATOM 2976 N N . THR A 1 362 ? -7.210 -12.495 10.616 1.00 94.56 362 THR A N 1
ATOM 2977 C CA . THR A 1 362 ? -6.256 -11.428 10.933 1.00 94.56 362 THR A CA 1
ATOM 2978 C C . THR A 1 362 ? -6.735 -10.492 12.037 1.00 94.56 362 THR A C 1
ATOM 2980 O O . THR A 1 362 ? -6.101 -9.457 12.242 1.00 94.56 362 THR A O 1
ATOM 2983 N N . LYS A 1 363 ? -7.806 -10.802 12.781 1.00 88.50 363 LYS A N 1
ATOM 2984 C CA . LYS A 1 363 ? -8.381 -9.885 13.787 1.00 88.50 363 LYS A CA 1
ATOM 2985 C C . LYS A 1 363 ? -7.376 -9.445 14.865 1.00 88.50 363 LYS A C 1
ATOM 2987 O O . LYS A 1 363 ? -7.320 -8.259 15.181 1.00 88.50 363 LYS A O 1
ATOM 2992 N N . GLU A 1 364 ? -6.469 -10.334 15.274 1.00 83.44 364 GLU A N 1
ATOM 2993 C CA . GLU A 1 364 ? -5.413 -10.052 16.266 1.00 83.44 364 GLU A CA 1
ATOM 2994 C C . GLU A 1 364 ? -4.165 -9.371 15.663 1.00 83.44 364 GLU A C 1
ATOM 2996 O O . GLU A 1 364 ? -3.285 -8.885 16.370 1.00 83.44 364 GLU A O 1
ATOM 3001 N N . LYS A 1 365 ? -4.053 -9.301 14.329 1.00 80.75 365 LYS A N 1
ATOM 3002 C CA . LYS A 1 365 ? -2.904 -8.688 13.641 1.00 80.75 365 LYS A CA 1
ATOM 3003 C C . LYS A 1 365 ? -3.040 -7.173 13.567 1.00 80.75 365 LYS A C 1
ATOM 3005 O O . LYS A 1 365 ? -3.733 -6.652 12.694 1.00 80.75 365 LYS A O 1
ATOM 3010 N N . VAL A 1 366 ? -2.374 -6.443 14.454 1.00 78.00 366 VAL A N 1
ATOM 3011 C CA . VAL A 1 366 ? -2.480 -4.971 14.505 1.00 78.00 366 VAL A CA 1
ATOM 3012 C C . VAL A 1 366 ? -1.851 -4.251 13.296 1.00 78.00 366 VAL A C 1
ATOM 3014 O O . VAL A 1 366 ? -2.210 -3.109 13.027 1.00 78.00 366 VAL A O 1
ATOM 3017 N N . ASN A 1 367 ? -1.017 -4.930 12.494 1.00 78.62 367 ASN A N 1
ATOM 3018 C CA . ASN A 1 367 ? -0.366 -4.369 11.296 1.00 78.62 367 ASN A CA 1
ATOM 3019 C C . ASN A 1 367 ? -1.248 -4.427 10.053 1.00 78.62 367 ASN A C 1
ATOM 3021 O O . ASN A 1 367 ? -0.845 -3.902 9.014 1.00 78.62 367 ASN A O 1
ATOM 3025 N N . ILE A 1 368 ? -2.391 -5.111 10.124 1.00 89.94 368 ILE A N 1
ATOM 3026 C CA . ILE A 1 368 ? -3.238 -5.371 8.965 1.00 89.94 368 ILE A CA 1
ATOM 3027 C C . ILE A 1 368 ? -4.485 -4.501 9.051 1.00 89.94 368 ILE A C 1
ATOM 3029 O O . ILE A 1 368 ? -5.262 -4.619 9.995 1.00 89.94 368 ILE A O 1
ATOM 3033 N N . ILE A 1 369 ? -4.677 -3.649 8.046 1.00 90.38 369 ILE A N 1
ATOM 3034 C CA . ILE A 1 369 ? -5.858 -2.793 7.881 1.00 90.38 369 ILE A CA 1
ATOM 3035 C C . ILE A 1 369 ? -6.684 -3.310 6.703 1.00 90.38 369 ILE A C 1
ATOM 3037 O O . ILE A 1 369 ? -6.149 -3.610 5.636 1.00 90.38 369 ILE A O 1
ATOM 3041 N N . HIS A 1 370 ? -7.998 -3.363 6.876 1.00 97.00 370 HIS A N 1
ATOM 3042 C CA . HIS A 1 370 ? -8.956 -3.837 5.886 1.00 97.00 370 HIS A CA 1
ATOM 3043 C C . HIS A 1 370 ? -9.811 -2.686 5.371 1.00 97.00 370 HIS A C 1
ATOM 3045 O O . HIS A 1 370 ? -10.485 -2.009 6.144 1.00 97.00 370 HIS A O 1
ATOM 3051 N N . VAL A 1 371 ? -9.823 -2.490 4.055 1.00 95.94 371 VAL A N 1
ATOM 3052 C CA . VAL A 1 371 ? -10.581 -1.428 3.394 1.00 95.94 371 VAL A CA 1
ATOM 3053 C C . VAL A 1 371 ? -11.563 -2.039 2.404 1.00 95.94 371 VAL A C 1
ATOM 3055 O O . VAL A 1 371 ? -11.196 -2.462 1.314 1.00 95.94 371 VAL A O 1
ATOM 3058 N N . LEU A 1 372 ? -12.837 -2.056 2.774 1.00 97.56 372 LEU A N 1
ATOM 3059 C CA . LEU A 1 372 ? -13.962 -2.392 1.911 1.00 97.56 372 LEU A CA 1
ATOM 3060 C C . LEU A 1 372 ? -14.251 -1.199 1.001 1.00 97.56 372 LEU A C 1
ATOM 3062 O O . LEU A 1 372 ? -14.891 -0.231 1.415 1.00 97.56 372 LEU A O 1
ATOM 3066 N N . GLN A 1 373 ? -13.751 -1.245 -0.229 1.00 94.94 373 GLN A N 1
ATOM 3067 C CA . GLN A 1 373 ? -13.939 -0.171 -1.192 1.00 94.94 373 GLN A CA 1
ATOM 3068 C C . GLN A 1 373 ? -15.264 -0.331 -1.945 1.00 94.94 373 GLN A C 1
ATOM 3070 O O . GLN A 1 373 ? -15.604 -1.413 -2.435 1.00 94.94 373 GLN A O 1
ATOM 3075 N N . PHE A 1 374 ? -15.968 0.792 -2.074 1.00 93.88 374 PHE A N 1
ATOM 3076 C CA . PHE A 1 374 ? -17.166 0.943 -2.884 1.00 93.88 374 PHE A CA 1
ATOM 3077 C C . PHE A 1 374 ? -17.038 2.184 -3.774 1.00 93.88 374 PHE A C 1
ATOM 3079 O O . PHE A 1 374 ? -17.116 3.318 -3.299 1.00 93.88 374 PHE A O 1
ATOM 3086 N N . ILE A 1 375 ? -16.836 1.980 -5.072 1.00 92.75 375 ILE A N 1
ATOM 3087 C CA . ILE A 1 375 ? -16.847 3.033 -6.085 1.00 92.75 375 ILE A CA 1
ATOM 3088 C C . ILE A 1 375 ? -18.298 3.397 -6.386 1.00 92.75 375 ILE A C 1
ATOM 3090 O O . ILE A 1 375 ? -19.066 2.585 -6.904 1.00 92.75 375 ILE A O 1
ATOM 3094 N N . VAL A 1 376 ? -18.665 4.637 -6.078 1.00 91.06 376 VAL A N 1
ATOM 3095 C CA . VAL A 1 376 ? -20.012 5.159 -6.308 1.00 91.06 376 VAL A CA 1
ATOM 3096 C C . VAL A 1 376 ? -20.252 5.337 -7.805 1.00 91.06 376 VAL A C 1
ATOM 3098 O O . VAL A 1 376 ? -19.545 6.091 -8.473 1.00 91.06 376 VAL A O 1
ATOM 3101 N N . HIS A 1 377 ? -21.276 4.666 -8.324 1.00 92.31 377 HIS A N 1
ATOM 3102 C CA . HIS A 1 377 ? -21.692 4.722 -9.718 1.00 92.31 377 HIS A CA 1
ATOM 3103 C C . HIS A 1 377 ? -23.226 4.690 -9.828 1.00 92.31 377 HIS A C 1
ATOM 3105 O O . HIS A 1 377 ? -23.927 4.164 -8.965 1.00 92.31 377 HIS A O 1
ATOM 3111 N N . LYS A 1 378 ? -23.790 5.196 -10.932 1.00 90.94 378 LYS A N 1
ATOM 3112 C CA . LYS A 1 378 ? -25.255 5.221 -11.133 1.00 90.94 378 LYS A CA 1
ATOM 3113 C C . LYS A 1 378 ? -25.927 3.846 -11.025 1.00 90.94 378 LYS A C 1
ATOM 3115 O O . LYS A 1 378 ? -27.097 3.768 -10.672 1.00 90.94 378 LYS A O 1
ATOM 3120 N N . GLN A 1 379 ? -25.188 2.776 -11.329 1.00 93.00 379 GLN A N 1
ATOM 3121 C CA . GLN A 1 379 ? -25.683 1.395 -11.294 1.00 93.00 379 GLN A CA 1
ATOM 3122 C C . GLN A 1 379 ? -25.654 0.749 -9.903 1.00 93.00 379 GLN A C 1
ATOM 3124 O O . GLN A 1 379 ? -26.206 -0.333 -9.766 1.00 93.00 379 GLN A O 1
ATOM 3129 N N . ASN A 1 380 ? -25.029 1.367 -8.894 1.00 94.56 380 ASN A N 1
ATOM 3130 C CA . ASN A 1 380 ? -24.948 0.799 -7.540 1.00 94.56 380 ASN A CA 1
ATOM 3131 C C . ASN A 1 380 ? -25.276 1.781 -6.414 1.00 94.56 380 ASN A C 1
ATOM 3133 O O . ASN A 1 380 ? -25.417 1.352 -5.275 1.00 94.56 380 ASN A O 1
ATOM 3137 N N . GLN A 1 381 ? -25.426 3.078 -6.694 1.00 90.75 381 GLN A N 1
ATOM 3138 C CA . GLN A 1 381 ? -25.668 4.086 -5.658 1.00 90.75 381 GLN A CA 1
ATOM 3139 C C . GLN A 1 381 ? -26.897 3.791 -4.779 1.00 90.75 381 GLN A C 1
ATOM 3141 O O . GLN A 1 381 ? -26.936 4.160 -3.611 1.00 90.75 381 GLN A O 1
ATOM 3146 N N . PHE A 1 382 ? -27.898 3.087 -5.305 1.00 91.69 382 PHE A N 1
ATOM 3147 C CA . PHE A 1 382 ? -29.076 2.692 -4.532 1.00 91.69 382 PHE A CA 1
ATOM 3148 C C . PHE A 1 382 ? -28.778 1.596 -3.490 1.00 91.69 382 PHE A C 1
ATOM 3150 O O . PHE A 1 382 ? -29.553 1.447 -2.555 1.00 91.69 382 PHE A O 1
ATOM 3157 N N . GLU A 1 383 ? -27.654 0.876 -3.596 1.00 93.94 383 GLU A N 1
ATOM 3158 C CA . GLU A 1 383 ? -27.227 -0.153 -2.634 1.00 93.94 383 GLU A CA 1
ATOM 3159 C C . GLU A 1 383 ? -26.296 0.379 -1.536 1.00 93.94 383 GLU A C 1
ATOM 3161 O O . GLU A 1 383 ? -25.848 -0.391 -0.690 1.00 93.94 383 GLU A O 1
ATOM 3166 N N . LEU A 1 384 ? -25.970 1.676 -1.526 1.00 90.31 384 LEU A N 1
ATOM 3167 C CA . LEU A 1 384 ? -25.001 2.249 -0.580 1.00 90.31 384 LEU A CA 1
ATOM 3168 C C . LEU A 1 384 ? -25.360 1.967 0.883 1.00 90.31 384 LEU A C 1
ATOM 3170 O O . LEU A 1 384 ? -24.499 1.569 1.670 1.00 90.31 384 LEU A O 1
ATOM 3174 N N . SER A 1 385 ? -26.630 2.172 1.244 1.00 89.50 385 SER A N 1
ATOM 3175 C CA . SER A 1 385 ? -27.121 1.915 2.601 1.00 89.50 385 SER A CA 1
ATOM 3176 C C . SER A 1 385 ? -27.061 0.433 2.946 1.00 89.50 385 SER A C 1
ATOM 3178 O O . SER A 1 385 ? -26.522 0.095 3.997 1.00 89.50 385 SER A O 1
ATOM 3180 N N . ASP A 1 386 ? -27.511 -0.442 2.047 1.00 94.38 386 ASP A N 1
ATOM 3181 C CA . ASP A 1 386 ? -27.530 -1.886 2.291 1.00 94.38 386 ASP A CA 1
ATOM 3182 C C . ASP A 1 386 ? -26.112 -2.464 2.388 1.00 94.38 386 ASP A C 1
ATOM 3184 O O . ASP A 1 386 ? -25.828 -3.269 3.273 1.00 94.38 386 ASP A O 1
ATOM 3188 N N . PHE A 1 387 ? -25.193 -2.012 1.528 1.00 95.50 387 PHE A N 1
ATOM 3189 C CA . PHE A 1 387 ? -23.776 -2.375 1.584 1.00 95.50 387 PHE A CA 1
ATOM 3190 C C . PHE A 1 387 ? -23.156 -1.976 2.925 1.00 95.50 387 PHE A C 1
ATOM 3192 O O . PHE A 1 387 ? -22.504 -2.781 3.589 1.00 95.50 387 PHE A O 1
ATOM 3199 N N . LYS A 1 388 ? -23.386 -0.727 3.344 1.00 92.88 388 LYS A N 1
ATOM 3200 C CA . LYS A 1 388 ? -22.918 -0.200 4.628 1.00 92.88 388 LYS A CA 1
ATOM 3201 C C . LYS A 1 388 ? -23.470 -1.022 5.794 1.00 92.88 388 LYS A C 1
ATOM 3203 O O . LYS A 1 388 ? -22.712 -1.439 6.663 1.00 92.88 388 LYS A O 1
ATOM 3208 N N . GLU A 1 389 ? -24.780 -1.244 5.827 1.00 95.06 389 GLU A N 1
ATOM 3209 C CA . GLU A 1 389 ? -25.451 -1.952 6.918 1.00 95.06 389 GLU A CA 1
ATOM 3210 C C . GLU A 1 389 ? -25.041 -3.420 7.006 1.00 95.06 389 GLU A C 1
ATOM 3212 O O . GLU A 1 389 ? -24.861 -3.924 8.114 1.00 95.06 389 GLU A O 1
ATOM 3217 N N . TYR A 1 390 ? -24.829 -4.081 5.865 1.00 97.69 390 TYR A N 1
ATOM 3218 C CA . TYR A 1 390 ? -24.305 -5.443 5.805 1.00 97.69 390 TYR A CA 1
ATOM 3219 C C . TYR A 1 390 ? -22.957 -5.555 6.530 1.00 97.69 390 TYR A C 1
ATOM 3221 O O . TYR A 1 390 ? -22.803 -6.369 7.442 1.00 97.69 390 TYR A O 1
ATOM 3229 N N . TRP A 1 391 ? -21.992 -4.701 6.178 1.00 97.62 391 TRP A N 1
ATOM 3230 C CA . TRP A 1 391 ? -20.652 -4.761 6.768 1.00 97.62 391 TRP A CA 1
ATOM 3231 C C . TRP A 1 391 ? -20.614 -4.270 8.214 1.00 97.62 391 TRP A C 1
ATOM 3233 O O . TRP A 1 391 ? -19.946 -4.888 9.035 1.00 97.62 391 TRP A O 1
ATOM 3243 N N . ILE A 1 392 ? -21.375 -3.228 8.571 1.00 95.81 392 ILE A N 1
ATOM 3244 C CA . ILE A 1 392 ? -21.514 -2.805 9.976 1.00 95.81 392 ILE A CA 1
ATOM 3245 C C . ILE A 1 392 ? -22.066 -3.943 10.829 1.00 95.81 392 ILE A C 1
ATOM 3247 O O . ILE A 1 392 ? -21.604 -4.139 11.951 1.00 95.81 392 ILE A O 1
ATOM 3251 N N . ARG A 1 393 ? -23.067 -4.672 10.326 1.00 98.06 393 ARG A N 1
ATOM 3252 C CA . ARG A 1 393 ? -23.637 -5.813 11.039 1.00 98.06 393 ARG A CA 1
ATOM 3253 C C . ARG A 1 393 ? -22.581 -6.886 11.265 1.00 98.06 393 ARG A C 1
ATOM 3255 O O . ARG A 1 393 ? -22.367 -7.247 12.413 1.00 98.06 393 ARG A O 1
ATOM 3262 N N . PHE A 1 394 ? -21.868 -7.288 10.212 1.00 98.31 394 PHE A N 1
ATOM 3263 C CA . PHE A 1 394 ? -20.760 -8.237 10.322 1.00 98.31 394 PHE A CA 1
ATOM 3264 C C . PHE A 1 394 ? -19.711 -7.785 11.350 1.00 98.31 394 PHE A C 1
ATOM 3266 O O . PHE A 1 394 ? -19.312 -8.573 12.202 1.00 98.31 394 PHE A O 1
ATOM 3273 N N . PHE A 1 395 ? -19.301 -6.512 11.323 1.00 96.62 395 PHE A N 1
ATOM 3274 C CA . PHE A 1 395 ? -18.339 -5.989 12.292 1.00 96.62 395 PHE A CA 1
ATOM 3275 C C . PHE A 1 395 ? -18.873 -6.026 13.723 1.00 96.62 395 PHE A C 1
ATOM 3277 O O . PHE A 1 395 ? -18.169 -6.472 14.618 1.00 96.62 395 PHE A O 1
ATOM 3284 N N . LYS A 1 396 ? -20.124 -5.618 13.949 1.00 94.56 396 LYS A N 1
ATOM 3285 C CA . LYS A 1 396 ? -20.740 -5.633 15.284 1.00 94.56 396 LYS A CA 1
ATOM 3286 C C . LYS A 1 396 ? -20.968 -7.043 15.825 1.00 94.56 396 LYS A C 1
ATOM 3288 O O . LYS A 1 396 ? -20.804 -7.253 17.017 1.00 94.56 396 LYS A O 1
ATOM 3293 N N . GLU A 1 397 ? -21.352 -7.989 14.973 1.00 97.75 397 GLU A N 1
ATOM 3294 C CA . GLU A 1 397 ? -21.559 -9.394 15.355 1.00 97.75 397 GLU A CA 1
ATOM 3295 C C . GLU A 1 397 ? -20.256 -10.088 15.776 1.00 97.75 397 GLU A C 1
ATOM 3297 O O . GLU A 1 397 ? -20.309 -11.083 16.492 1.00 97.75 397 GLU A O 1
ATOM 3302 N N . ASN A 1 398 ? -19.102 -9.556 15.361 1.00 95.06 398 ASN A N 1
ATOM 3303 C CA . ASN A 1 398 ? -17.778 -10.116 15.640 1.00 95.06 398 ASN A CA 1
ATOM 3304 C C . ASN A 1 398 ? -16.899 -9.209 16.528 1.00 95.06 398 ASN A C 1
ATOM 3306 O O . ASN A 1 398 ? -15.693 -9.431 16.585 1.00 95.06 398 ASN A O 1
ATOM 3310 N N . ASP A 1 399 ? -17.478 -8.188 17.171 1.00 90.56 399 ASP A N 1
ATOM 3311 C CA . ASP A 1 399 ? -16.771 -7.169 17.972 1.00 90.56 399 ASP A CA 1
ATOM 3312 C C . ASP A 1 399 ? -15.549 -6.531 17.275 1.00 90.56 399 ASP A C 1
ATOM 3314 O O . ASP A 1 399 ? -14.424 -6.460 17.770 1.00 90.56 399 ASP A O 1
ATOM 3318 N N . LEU A 1 400 ? -15.759 -6.067 16.046 1.00 87.50 400 LEU A N 1
ATOM 3319 C CA . LEU A 1 400 ? -14.723 -5.430 15.242 1.00 87.50 400 LEU A CA 1
ATOM 3320 C C . LEU A 1 400 ? -14.934 -3.912 15.193 1.00 87.50 400 LEU A C 1
ATOM 3322 O O . LEU A 1 400 ? -16.015 -3.403 14.859 1.00 87.50 400 LEU A O 1
ATOM 3326 N N . ASP A 1 401 ? -13.867 -3.161 15.485 1.00 84.06 401 ASP A N 1
ATOM 3327 C CA . ASP A 1 401 ? -13.866 -1.709 15.327 1.00 84.06 401 ASP A CA 1
ATOM 3328 C C . ASP A 1 401 ? -14.030 -1.343 13.853 1.00 84.06 401 ASP A C 1
ATOM 3330 O O . ASP A 1 401 ? -13.461 -1.985 12.979 1.00 84.06 401 ASP A O 1
ATOM 3334 N N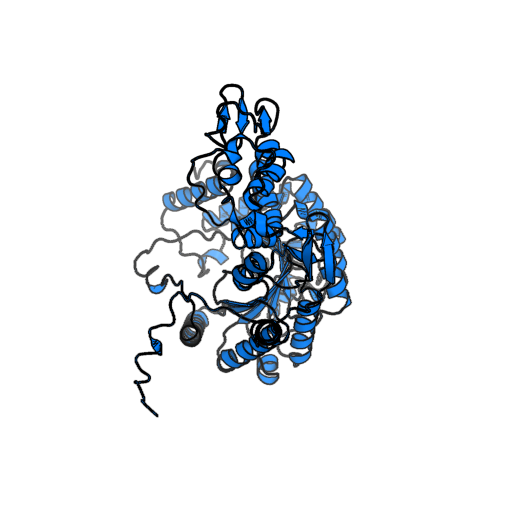 . HIS A 1 402 ? -14.786 -0.294 13.549 1.00 86.50 402 HIS A N 1
ATOM 3335 C CA . HIS A 1 402 ? -14.961 0.117 12.163 1.00 86.50 402 HIS A CA 1
ATOM 3336 C C . HIS A 1 402 ? -15.023 1.629 12.004 1.00 86.50 402 HIS A C 1
ATOM 3338 O O . HIS A 1 402 ? -15.405 2.364 12.916 1.00 86.50 402 HIS A O 1
ATOM 3344 N N . GLN A 1 403 ? -14.649 2.082 10.813 1.00 84.19 403 GLN A N 1
ATOM 3345 C CA . GLN A 1 403 ? -14.810 3.449 10.340 1.00 84.19 403 GLN A CA 1
ATOM 3346 C C . GLN A 1 403 ? -15.529 3.437 9.000 1.00 84.19 403 GLN A C 1
ATOM 3348 O O . GLN A 1 403 ? -15.331 2.552 8.170 1.00 84.19 403 GLN A O 1
ATOM 3353 N N . ILE A 1 404 ? -16.333 4.464 8.768 1.00 85.75 404 ILE A N 1
ATOM 3354 C CA . ILE A 1 404 ? -16.904 4.755 7.459 1.00 85.75 404 ILE A CA 1
ATOM 3355 C C . ILE A 1 404 ? -16.284 6.064 7.007 1.00 85.75 404 ILE A C 1
ATOM 3357 O O . ILE A 1 404 ? -16.258 7.030 7.767 1.00 85.75 404 ILE A O 1
ATOM 3361 N N . THR A 1 405 ? -15.755 6.100 5.791 1.00 79.38 405 THR A N 1
ATOM 3362 C CA . THR A 1 405 ? -15.121 7.307 5.265 1.00 79.38 405 THR A CA 1
ATOM 3363 C C . THR A 1 405 ? -15.302 7.416 3.759 1.00 79.38 405 THR A C 1
ATOM 3365 O O . THR A 1 405 ? -15.521 6.433 3.050 1.00 79.38 405 THR A O 1
ATOM 3368 N N . SER A 1 406 ? -15.205 8.644 3.267 1.00 76.62 406 SER A N 1
ATOM 3369 C CA . SER A 1 406 ? -15.127 8.964 1.839 1.00 76.62 406 SER A CA 1
ATOM 3370 C C . SER A 1 406 ? -13.827 9.691 1.489 1.00 76.62 406 SER A C 1
ATOM 3372 O O . SER A 1 406 ? -13.659 10.184 0.374 1.00 76.62 406 SER A O 1
ATOM 3374 N N . PHE A 1 407 ? -12.894 9.737 2.441 1.00 66.69 407 PHE A N 1
ATOM 3375 C CA . PHE A 1 407 ? -11.603 10.405 2.345 1.00 66.69 407 PHE A CA 1
ATOM 3376 C C . PHE A 1 407 ? -10.485 9.423 2.679 1.00 66.69 407 PHE A C 1
ATOM 3378 O O . PHE A 1 407 ? -10.721 8.377 3.282 1.00 66.69 407 PHE A O 1
ATOM 3385 N N . PHE A 1 408 ? -9.260 9.774 2.300 1.00 59.06 408 PHE A N 1
ATOM 3386 C CA . PHE A 1 408 ? -8.056 9.023 2.657 1.00 59.06 408 PHE A CA 1
ATOM 3387 C C . PHE A 1 408 ? -7.648 9.286 4.117 1.00 59.06 408 PHE A C 1
ATOM 3389 O O . PHE A 1 408 ? -6.510 9.652 4.390 1.00 59.06 408 PHE A O 1
ATOM 3396 N N . ASP A 1 409 ? -8.599 9.129 5.037 1.00 58.25 409 ASP A N 1
ATOM 3397 C CA . ASP A 1 409 ? -8.410 9.233 6.482 1.00 58.25 409 ASP A CA 1
ATOM 3398 C C . ASP A 1 409 ? -8.825 7.905 7.121 1.00 58.25 409 ASP A C 1
ATOM 3400 O O . ASP A 1 409 ? -10.002 7.535 7.116 1.00 58.25 409 ASP A O 1
ATOM 3404 N N . PHE A 1 410 ? -7.831 7.149 7.579 1.00 64.88 410 PHE A N 1
ATOM 3405 C CA . PHE A 1 410 ? -7.946 5.733 7.908 1.00 64.88 410 PHE A CA 1
ATOM 3406 C C . PHE A 1 410 ? -7.423 5.491 9.327 1.00 64.88 410 PHE A C 1
ATOM 3408 O O . PHE A 1 410 ? -6.265 5.126 9.514 1.00 64.88 410 PHE A O 1
ATOM 3415 N N . ASN A 1 411 ? -8.295 5.698 10.315 1.00 59.84 411 ASN A N 1
ATOM 3416 C CA . ASN A 1 411 ? -7.963 5.705 11.747 1.00 59.84 411 ASN A CA 1
ATOM 3417 C C . ASN A 1 411 ? -8.424 4.437 12.483 1.00 59.84 411 ASN A C 1
ATOM 3419 O O . ASN A 1 411 ? -8.209 4.294 13.689 1.00 59.84 411 ASN A O 1
ATOM 3423 N N . LYS A 1 412 ? -9.095 3.519 11.781 1.00 74.25 412 LYS A N 1
ATOM 3424 C CA . LYS A 1 412 ? -9.558 2.229 12.311 1.00 74.25 412 LYS A CA 1
ATOM 3425 C C . LYS A 1 412 ? -9.022 1.078 11.477 1.00 74.25 412 LYS A C 1
ATOM 3427 O O . LYS A 1 412 ? -8.629 1.262 10.327 1.00 74.25 412 LYS A O 1
ATOM 3432 N N . LYS A 1 413 ? -9.037 -0.120 12.061 1.00 84.00 413 LYS A N 1
ATOM 3433 C CA . LYS A 1 413 ? -8.565 -1.329 11.385 1.00 84.00 413 LYS A CA 1
ATOM 3434 C C . LYS A 1 413 ? -9.491 -1.764 10.253 1.00 84.00 413 LYS A C 1
ATOM 3436 O O . LYS A 1 413 ? -9.004 -2.171 9.202 1.00 84.00 413 LYS A O 1
ATOM 3441 N N . HIS A 1 414 ? -10.802 -1.663 10.448 1.00 92.00 414 HIS A N 1
ATOM 3442 C CA . HIS A 1 414 ? -11.790 -2.047 9.445 1.00 92.00 414 HIS A CA 1
ATOM 3443 C C . HIS A 1 414 ? -12.491 -0.807 8.897 1.00 92.00 414 HIS A C 1
ATOM 3445 O O . HIS A 1 414 ? -13.000 0.028 9.644 1.00 92.00 414 HIS A O 1
ATOM 3451 N N . ILE A 1 415 ? -12.483 -0.647 7.579 1.00 88.75 415 ILE A N 1
ATOM 3452 C CA . ILE A 1 415 ? -12.870 0.605 6.935 1.00 88.75 415 ILE A CA 1
ATOM 3453 C C . ILE A 1 415 ? -13.847 0.312 5.811 1.00 88.75 415 ILE A C 1
ATOM 3455 O O . ILE A 1 415 ? -13.550 -0.468 4.913 1.00 88.75 415 ILE A O 1
ATOM 3459 N N . ILE A 1 416 ? -14.991 0.985 5.829 1.00 93.25 416 ILE A N 1
ATOM 3460 C CA . ILE A 1 416 ? -15.913 1.067 4.699 1.00 93.25 416 ILE A CA 1
ATOM 3461 C C . ILE A 1 416 ? -15.596 2.367 3.964 1.00 93.25 416 ILE A C 1
ATOM 3463 O O . ILE A 1 416 ? -15.837 3.458 4.485 1.00 93.25 416 ILE A O 1
ATOM 3467 N N . TYR A 1 417 ? -15.016 2.252 2.771 1.00 91.00 417 TYR A N 1
ATOM 3468 C CA . TYR A 1 417 ? -14.527 3.384 1.995 1.00 91.00 417 TYR A CA 1
ATOM 3469 C C . TYR A 1 417 ? -15.379 3.621 0.748 1.00 91.00 417 TYR A C 1
ATOM 3471 O O . TYR A 1 417 ? -15.283 2.893 -0.243 1.00 91.00 417 TYR A O 1
ATOM 3479 N N . PHE A 1 418 ? -16.183 4.684 0.782 1.00 89.12 418 PHE A N 1
ATOM 3480 C CA . PHE A 1 418 ? -16.945 5.143 -0.376 1.00 89.12 418 PHE A CA 1
ATOM 3481 C C . PHE A 1 418 ? -16.085 6.067 -1.228 1.00 89.12 418 PHE A C 1
ATOM 3483 O O . PHE A 1 418 ? -15.769 7.191 -0.837 1.00 89.12 418 PHE A O 1
ATOM 3490 N N . ARG A 1 419 ? -15.714 5.591 -2.412 1.00 85.62 419 ARG A N 1
ATOM 3491 C CA . ARG A 1 419 ? -14.812 6.274 -3.330 1.00 85.62 419 ARG A CA 1
ATOM 3492 C C . ARG A 1 419 ? -15.587 6.891 -4.489 1.00 85.62 419 ARG A C 1
ATOM 3494 O O . ARG A 1 419 ? -16.478 6.271 -5.067 1.00 85.62 419 ARG A O 1
ATOM 3501 N N . LYS A 1 420 ? -15.192 8.100 -4.878 1.00 85.44 420 LYS A N 1
ATOM 3502 C CA . LYS A 1 420 ? -15.645 8.729 -6.119 1.00 85.44 420 LYS A CA 1
ATOM 3503 C C . LYS A 1 420 ? -15.120 7.949 -7.326 1.00 85.44 420 LYS A C 1
ATOM 3505 O O . LYS A 1 420 ? -13.936 7.616 -7.382 1.00 85.44 420 LYS A O 1
ATOM 3510 N N . TRP A 1 421 ? -15.980 7.690 -8.303 1.00 84.50 421 TRP A N 1
ATOM 3511 C CA . TRP A 1 421 ? -15.553 7.136 -9.583 1.00 84.50 421 TRP A CA 1
ATOM 3512 C C . TRP A 1 421 ? -14.645 8.127 -10.326 1.00 84.50 421 TRP A C 1
ATOM 3514 O O . TRP A 1 421 ? -14.958 9.311 -10.419 1.00 84.50 421 TRP A O 1
ATOM 3524 N N . ASP A 1 422 ? -13.514 7.661 -10.850 1.00 79.31 422 ASP A N 1
ATOM 3525 C CA . ASP A 1 422 ? -12.602 8.483 -11.651 1.00 79.31 422 ASP A CA 1
ATOM 3526 C C . ASP A 1 422 ? -12.723 8.086 -13.134 1.00 79.31 422 ASP A C 1
ATOM 3528 O O . ASP A 1 422 ? -12.101 7.110 -13.566 1.00 79.31 422 ASP A O 1
ATOM 3532 N N . PRO A 1 423 ? -13.622 8.728 -13.903 1.00 71.12 423 PRO A N 1
ATOM 3533 C CA . PRO A 1 423 ? -13.872 8.347 -15.284 1.00 71.12 423 PRO A CA 1
ATOM 3534 C C . PRO A 1 423 ? -12.746 8.785 -16.220 1.00 71.12 423 PRO A C 1
ATOM 3536 O O . PRO A 1 423 ? -12.295 9.926 -16.199 1.00 71.12 423 PRO A O 1
ATOM 3539 N N . ILE A 1 424 ? -12.396 7.906 -17.163 1.00 66.62 424 ILE A N 1
ATOM 3540 C CA . ILE A 1 424 ? -11.464 8.234 -18.256 1.00 66.62 424 ILE A CA 1
ATOM 3541 C C . ILE A 1 424 ? -12.063 9.289 -19.193 1.00 66.62 424 ILE A C 1
ATOM 3543 O O . ILE A 1 424 ? -11.367 10.161 -19.715 1.00 66.62 424 ILE A O 1
ATOM 3547 N N . LYS A 1 425 ? -13.376 9.211 -19.438 1.00 69.50 425 LYS A N 1
ATOM 3548 C CA . LYS A 1 425 ? -14.070 10.138 -20.329 1.00 69.50 425 LYS A CA 1
ATOM 3549 C C . LYS A 1 425 ? -14.372 11.431 -19.588 1.00 69.50 425 LYS A C 1
ATOM 3551 O O . LYS A 1 425 ? -15.132 11.443 -18.624 1.00 69.50 425 LYS A O 1
ATOM 3556 N N . LYS A 1 426 ? -13.865 12.547 -20.119 1.00 68.56 426 LYS A N 1
ATOM 3557 C CA . LYS A 1 426 ? -14.138 13.892 -19.585 1.00 68.56 426 LYS A CA 1
ATOM 3558 C C . LYS A 1 426 ? -15.634 14.205 -19.472 1.00 68.56 426 LYS A C 1
ATOM 3560 O O . LYS A 1 426 ? -16.026 14.935 -18.568 1.00 68.56 426 LYS A O 1
ATOM 3565 N N . THR A 1 427 ? -16.461 13.646 -20.359 1.00 73.69 427 THR A N 1
ATOM 3566 C CA . THR A 1 427 ? -17.927 13.803 -20.338 1.00 73.69 427 THR A CA 1
ATOM 3567 C C . THR A 1 427 ? -18.572 13.252 -19.073 1.00 73.69 427 THR A C 1
ATOM 3569 O O . THR A 1 427 ? -19.598 13.771 -18.644 1.00 73.69 427 THR A O 1
ATOM 3572 N N . ASP A 1 428 ? -17.955 12.245 -18.458 1.00 76.00 428 ASP A N 1
ATOM 3573 C CA . ASP A 1 428 ? -18.540 11.497 -17.349 1.00 76.00 428 ASP A CA 1
ATOM 3574 C C . ASP A 1 428 ? -18.078 12.058 -15.990 1.00 76.00 428 ASP A C 1
ATOM 3576 O O . ASP A 1 428 ? -18.648 11.721 -14.954 1.00 76.00 428 ASP A O 1
ATOM 3580 N N . ILE A 1 429 ? -17.081 12.961 -15.977 1.00 72.56 429 ILE A N 1
ATOM 3581 C CA . ILE A 1 429 ? -16.558 13.604 -14.757 1.00 72.56 429 ILE A CA 1
ATOM 3582 C C . ILE A 1 429 ? -17.688 14.312 -14.006 1.00 72.56 429 ILE A C 1
ATOM 3584 O O . ILE A 1 429 ? -17.888 14.061 -12.825 1.00 72.56 429 ILE A O 1
ATOM 3588 N N . LEU A 1 430 ? -18.480 15.146 -14.689 1.00 73.44 430 LEU A N 1
ATOM 3589 C CA . LEU A 1 430 ? -19.570 15.892 -14.046 1.00 73.44 430 LEU A CA 1
ATOM 3590 C C . LEU A 1 430 ? -20.642 14.971 -13.450 1.00 73.44 430 LEU A C 1
ATOM 3592 O O . LEU A 1 430 ? -21.186 15.274 -12.389 1.00 73.44 430 LEU A O 1
ATOM 3596 N N . GLU A 1 431 ? -20.939 13.856 -14.122 1.00 82.75 431 GLU A N 1
ATOM 3597 C CA . GLU A 1 431 ? -21.862 12.841 -13.608 1.00 82.75 431 GLU A CA 1
ATOM 3598 C C . GLU A 1 431 ? -21.282 12.190 -12.346 1.00 82.75 431 GLU A C 1
ATOM 3600 O O . GLU A 1 431 ? -21.971 12.122 -11.331 1.00 82.75 431 GLU A O 1
ATOM 3605 N N . SER A 1 432 ? -20.006 11.792 -12.367 1.00 79.25 432 SER A N 1
ATOM 3606 C CA . SER A 1 432 ? -19.322 11.222 -11.201 1.00 79.25 432 SER A CA 1
ATOM 3607 C C . SER A 1 432 ? -19.299 12.172 -9.997 1.00 79.25 432 SER A C 1
ATOM 3609 O O . SER A 1 432 ? -19.659 11.782 -8.885 1.00 79.25 432 SER A O 1
ATOM 3611 N N . ASP A 1 433 ? -18.919 13.436 -10.211 1.00 75.62 433 ASP A N 1
ATOM 3612 C CA . ASP A 1 433 ? -18.909 14.482 -9.183 1.00 75.62 433 ASP A CA 1
ATOM 3613 C C . ASP A 1 433 ? -20.283 14.632 -8.541 1.00 75.62 433 ASP A C 1
ATOM 3615 O O . ASP A 1 433 ? -20.402 14.644 -7.315 1.00 75.62 433 ASP A O 1
ATOM 3619 N N . ARG A 1 434 ? -21.323 14.708 -9.375 1.00 81.44 434 ARG A N 1
ATOM 3620 C CA . ARG A 1 434 ? -22.702 14.843 -8.923 1.00 81.44 434 ARG A CA 1
ATOM 3621 C C . ARG A 1 434 ? -23.148 13.633 -8.102 1.00 81.44 434 ARG A C 1
ATOM 3623 O O . ARG A 1 434 ? -23.603 13.822 -6.979 1.00 81.44 434 ARG A O 1
ATOM 3630 N N . LEU A 1 435 ? -22.981 12.418 -8.628 1.00 83.44 435 LEU A N 1
ATOM 3631 C CA . LEU A 1 435 ? -23.371 11.174 -7.948 1.00 83.44 435 LEU A CA 1
ATOM 3632 C C . LEU A 1 435 ? -22.679 11.038 -6.588 1.00 83.44 435 LEU A C 1
ATOM 3634 O O . LEU A 1 435 ? -23.296 10.669 -5.588 1.00 83.44 435 LEU A O 1
ATOM 3638 N N . PHE A 1 436 ? -21.387 11.364 -6.535 1.00 81.62 436 PHE A N 1
ATOM 3639 C CA . PHE A 1 436 ? -20.621 11.293 -5.300 1.00 81.62 436 PHE A CA 1
ATOM 3640 C C . PHE A 1 436 ? -21.053 12.358 -4.285 1.00 81.62 436 PHE A C 1
ATOM 3642 O O . PHE A 1 436 ? -21.105 12.070 -3.093 1.00 81.62 436 PHE A O 1
ATOM 3649 N N . LEU A 1 437 ? -21.397 13.572 -4.724 1.00 77.06 437 LEU A N 1
ATOM 3650 C CA . LEU A 1 437 ? -21.925 14.614 -3.837 1.00 77.06 437 LEU A CA 1
ATOM 3651 C C . LEU A 1 437 ? -23.310 14.256 -3.282 1.00 77.06 437 LEU A C 1
ATOM 3653 O O . LEU A 1 437 ? -23.508 14.372 -2.076 1.00 77.06 437 LEU A O 1
ATOM 3657 N N . GLU A 1 438 ? -24.223 13.760 -4.122 1.00 76.12 438 GLU A N 1
ATOM 3658 C CA . GLU A 1 438 ? -25.545 13.269 -3.691 1.00 76.12 438 GLU A CA 1
ATOM 3659 C C . GLU A 1 438 ? -25.392 12.123 -2.671 1.00 76.12 438 GLU A C 1
ATOM 3661 O O . GLU A 1 438 ? -26.040 12.098 -1.626 1.00 76.12 438 GLU A O 1
ATOM 3666 N N . THR A 1 439 ? -24.447 11.212 -2.919 1.00 71.25 439 THR A N 1
ATOM 3667 C CA . THR A 1 439 ? -24.078 10.144 -1.978 1.00 71.25 439 THR A CA 1
ATOM 3668 C C . THR A 1 439 ? -23.547 10.693 -0.657 1.00 71.25 439 THR A C 1
ATOM 3670 O O . THR A 1 439 ? -23.946 10.228 0.410 1.00 71.25 439 THR A O 1
ATOM 3673 N N . ARG A 1 440 ? -22.659 11.691 -0.701 1.00 67.12 440 ARG A N 1
ATOM 3674 C CA . ARG A 1 440 ? -22.110 12.324 0.503 1.00 67.12 440 ARG A CA 1
ATOM 3675 C C . ARG A 1 440 ? -23.202 12.960 1.352 1.00 67.12 440 ARG A C 1
ATOM 3677 O O . ARG A 1 440 ? -23.164 12.790 2.560 1.00 67.12 440 ARG A O 1
ATOM 3684 N N . GLU A 1 441 ? -24.173 13.644 0.755 1.00 64.50 441 GLU A N 1
ATOM 3685 C CA . GLU A 1 441 ? -25.308 14.224 1.489 1.00 64.50 441 GLU A CA 1
ATOM 3686 C C . GLU A 1 441 ? -26.146 13.140 2.185 1.00 64.50 441 GLU A C 1
ATOM 3688 O O . GLU A 1 441 ? -26.483 13.282 3.360 1.00 64.50 441 GLU A O 1
ATOM 3693 N N . ASN A 1 442 ? -26.353 11.996 1.527 1.00 63.62 442 ASN A N 1
ATOM 3694 C CA . ASN A 1 442 ? -27.015 10.837 2.134 1.00 63.62 442 ASN A CA 1
ATOM 3695 C C . ASN A 1 442 ? -26.194 10.187 3.267 1.00 63.62 442 ASN A C 1
ATOM 3697 O O . ASN A 1 442 ? -26.768 9.613 4.194 1.00 63.62 442 ASN A O 1
ATOM 3701 N N . LEU A 1 443 ? -24.860 10.285 3.226 1.00 60.34 443 LEU A N 1
ATOM 3702 C CA . LEU A 1 443 ? -23.962 9.814 4.288 1.00 60.34 443 LEU A CA 1
ATOM 3703 C C . LEU A 1 443 ? -23.821 10.828 5.445 1.00 60.34 443 LEU A C 1
ATOM 3705 O O . LEU A 1 443 ? -23.613 10.411 6.580 1.00 60.34 443 LEU A O 1
ATOM 3709 N N . LEU A 1 444 ? -23.977 12.136 5.193 1.00 48.66 444 LEU A N 1
ATOM 3710 C CA . LEU A 1 444 ? -23.833 13.234 6.169 1.00 48.66 444 LEU A CA 1
ATOM 3711 C C . LEU A 1 444 ? -24.946 13.289 7.232 1.00 48.66 444 LEU A C 1
ATOM 3713 O O . LEU A 1 444 ? -24.758 13.902 8.280 1.00 48.66 444 LEU A O 1
ATOM 3717 N N . HIS A 1 445 ? -26.079 12.611 7.027 1.00 46.28 445 HIS A N 1
ATOM 3718 C CA . HIS A 1 445 ? -27.091 12.411 8.076 1.00 46.28 445 HIS A CA 1
ATOM 3719 C C . HIS A 1 445 ? -26.661 11.418 9.173 1.00 46.28 445 HIS A C 1
ATOM 3721 O O . HIS A 1 445 ? -27.421 11.147 10.102 1.00 46.28 445 HIS A O 1
ATOM 3727 N N . ILE A 1 446 ? -25.449 10.871 9.082 1.00 44.25 446 ILE A N 1
ATOM 3728 C CA . ILE A 1 446 ? -24.932 9.823 9.955 1.00 44.25 446 ILE A CA 1
ATOM 3729 C C . ILE A 1 446 ? -23.706 10.411 10.651 1.00 44.25 446 ILE A C 1
ATOM 3731 O O . ILE A 1 446 ? -22.656 10.588 10.042 1.00 44.25 446 ILE A O 1
ATOM 3735 N N . GLY A 1 447 ? -23.902 10.830 11.902 1.00 36.47 447 GLY A N 1
ATOM 3736 C CA . GLY A 1 447 ? -23.005 11.734 12.614 1.00 36.47 447 GLY A CA 1
ATOM 3737 C C . GLY A 1 447 ? -21.545 11.289 12.661 1.00 36.47 447 GLY A C 1
ATOM 3738 O O . GLY A 1 447 ? -21.253 10.174 13.075 1.00 36.47 447 GLY A O 1
ATOM 3739 N N . HIS A 1 448 ? -20.651 12.209 12.298 1.00 37.22 448 HIS A N 1
ATOM 3740 C CA . HIS A 1 448 ? -19.418 12.498 13.026 1.00 37.22 448 HIS A CA 1
ATOM 3741 C C . HIS A 1 448 ? -18.902 13.901 12.668 1.00 37.22 448 HIS A C 1
ATOM 3743 O O . HIS A 1 448 ? -19.044 14.375 11.540 1.00 37.22 448 HIS A O 1
ATOM 3749 N N . GLU A 1 449 ? -18.362 14.559 13.695 1.00 33.69 449 GLU A N 1
ATOM 3750 C CA . GLU A 1 449 ? -17.719 15.872 13.699 1.00 33.69 449 GLU A CA 1
ATOM 3751 C C . GLU A 1 449 ? -16.422 15.868 12.881 1.00 33.69 449 GLU A C 1
ATOM 3753 O O . GLU A 1 449 ? -15.675 14.892 12.891 1.00 33.69 449 GLU A O 1
ATOM 3758 N N . GLY A 1 450 ? -16.139 16.991 12.217 1.00 34.09 450 GLY A N 1
ATOM 3759 C CA . GLY A 1 450 ? -14.875 17.228 11.519 1.00 34.09 450 GLY A CA 1
ATOM 3760 C C . GLY A 1 450 ? -15.017 17.296 10.001 1.00 34.09 450 GLY A C 1
ATOM 3761 O O . GLY A 1 450 ? -14.516 16.436 9.286 1.00 34.09 450 GLY A O 1
ATOM 3762 N N . PHE A 1 451 ? -15.654 18.353 9.491 1.00 35.06 451 PHE A N 1
ATOM 3763 C CA . PHE A 1 451 ? -15.569 18.698 8.072 1.00 35.06 451 PHE A CA 1
ATOM 3764 C C . PHE A 1 451 ? -15.081 20.129 7.879 1.00 35.06 451 PHE A C 1
ATOM 3766 O O . PHE A 1 451 ? -15.709 21.081 8.338 1.00 35.06 451 PHE A O 1
ATOM 3773 N N . VAL A 1 452 ? -13.983 20.261 7.133 1.00 29.31 452 VAL A N 1
ATOM 3774 C CA . VAL A 1 452 ? -13.636 21.487 6.414 1.00 29.31 452 VAL A CA 1
ATOM 3775 C C . VAL A 1 452 ? -14.319 21.407 5.050 1.00 29.31 452 VAL A C 1
ATOM 3777 O O . VAL A 1 452 ? -14.104 20.468 4.279 1.00 29.31 452 VAL A O 1
ATOM 3780 N N . ASP A 1 453 ? -15.190 22.371 4.770 1.00 29.98 453 ASP A N 1
ATOM 3781 C CA . ASP A 1 453 ? -15.913 22.471 3.509 1.00 29.98 453 ASP A CA 1
ATOM 3782 C C . ASP A 1 453 ? -14.956 22.875 2.375 1.00 29.98 453 ASP A C 1
ATOM 3784 O O . ASP A 1 453 ? -14.547 24.028 2.243 1.00 29.98 453 ASP A O 1
ATOM 3788 N N . HIS A 1 454 ? -14.582 21.918 1.525 1.00 36.22 454 HIS A N 1
ATOM 3789 C CA . HIS A 1 454 ? -13.772 22.200 0.339 1.00 36.22 454 HIS A CA 1
ATOM 3790 C C . HIS A 1 454 ? -14.556 22.896 -0.792 1.00 36.22 454 HIS A C 1
ATOM 3792 O O . HIS A 1 454 ? -13.967 23.165 -1.838 1.00 36.22 454 HIS A O 1
ATOM 3798 N N . LYS A 1 455 ? -15.845 23.251 -0.622 1.00 32.56 455 LYS A N 1
ATOM 3799 C CA . LYS A 1 455 ? -16.574 24.049 -1.629 1.00 32.56 455 LYS A CA 1
ATOM 3800 C C . LYS A 1 455 ? -16.037 25.479 -1.786 1.00 32.56 455 LYS A C 1
ATOM 3802 O O . LYS A 1 455 ? -16.335 26.105 -2.805 1.00 32.56 455 LYS A O 1
ATOM 3807 N N . GLU A 1 456 ? -15.207 25.982 -0.867 1.00 29.19 456 GLU A N 1
ATOM 3808 C CA . GLU A 1 456 ? -14.577 27.305 -1.018 1.00 29.19 456 GLU A CA 1
ATOM 3809 C C . GLU A 1 456 ? -13.171 27.297 -1.639 1.00 29.19 456 GLU A C 1
ATOM 3811 O O . GLU A 1 456 ? -12.704 28.342 -2.099 1.00 29.19 456 GLU A O 1
ATOM 3816 N N . ILE A 1 457 ? -12.516 26.141 -1.781 1.00 38.19 457 ILE A N 1
ATOM 3817 C CA . ILE A 1 457 ? -11.187 26.060 -2.407 1.00 38.19 457 ILE A CA 1
ATOM 3818 C C . ILE A 1 457 ? -11.339 25.677 -3.882 1.00 38.19 457 ILE A C 1
ATOM 3820 O O . ILE A 1 457 ? -11.084 24.536 -4.228 1.00 38.19 457 ILE A O 1
ATOM 3824 N N . ASP A 1 458 ? -11.807 26.604 -4.728 1.00 38.03 458 ASP A N 1
ATOM 3825 C CA . ASP A 1 458 ? -11.243 26.837 -6.086 1.00 38.03 458 ASP A CA 1
ATOM 3826 C C . ASP A 1 458 ? -12.039 27.818 -6.971 1.00 38.03 458 ASP A C 1
ATOM 3828 O O . ASP A 1 458 ? -11.812 27.900 -8.178 1.00 38.03 458 ASP A O 1
ATOM 3832 N N . LYS A 1 459 ? -12.959 28.627 -6.431 1.00 34.19 459 LYS A N 1
ATOM 3833 C CA . LYS A 1 459 ? -13.607 29.669 -7.257 1.00 34.19 459 LYS A CA 1
ATOM 3834 C C . LYS A 1 459 ? -12.772 30.945 -7.432 1.00 34.19 459 LYS A C 1
ATOM 3836 O O . LYS A 1 459 ? -13.209 31.842 -8.149 1.00 34.19 459 LYS A O 1
ATOM 3841 N N . LYS A 1 460 ? -11.589 31.053 -6.808 1.00 33.75 460 LYS A N 1
ATOM 3842 C CA . LYS A 1 460 ? -10.798 32.302 -6.793 1.00 33.75 460 LYS A CA 1
ATOM 3843 C C . LYS A 1 460 ? -9.307 32.196 -7.123 1.00 33.75 460 LYS A C 1
ATOM 3845 O O . LYS A 1 460 ? -8.652 33.232 -7.159 1.00 33.75 460 LYS A O 1
ATOM 3850 N N . THR A 1 461 ? -8.765 31.024 -7.447 1.00 37.66 461 THR A N 1
ATOM 3851 C CA . THR A 1 461 ? -7.350 30.909 -7.838 1.00 37.66 461 THR A CA 1
ATOM 3852 C C . THR A 1 461 ? -7.196 30.199 -9.175 1.00 37.66 461 THR A C 1
ATOM 3854 O O . THR A 1 461 ? -7.113 28.981 -9.262 1.00 37.66 461 THR A O 1
ATOM 3857 N N . THR A 1 462 ? -7.043 30.984 -10.239 1.00 41.41 462 THR A N 1
ATOM 3858 C CA . THR A 1 462 ? -6.468 30.598 -11.542 1.00 41.41 462 THR A CA 1
ATOM 3859 C C . THR A 1 462 ? -4.974 30.230 -11.442 1.00 41.41 462 THR A C 1
ATOM 3861 O O . THR A 1 462 ? -4.228 30.361 -12.411 1.00 41.41 462 THR A O 1
ATOM 3864 N N . ILE A 1 463 ? -4.512 29.766 -10.274 1.00 43.41 463 ILE A N 1
ATOM 3865 C CA . ILE A 1 463 ? -3.130 29.348 -10.049 1.00 43.41 463 ILE A CA 1
ATOM 3866 C C . ILE A 1 463 ? -3.017 27.896 -10.506 1.00 43.41 463 ILE A C 1
ATOM 3868 O O . ILE A 1 463 ? -3.546 26.954 -9.914 1.00 43.41 463 ILE A O 1
ATOM 3872 N N . LYS A 1 464 ? -2.380 27.763 -11.658 1.00 51.97 464 LYS A N 1
ATOM 3873 C CA . LYS A 1 464 ? -2.077 26.531 -12.372 1.00 51.97 464 LYS A CA 1
ATOM 3874 C C . LYS A 1 464 ? -0.954 25.776 -11.629 1.00 51.97 464 LYS A C 1
ATOM 3876 O O . LYS A 1 464 ? 0.021 26.410 -11.249 1.00 51.97 464 LYS A O 1
ATOM 3881 N N . LYS A 1 465 ? -1.100 24.464 -11.379 1.00 56.53 465 LYS A N 1
ATOM 3882 C CA . LYS A 1 465 ? -0.186 23.644 -10.544 1.00 56.53 465 LYS A CA 1
ATOM 3883 C C . LYS A 1 465 ? 0.523 22.559 -11.365 1.00 56.53 465 LYS A C 1
ATOM 3885 O O . LYS A 1 465 ? -0.087 21.985 -12.271 1.00 56.53 465 LYS A O 1
ATOM 3890 N N . ILE A 1 466 ? 1.782 22.253 -11.024 1.00 65.31 466 ILE A N 1
ATOM 3891 C CA . ILE A 1 466 ? 2.534 21.125 -11.605 1.00 65.31 466 ILE A CA 1
ATOM 3892 C C . ILE A 1 466 ? 1.911 19.824 -11.087 1.00 65.31 466 ILE A C 1
ATOM 3894 O O . ILE A 1 466 ? 1.573 19.714 -9.911 1.00 65.31 466 ILE A O 1
ATOM 3898 N N . CYS A 1 467 ? 1.748 18.822 -11.954 1.00 72.50 467 CYS A N 1
ATOM 3899 C CA . CYS A 1 467 ? 1.397 17.478 -11.498 1.00 72.50 467 CYS A CA 1
ATOM 3900 C C . CYS A 1 467 ? 2.616 16.837 -10.816 1.00 72.50 467 CYS A C 1
ATOM 3902 O O . CYS A 1 467 ? 3.670 16.722 -11.435 1.00 72.50 467 CYS A O 1
ATOM 3904 N N . PHE A 1 468 ? 2.461 16.380 -9.574 1.00 74.06 468 PHE A N 1
ATOM 3905 C CA . PHE A 1 468 ? 3.547 15.762 -8.805 1.00 74.06 468 PHE A CA 1
ATOM 3906 C C . PHE A 1 468 ? 3.772 14.276 -9.113 1.00 74.06 468 PHE A C 1
ATOM 3908 O O . PHE A 1 468 ? 4.721 13.694 -8.597 1.00 74.06 468 PHE A O 1
ATOM 3915 N N . SER A 1 469 ? 2.945 13.661 -9.972 1.00 78.06 469 SER A N 1
ATOM 3916 C CA . SER A 1 469 ? 3.037 12.226 -10.287 1.00 78.06 469 SER A CA 1
ATOM 3917 C C . SER A 1 469 ? 4.466 11.778 -10.626 1.00 78.06 469 SER A C 1
ATOM 3919 O O . SER A 1 469 ? 4.933 10.841 -9.983 1.00 78.06 469 SER A O 1
ATOM 392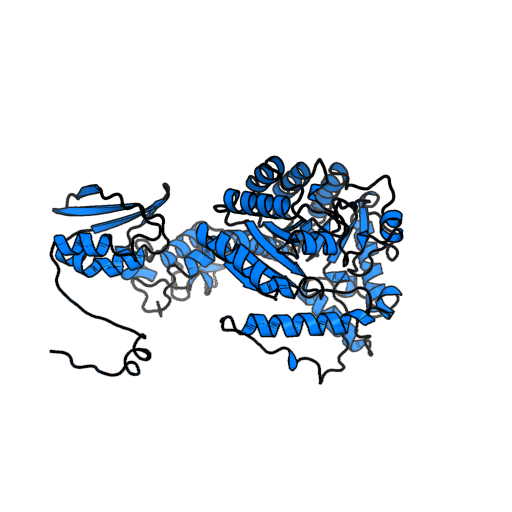1 N N . PRO A 1 470 ? 5.212 12.473 -11.513 1.00 77.69 470 PRO A N 1
ATOM 3922 C CA . PRO A 1 470 ? 6.541 12.016 -11.930 1.00 77.69 470 PRO A CA 1
ATOM 3923 C C . PRO A 1 470 ? 7.600 12.000 -10.830 1.00 77.69 470 PRO A C 1
ATOM 3925 O O . PRO A 1 470 ? 8.665 11.415 -10.984 1.00 77.69 470 PRO A O 1
ATOM 3928 N N . PHE A 1 471 ? 7.307 12.681 -9.731 1.00 72.38 471 PHE A N 1
ATOM 3929 C CA . PHE A 1 471 ? 8.204 12.848 -8.609 1.00 72.38 471 PHE A CA 1
ATOM 3930 C C . PHE A 1 471 ? 7.884 11.916 -7.438 1.00 72.38 471 PHE A C 1
ATOM 3932 O O . PHE A 1 471 ? 8.714 11.706 -6.557 1.00 72.38 471 PHE A O 1
ATOM 3939 N N . GLU A 1 472 ? 6.658 11.403 -7.393 1.00 76.81 472 GLU A N 1
ATOM 3940 C CA . GLU A 1 472 ? 6.148 10.628 -6.266 1.00 76.81 472 GLU A CA 1
ATOM 3941 C C . GLU A 1 472 ? 5.874 9.173 -6.641 1.00 76.81 472 GLU A C 1
ATOM 3943 O O . GLU A 1 472 ? 5.951 8.307 -5.771 1.00 76.81 472 GLU A O 1
ATOM 3948 N N . TYR A 1 473 ? 5.575 8.898 -7.912 1.00 84.88 473 TYR A N 1
ATOM 3949 C CA . TYR A 1 473 ? 5.101 7.602 -8.377 1.00 84.88 473 TYR A CA 1
ATOM 3950 C C . TYR A 1 473 ? 6.088 6.966 -9.348 1.00 84.88 473 TYR A C 1
ATOM 3952 O O . TYR A 1 473 ? 6.520 7.595 -10.309 1.00 84.88 473 TYR A O 1
ATOM 3960 N N . LEU A 1 474 ? 6.353 5.682 -9.138 1.00 91.31 474 LEU A N 1
ATOM 3961 C CA . LEU A 1 474 ? 6.962 4.780 -10.105 1.00 91.31 474 LEU A CA 1
ATOM 3962 C C . LEU A 1 474 ? 6.030 3.583 -10.264 1.00 91.31 474 LEU A C 1
ATOM 3964 O O . LEU A 1 474 ? 5.779 2.869 -9.298 1.00 91.31 474 LEU A O 1
ATOM 3968 N N . VAL A 1 475 ? 5.524 3.362 -11.471 1.00 92.75 475 VAL A N 1
ATOM 3969 C CA . VAL A 1 475 ? 4.754 2.171 -11.830 1.00 92.75 475 VAL A CA 1
ATOM 3970 C C . VAL A 1 475 ? 5.668 1.226 -12.593 1.00 92.75 475 VAL A C 1
ATOM 3972 O O . VAL A 1 475 ? 6.315 1.641 -13.551 1.00 92.75 475 VAL A O 1
ATOM 3975 N N . ILE A 1 476 ? 5.693 -0.038 -12.185 1.00 93.75 476 ILE A N 1
ATOM 3976 C CA . ILE A 1 476 ? 6.385 -1.132 -12.859 1.00 93.75 476 ILE A CA 1
ATOM 3977 C C . ILE A 1 476 ? 5.324 -2.126 -13.311 1.00 93.75 476 ILE A C 1
ATOM 3979 O O . ILE A 1 476 ? 4.638 -2.734 -12.489 1.00 93.75 476 ILE A O 1
ATOM 3983 N N . ALA A 1 477 ? 5.172 -2.263 -14.623 1.00 92.50 477 ALA A N 1
ATOM 3984 C CA . ALA A 1 477 ? 4.285 -3.246 -15.219 1.00 92.50 477 ALA A CA 1
ATOM 3985 C C . ALA A 1 477 ? 4.838 -4.667 -15.038 1.00 92.50 477 ALA A C 1
ATOM 3987 O O . ALA A 1 477 ? 6.043 -4.858 -14.865 1.00 92.50 477 ALA A O 1
ATOM 3988 N N . SER A 1 478 ? 3.977 -5.669 -15.197 1.00 91.56 478 SER A N 1
ATOM 3989 C CA . SER A 1 478 ? 4.354 -7.098 -15.169 1.00 91.56 478 SER A CA 1
ATOM 3990 C C . SER A 1 478 ? 5.499 -7.447 -16.136 1.00 91.56 478 SER A C 1
ATOM 3992 O O . SER A 1 478 ? 6.329 -8.307 -15.856 1.00 91.56 478 SER A O 1
ATOM 3994 N N . THR A 1 479 ? 5.612 -6.705 -17.239 1.00 90.50 479 THR A N 1
ATOM 3995 C CA . THR A 1 479 ? 6.666 -6.844 -18.256 1.00 90.50 479 THR A CA 1
ATOM 3996 C C . THR A 1 479 ? 8.025 -6.250 -17.869 1.00 90.50 479 THR A C 1
ATOM 3998 O O . THR A 1 479 ? 9.016 -6.503 -18.555 1.00 90.50 479 THR A O 1
ATOM 4001 N N . GLY A 1 480 ? 8.076 -5.419 -16.824 1.00 91.56 480 GLY A N 1
ATOM 4002 C CA . GLY A 1 480 ? 9.226 -4.581 -16.471 1.00 91.56 480 GLY A CA 1
ATOM 4003 C C . GLY A 1 480 ? 9.241 -3.200 -17.132 1.00 91.56 480 GLY A C 1
ATOM 4004 O O . GLY A 1 480 ? 10.062 -2.359 -16.766 1.00 91.56 480 GLY A O 1
ATOM 4005 N N . LYS A 1 481 ? 8.326 -2.912 -18.067 1.00 92.81 481 LYS A N 1
ATOM 4006 C CA . LYS A 1 481 ? 8.113 -1.536 -18.544 1.00 92.81 481 LYS A CA 1
ATOM 4007 C C . LYS A 1 481 ? 7.683 -0.637 -17.387 1.00 92.81 481 LYS A C 1
ATOM 4009 O O . LYS A 1 481 ? 6.916 -1.068 -16.525 1.00 92.81 481 LYS A O 1
ATOM 4014 N N . ILE A 1 482 ? 8.136 0.612 -17.392 1.00 92.62 482 ILE A N 1
ATOM 4015 C CA . ILE A 1 482 ? 7.836 1.563 -16.317 1.00 92.62 482 ILE A CA 1
ATOM 4016 C C . ILE A 1 482 ? 7.112 2.810 -16.814 1.00 92.62 482 ILE A C 1
ATOM 4018 O O . ILE A 1 482 ? 7.242 3.202 -17.970 1.00 92.62 482 ILE A O 1
ATOM 4022 N N . THR A 1 483 ? 6.387 3.473 -15.916 1.00 91.12 483 THR A N 1
ATOM 4023 C CA . THR A 1 483 ? 5.893 4.838 -16.131 1.00 91.12 483 THR A CA 1
ATOM 4024 C C . THR A 1 483 ? 5.856 5.616 -14.819 1.00 91.12 483 THR A C 1
ATOM 4026 O O . THR A 1 483 ? 5.739 5.038 -13.739 1.00 91.12 483 THR A O 1
ATOM 4029 N N . PHE A 1 484 ? 5.934 6.942 -14.905 1.00 87.56 484 PHE A N 1
ATOM 4030 C CA . PHE A 1 484 ? 5.794 7.847 -13.758 1.00 87.56 484 PHE A CA 1
ATOM 4031 C C . PHE A 1 484 ? 4.465 8.625 -13.791 1.00 87.56 484 PHE A C 1
ATOM 4033 O O . PHE A 1 484 ? 4.241 9.562 -13.019 1.00 87.56 484 PHE A O 1
ATOM 4040 N N . CYS A 1 485 ? 3.568 8.265 -14.718 1.00 82.38 485 CYS A N 1
ATOM 4041 C CA . CYS A 1 485 ? 2.293 8.934 -14.943 1.00 82.38 485 CYS A CA 1
ATOM 4042 C C . CYS A 1 485 ? 1.118 7.986 -14.686 1.00 82.38 485 CYS A C 1
ATOM 4044 O O . CYS A 1 485 ? 0.992 6.945 -15.323 1.00 82.38 485 CYS A O 1
ATOM 4046 N N . CYS A 1 486 ? 0.183 8.394 -13.826 1.00 73.75 486 CYS A N 1
ATOM 4047 C CA . CYS A 1 486 ? -1.039 7.625 -13.571 1.00 73.75 486 CYS A CA 1
ATOM 4048 C C . CYS A 1 486 ? -1.983 7.507 -14.787 1.00 73.75 486 CYS A C 1
ATOM 4050 O O . CYS A 1 486 ? -2.840 6.628 -14.800 1.00 73.75 486 CYS A O 1
ATOM 4052 N N . HIS A 1 487 ? -1.833 8.366 -15.804 1.00 76.31 487 HIS A N 1
ATOM 4053 C CA . HIS A 1 487 ? -2.641 8.339 -17.032 1.00 76.31 487 HIS A CA 1
ATOM 4054 C C . HIS A 1 487 ? -1.981 7.556 -18.175 1.00 76.31 487 HIS A C 1
ATOM 4056 O O . HIS A 1 487 ? -2.652 7.239 -19.157 1.00 76.31 487 HIS A O 1
ATOM 4062 N N . ASP A 1 488 ? -0.696 7.206 -18.060 1.00 81.50 488 ASP A N 1
ATOM 4063 C CA . ASP A 1 488 ? 0.043 6.455 -19.080 1.00 81.50 488 ASP A CA 1
ATOM 4064 C C . ASP A 1 488 ? -0.236 4.952 -18.963 1.00 81.50 488 ASP A C 1
ATOM 4066 O O . ASP A 1 488 ? 0.632 4.111 -18.739 1.00 81.50 488 ASP A O 1
ATOM 4070 N N . THR A 1 489 ? -1.513 4.608 -19.099 1.00 80.56 489 THR A N 1
ATOM 4071 C CA . THR A 1 489 ? -1.985 3.226 -19.020 1.00 80.56 489 THR A CA 1
ATOM 4072 C C . THR A 1 489 ? -1.615 2.397 -20.239 1.00 80.56 489 THR A C 1
ATOM 4074 O O . THR A 1 489 ? -1.901 1.210 -20.232 1.00 80.56 489 THR A O 1
ATOM 4077 N N . LEU A 1 490 ? -0.978 2.951 -21.271 1.00 81.88 490 LEU A N 1
ATOM 4078 C CA . LEU A 1 490 ? -0.473 2.176 -22.408 1.00 81.88 490 LEU A CA 1
ATOM 4079 C C . LEU A 1 490 ? 1.033 1.900 -22.315 1.00 81.88 490 LEU A C 1
ATOM 4081 O O . LEU A 1 490 ? 1.493 0.979 -22.986 1.00 81.88 490 LEU A O 1
ATOM 4085 N N . LEU A 1 491 ? 1.759 2.588 -21.420 1.00 83.88 491 LEU A N 1
ATOM 4086 C CA . LEU A 1 491 ? 3.222 2.513 -21.284 1.00 83.88 491 LEU A CA 1
ATOM 4087 C C . LEU A 1 491 ? 3.942 2.936 -22.574 1.00 83.88 491 LEU A C 1
ATOM 4089 O O . LEU A 1 491 ? 4.915 2.309 -22.990 1.00 83.88 491 LEU A O 1
ATOM 4093 N N . GLU A 1 492 ? 3.426 3.969 -23.238 1.00 81.50 492 GLU A N 1
ATOM 4094 C CA . GLU A 1 492 ? 3.934 4.439 -24.537 1.00 81.50 492 GLU A CA 1
ATOM 4095 C C . GLU A 1 492 ? 4.836 5.668 -24.401 1.00 81.50 492 GLU A C 1
ATOM 4097 O O . GLU A 1 492 ? 5.617 5.973 -25.299 1.00 81.50 492 GLU A O 1
ATOM 4102 N N . ASN A 1 493 ? 4.751 6.378 -23.273 1.00 78.31 493 ASN A N 1
ATOM 4103 C CA . ASN A 1 493 ? 5.478 7.632 -23.081 1.00 78.31 493 ASN A CA 1
ATOM 4104 C C . ASN A 1 493 ? 6.922 7.424 -22.605 1.00 78.31 493 ASN A C 1
ATOM 4106 O O . ASN A 1 493 ? 7.705 8.373 -22.586 1.00 78.31 493 ASN A O 1
ATOM 4110 N N . LEU A 1 494 ? 7.279 6.198 -22.215 1.00 83.62 494 LEU A N 1
ATOM 4111 C CA . LEU A 1 494 ? 8.608 5.858 -21.736 1.00 83.62 494 LEU A CA 1
ATOM 4112 C C . LEU A 1 494 ? 9.020 4.472 -22.238 1.00 83.62 494 LEU A C 1
ATOM 4114 O O . LEU A 1 494 ? 8.676 3.447 -21.656 1.00 83.62 494 LEU A O 1
ATOM 4118 N N . ASP A 1 495 ? 9.798 4.452 -23.317 1.00 86.12 495 ASP A N 1
ATOM 4119 C CA . ASP A 1 495 ? 10.415 3.227 -23.826 1.00 86.12 495 ASP A CA 1
ATOM 4120 C C . ASP A 1 495 ? 11.625 2.849 -22.955 1.00 86.12 495 ASP A C 1
ATOM 4122 O O . ASP A 1 495 ? 12.766 3.266 -23.195 1.00 86.12 495 ASP A O 1
ATOM 4126 N N . PHE A 1 496 ? 11.342 2.166 -21.844 1.00 91.31 496 PHE A N 1
ATOM 4127 C CA . PHE A 1 496 ? 12.334 1.675 -20.894 1.00 91.31 496 PHE A CA 1
ATOM 4128 C C . PHE A 1 496 ? 11.814 0.446 -20.146 1.00 91.31 496 PHE A C 1
ATOM 4130 O O . PHE A 1 496 ? 10.709 0.466 -19.599 1.00 91.31 496 PHE A O 1
ATOM 4137 N N . ASN A 1 497 ? 12.636 -0.603 -20.078 1.00 93.56 497 ASN A N 1
ATOM 4138 C CA . ASN A 1 497 ? 12.370 -1.796 -19.277 1.00 93.56 497 ASN A CA 1
ATOM 4139 C C . ASN A 1 497 ? 13.367 -1.878 -18.120 1.00 93.56 497 ASN A C 1
ATOM 4141 O O . ASN A 1 497 ? 14.569 -2.007 -18.344 1.00 93.56 497 ASN A O 1
ATOM 4145 N N . ILE A 1 498 ? 12.876 -1.823 -16.885 1.00 94.94 498 ILE A N 1
ATOM 4146 C CA . ILE A 1 498 ? 13.728 -1.778 -15.695 1.00 94.94 498 ILE A CA 1
ATOM 4147 C C . ILE A 1 498 ? 14.466 -3.096 -15.424 1.00 94.94 498 ILE A C 1
ATOM 4149 O O . ILE A 1 498 ? 15.477 -3.087 -14.734 1.00 94.94 498 ILE A O 1
ATOM 4153 N N . PHE A 1 499 ? 14.005 -4.225 -15.973 1.00 94.88 499 PHE A N 1
ATOM 4154 C CA . PHE A 1 499 ? 14.685 -5.512 -15.798 1.00 94.88 499 PHE A CA 1
ATOM 4155 C C . PHE A 1 499 ? 15.904 -5.689 -16.705 1.00 94.88 499 PHE A C 1
ATOM 4157 O O . PHE A 1 499 ? 16.802 -6.469 -16.375 1.00 94.88 499 PHE A O 1
ATOM 4164 N N . ASP A 1 500 ? 15.942 -4.957 -17.817 1.00 94.62 500 ASP A N 1
ATOM 4165 C CA . ASP A 1 500 ? 16.998 -5.056 -18.827 1.00 94.62 500 ASP A CA 1
ATOM 4166 C C . ASP A 1 500 ? 18.102 -4.003 -18.632 1.00 94.62 500 ASP A C 1
ATOM 4168 O O . ASP A 1 500 ? 19.111 -4.026 -19.334 1.00 94.62 500 ASP A O 1
ATOM 4172 N N . HIS A 1 501 ? 17.924 -3.087 -17.676 1.00 95.19 501 HIS A N 1
ATOM 4173 C CA . HIS A 1 501 ? 18.783 -1.922 -17.479 1.00 95.19 501 HIS A CA 1
ATOM 4174 C C . HIS A 1 501 ? 19.258 -1.792 -16.030 1.00 95.19 501 HIS A C 1
ATOM 4176 O O . HIS A 1 501 ? 18.706 -2.374 -15.099 1.00 95.19 501 HIS A O 1
ATOM 4182 N N . THR A 1 502 ? 20.309 -1.002 -15.838 1.00 93.25 502 THR A N 1
ATOM 4183 C CA . THR A 1 502 ? 20.869 -0.687 -14.520 1.00 93.25 502 THR A CA 1
ATOM 4184 C C . THR A 1 502 ? 20.091 0.428 -13.813 1.00 93.25 502 THR A C 1
ATOM 4186 O O . THR A 1 502 ? 19.433 1.254 -14.449 1.00 93.25 502 THR A O 1
ATOM 4189 N N . ILE A 1 503 ? 20.238 0.527 -12.484 1.00 91.06 503 ILE A N 1
ATOM 4190 C CA . ILE A 1 503 ? 19.664 1.640 -11.702 1.00 91.06 503 ILE A CA 1
ATOM 4191 C C . ILE A 1 503 ? 20.207 3.002 -12.163 1.00 91.06 503 ILE A C 1
ATOM 4193 O O . ILE A 1 503 ? 19.463 3.975 -12.204 1.00 91.06 503 ILE A O 1
ATOM 4197 N N . PHE A 1 504 ? 21.465 3.070 -12.607 1.00 87.25 504 PHE A N 1
ATOM 4198 C CA . PHE A 1 504 ? 22.042 4.296 -13.165 1.00 87.25 504 PHE A CA 1
ATOM 4199 C C . PHE A 1 504 ? 21.331 4.751 -14.454 1.00 87.25 504 PHE A C 1
ATOM 4201 O O . PHE A 1 504 ? 21.043 5.935 -14.643 1.00 87.25 504 PHE A O 1
ATOM 4208 N N . GLU A 1 505 ? 21.013 3.817 -15.352 1.00 91.81 505 GLU A N 1
ATOM 4209 C CA . GLU A 1 505 ? 20.261 4.123 -16.575 1.00 91.81 505 GLU A CA 1
ATOM 4210 C C . GLU A 1 505 ? 18.813 4.514 -16.266 1.00 91.81 505 GLU A C 1
ATOM 4212 O O . GLU A 1 505 ? 18.287 5.447 -16.879 1.00 91.81 505 GLU A O 1
ATOM 4217 N N . PHE A 1 506 ? 18.199 3.856 -15.277 1.00 90.88 506 PHE A N 1
ATOM 4218 C CA . PHE A 1 506 ? 16.893 4.233 -14.742 1.00 90.88 506 PHE A CA 1
ATOM 4219 C C . PHE A 1 506 ? 16.894 5.676 -14.216 1.00 90.88 506 PHE A C 1
ATOM 4221 O O . PHE A 1 506 ? 16.031 6.464 -14.597 1.00 90.88 506 PHE A O 1
ATOM 4228 N N . GLU A 1 507 ? 17.887 6.065 -13.414 1.00 86.62 507 GLU A N 1
ATOM 4229 C CA . GLU A 1 507 ? 18.017 7.427 -12.881 1.00 86.62 507 GLU A CA 1
ATOM 4230 C C . GLU A 1 507 ? 18.143 8.475 -13.989 1.00 86.62 507 GLU A C 1
ATOM 4232 O O . GLU A 1 507 ? 17.492 9.522 -13.946 1.00 86.62 507 GLU A O 1
ATOM 4237 N N . LYS A 1 508 ? 18.923 8.174 -15.033 1.00 85.06 508 LYS A N 1
ATOM 4238 C CA . LYS A 1 508 ? 19.043 9.044 -16.208 1.00 85.06 508 LYS A CA 1
ATOM 4239 C C . LYS A 1 508 ? 17.701 9.217 -16.924 1.00 85.06 508 LYS A C 1
ATOM 4241 O O . LYS A 1 508 ? 17.376 10.322 -17.359 1.00 85.06 508 LYS A O 1
ATOM 4246 N N . LYS A 1 509 ? 16.918 8.141 -17.051 1.00 87.19 509 LYS A N 1
ATOM 4247 C CA . LYS A 1 509 ? 15.586 8.176 -17.671 1.00 87.19 509 LYS A CA 1
ATOM 4248 C C . LYS A 1 509 ? 14.566 8.923 -16.819 1.00 87.19 509 LYS A C 1
ATOM 4250 O O . LYS A 1 509 ? 13.811 9.717 -17.371 1.00 87.19 509 LYS A O 1
ATOM 4255 N N . LEU A 1 510 ? 14.586 8.731 -15.501 1.00 85.44 510 LEU A N 1
ATOM 4256 C CA . LEU A 1 510 ? 13.766 9.489 -14.556 1.00 85.44 510 LEU A CA 1
ATOM 4257 C C . LEU A 1 510 ? 14.042 10.993 -14.677 1.00 85.44 510 LEU A C 1
ATOM 4259 O O . LEU A 1 510 ? 13.104 11.772 -14.835 1.00 85.44 510 LEU A O 1
ATOM 4263 N N . LYS A 1 511 ? 15.319 11.398 -14.678 1.00 80.25 511 LYS A N 1
ATOM 4264 C CA . LYS A 1 511 ? 15.708 12.806 -14.838 1.00 80.25 511 LYS A CA 1
ATOM 4265 C C . LYS A 1 511 ? 15.179 13.397 -16.148 1.00 80.25 511 LYS A C 1
ATOM 4267 O O . LYS A 1 511 ? 14.520 14.431 -16.121 1.00 80.25 511 LYS A O 1
ATOM 4272 N N . ALA A 1 512 ? 15.404 12.714 -17.272 1.00 82.50 512 ALA A N 1
ATOM 4273 C CA . ALA A 1 512 ? 14.925 13.172 -18.577 1.00 82.50 512 ALA A CA 1
ATOM 4274 C C . ALA A 1 512 ? 13.391 13.310 -18.623 1.00 82.50 512 ALA A C 1
ATOM 4276 O O . ALA A 1 512 ? 12.869 14.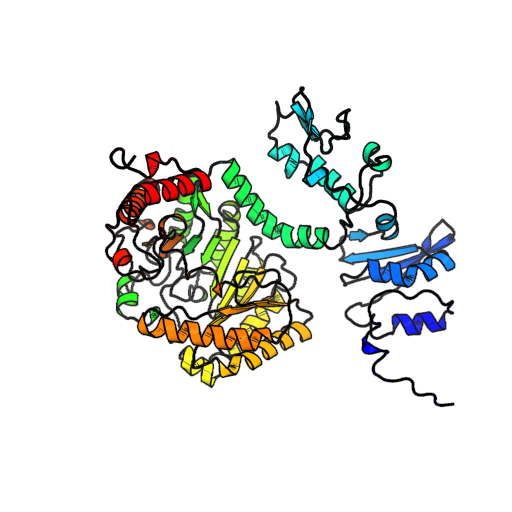305 -19.120 1.00 82.50 512 ALA A O 1
ATOM 4277 N N . PHE A 1 513 ? 12.661 12.347 -18.048 1.00 84.00 513 PHE A N 1
ATOM 4278 C CA . PHE A 1 513 ? 11.201 12.394 -17.989 1.00 84.00 513 PHE A CA 1
ATOM 4279 C C . PHE A 1 513 ? 10.691 13.566 -17.137 1.00 84.00 513 PHE A C 1
ATOM 4281 O O . PHE A 1 513 ? 9.743 14.250 -17.523 1.00 84.00 513 PHE A O 1
ATOM 4288 N N . ILE A 1 514 ? 11.324 13.828 -15.989 1.00 78.94 514 ILE A N 1
ATOM 4289 C CA . ILE A 1 514 ? 10.997 14.979 -15.138 1.00 78.94 514 ILE A CA 1
ATOM 4290 C C . ILE A 1 514 ? 11.241 16.294 -15.890 1.00 78.94 514 ILE A C 1
ATOM 4292 O O . ILE A 1 514 ? 10.376 17.170 -15.871 1.00 78.94 514 ILE A O 1
ATOM 4296 N N . GLU A 1 515 ? 12.371 16.430 -16.585 1.00 75.94 515 GLU A N 1
ATOM 4297 C CA . GLU A 1 515 ? 12.672 17.615 -17.396 1.00 75.94 515 GLU A CA 1
ATOM 4298 C C . GLU A 1 515 ? 11.609 17.832 -18.486 1.00 75.94 515 GLU A C 1
ATOM 4300 O O . GLU A 1 515 ? 11.083 18.937 -18.639 1.00 75.94 515 GLU A O 1
ATOM 4305 N N . ASP A 1 516 ? 11.236 16.778 -19.216 1.00 80.94 516 ASP A N 1
ATOM 4306 C CA . ASP A 1 516 ? 10.191 16.844 -20.242 1.00 80.94 516 ASP A CA 1
ATOM 4307 C C . ASP A 1 516 ? 8.818 17.198 -19.661 1.00 80.94 516 ASP A C 1
ATOM 4309 O O . ASP A 1 516 ? 8.053 17.955 -20.268 1.00 80.94 516 ASP A O 1
ATOM 4313 N N . HIS A 1 517 ? 8.502 16.694 -18.467 1.00 78.88 517 HIS A N 1
ATOM 4314 C CA . HIS A 1 517 ? 7.267 17.013 -17.758 1.00 78.88 517 HIS A CA 1
ATOM 4315 C C . HIS A 1 517 ? 7.190 18.494 -17.371 1.00 78.88 517 HIS A C 1
ATOM 4317 O O . HIS A 1 517 ? 6.209 19.182 -17.698 1.00 78.88 517 HIS A O 1
ATOM 4323 N N . ILE A 1 518 ? 8.244 18.987 -16.714 1.00 72.12 518 ILE A N 1
ATOM 4324 C CA . ILE A 1 518 ? 8.388 20.376 -16.263 1.00 72.12 518 ILE A CA 1
ATOM 4325 C C . ILE A 1 518 ? 8.269 21.329 -17.458 1.00 72.12 518 ILE A C 1
ATOM 4327 O O . ILE A 1 518 ? 7.500 22.289 -17.405 1.00 72.12 518 ILE A O 1
ATOM 4331 N N . CYS A 1 519 ? 8.948 21.019 -18.563 1.00 72.12 519 CYS A N 1
ATOM 4332 C CA . CYS A 1 519 ? 8.975 21.848 -19.767 1.00 72.12 519 CYS A CA 1
ATOM 4333 C C . CYS A 1 519 ? 7.793 21.635 -20.732 1.00 72.12 519 CYS A C 1
ATOM 4335 O O . CYS A 1 519 ? 7.831 22.142 -21.851 1.00 72.12 519 CYS A O 1
ATOM 4337 N N . ASP A 1 520 ? 6.755 20.888 -20.338 1.00 72.62 520 ASP A N 1
ATOM 4338 C CA . ASP A 1 520 ? 5.552 20.645 -21.158 1.00 72.62 520 ASP A CA 1
ATOM 4339 C C . ASP A 1 520 ? 5.829 19.974 -22.523 1.00 72.62 520 ASP A C 1
ATOM 4341 O O . ASP A 1 520 ? 5.156 20.221 -23.530 1.00 72.62 520 ASP A O 1
ATOM 4345 N N . ARG A 1 521 ? 6.831 19.087 -22.557 1.00 78.38 521 ARG A N 1
ATOM 4346 C CA . ARG A 1 521 ? 7.214 18.313 -23.750 1.00 78.38 521 ARG A CA 1
ATOM 4347 C C . ARG A 1 521 ? 6.499 16.965 -23.861 1.00 78.38 521 ARG A C 1
ATOM 4349 O O . ARG A 1 521 ? 6.459 16.398 -24.948 1.00 78.38 521 ARG A O 1
ATOM 4356 N N . ILE A 1 522 ? 5.865 16.492 -22.787 1.00 78.44 522 ILE A N 1
ATOM 4357 C CA . ILE A 1 522 ? 5.059 15.261 -22.790 1.00 78.44 522 ILE A CA 1
ATOM 4358 C C . ILE A 1 522 ? 3.672 15.546 -23.384 1.00 78.44 522 ILE A C 1
ATOM 4360 O O . ILE A 1 522 ? 2.894 16.323 -22.827 1.00 78.44 522 ILE A O 1
ATOM 4364 N N . SER A 1 523 ? 3.340 14.892 -24.500 1.00 79.50 523 SER A N 1
ATOM 4365 C CA . SER A 1 523 ? 2.066 15.067 -25.219 1.00 79.50 523 SER A CA 1
ATOM 4366 C C . SER A 1 523 ? 0.849 14.762 -24.342 1.00 79.50 523 SER A C 1
ATOM 4368 O O . SER A 1 523 ? -0.074 15.574 -24.279 1.00 79.50 523 SER A O 1
ATOM 4370 N N . LEU A 1 524 ? 0.886 13.651 -23.597 1.00 76.75 524 LEU A N 1
ATOM 4371 C CA . LEU A 1 524 ? -0.190 13.220 -22.698 1.00 76.75 524 LEU A CA 1
ATOM 4372 C C . LEU A 1 524 ? -0.544 14.292 -21.651 1.00 76.75 524 LEU A C 1
ATOM 4374 O O . LEU A 1 524 ? -1.707 14.461 -21.282 1.00 76.75 524 LEU A O 1
ATOM 4378 N N . CYS A 1 525 ? 0.446 15.066 -21.193 1.00 75.44 525 CYS A N 1
ATOM 4379 C CA . CYS A 1 525 ? 0.241 16.100 -20.182 1.00 75.44 525 CYS A CA 1
ATOM 4380 C C . CYS A 1 525 ? -0.578 17.297 -20.695 1.00 75.44 525 CYS A C 1
ATOM 4382 O O . CYS A 1 525 ? -1.239 17.951 -19.888 1.00 75.44 525 CYS A O 1
ATOM 4384 N N . LYS A 1 526 ? -0.581 17.570 -22.010 1.00 71.56 526 LYS A N 1
ATOM 4385 C CA . LYS A 1 526 ? -1.313 18.699 -22.622 1.00 71.56 526 LYS A CA 1
ATOM 4386 C C . LYS A 1 526 ? -2.827 18.522 -22.576 1.00 71.56 526 LYS A C 1
ATOM 4388 O O . LYS A 1 526 ? -3.569 19.499 -22.513 1.00 71.56 526 LYS A O 1
ATOM 4393 N N . GLU A 1 527 ? -3.285 17.275 -22.580 1.00 67.00 527 GLU A N 1
ATOM 4394 C CA . GLU A 1 527 ? -4.706 16.923 -22.555 1.00 67.00 527 GLU A CA 1
ATOM 4395 C C . GLU A 1 527 ? -5.187 16.488 -21.162 1.00 67.00 527 GLU A C 1
ATOM 4397 O O . GLU A 1 527 ? -6.388 16.269 -20.961 1.00 67.00 527 GLU A O 1
ATOM 4402 N N . CYS A 1 528 ? -4.277 16.396 -20.190 1.00 66.62 528 CYS A N 1
ATOM 4403 C CA . CYS A 1 528 ? -4.543 15.892 -18.850 1.00 66.62 528 CYS A CA 1
ATOM 4404 C C . CYS A 1 528 ? -5.368 16.881 -18.011 1.00 66.62 528 CYS A C 1
ATOM 4406 O O . CYS A 1 528 ? -4.987 18.034 -17.824 1.00 66.62 528 CYS A O 1
ATOM 4408 N N . SER A 1 529 ? -6.486 16.416 -17.445 1.00 58.38 529 SER A N 1
ATOM 4409 C CA . SER A 1 529 ? -7.348 17.205 -16.549 1.00 58.38 529 SER A CA 1
ATOM 4410 C C . SER A 1 529 ? -6.712 17.482 -15.182 1.00 58.38 529 SER A C 1
ATOM 4412 O O . SER A 1 529 ? -7.102 18.438 -14.513 1.00 58.38 529 SER A O 1
ATOM 4414 N N . VAL A 1 530 ? -5.724 16.675 -14.775 1.00 58.44 530 VAL A N 1
ATOM 4415 C CA . VAL A 1 530 ? -4.969 16.852 -13.522 1.00 58.44 530 VAL A CA 1
ATOM 4416 C C . VAL A 1 530 ? -3.974 18.010 -13.635 1.00 58.44 530 VAL A C 1
ATOM 4418 O O . VAL A 1 530 ? -3.680 18.679 -12.644 1.00 58.44 530 VAL A O 1
ATOM 4421 N N . ARG A 1 531 ? -3.473 18.296 -14.845 1.00 55.47 531 ARG A N 1
ATOM 4422 C CA . ARG A 1 531 ? -2.568 19.420 -15.101 1.00 55.47 531 ARG A CA 1
ATOM 4423 C C . ARG A 1 531 ? -3.378 20.679 -15.406 1.00 55.47 531 ARG A C 1
ATOM 4425 O O . ARG A 1 531 ? -3.971 20.817 -16.469 1.00 55.47 531 ARG A O 1
ATOM 4432 N N . LYS A 1 532 ? -3.326 21.673 -14.518 1.00 50.94 532 LYS A N 1
ATOM 4433 C CA . LYS A 1 532 ? -3.691 23.050 -14.884 1.00 50.94 532 LYS A CA 1
ATOM 4434 C C . LYS A 1 532 ? -2.424 23.694 -15.474 1.00 50.94 532 LYS A C 1
ATOM 4436 O O . LYS A 1 532 ? -1.490 23.952 -14.732 1.00 50.94 532 LYS A O 1
ATOM 4441 N N . SER A 1 533 ? -2.355 23.882 -16.799 1.00 46.59 533 SER A N 1
ATOM 4442 C CA . SER A 1 533 ? -1.184 24.410 -17.561 1.00 46.59 533 SER A CA 1
ATOM 4443 C C . SER A 1 533 ? -0.510 25.629 -16.907 1.00 46.59 533 SER A C 1
ATOM 4445 O O . SER A 1 533 ? -1.202 26.610 -16.722 1.00 46.59 533 SER A O 1
ATOM 4447 N N . ILE A 1 534 ? 0.784 25.654 -16.586 1.00 51.12 534 ILE A N 1
ATOM 4448 C CA . ILE A 1 534 ? 1.412 26.814 -15.900 1.00 51.12 534 ILE A CA 1
ATOM 4449 C C . ILE A 1 534 ? 1.776 27.921 -16.891 1.00 51.12 534 ILE A C 1
ATOM 4451 O O . ILE A 1 534 ? 2.148 27.631 -18.020 1.00 51.12 534 ILE A O 1
ATOM 4455 N N . ASN A 1 535 ? 1.635 29.185 -16.476 1.00 47.94 535 ASN A N 1
ATOM 4456 C CA . ASN A 1 535 ? 1.819 30.354 -17.345 1.00 47.94 535 ASN A CA 1
ATOM 4457 C C . ASN A 1 535 ? 3.178 31.070 -17.194 1.00 47.94 535 ASN A C 1
ATOM 4459 O O . ASN A 1 535 ? 3.435 31.981 -17.976 1.00 47.94 535 ASN A O 1
ATOM 4463 N N . SER A 1 536 ? 4.040 30.719 -16.229 1.00 57.75 536 SER A N 1
ATOM 4464 C CA . SER A 1 536 ? 5.348 31.379 -16.062 1.00 57.75 536 SER A CA 1
ATOM 4465 C C . SER A 1 536 ? 6.449 30.438 -15.559 1.00 57.75 536 SER A C 1
ATOM 4467 O O . SER A 1 536 ? 6.193 29.530 -14.770 1.00 57.75 536 SER A O 1
ATOM 4469 N N . HIS A 1 537 ? 7.683 30.673 -16.021 1.00 57.88 537 HIS A N 1
ATOM 4470 C CA . HIS A 1 537 ? 8.882 29.912 -15.641 1.00 57.88 537 HIS A CA 1
ATOM 4471 C C . HIS A 1 537 ? 9.225 30.067 -14.146 1.00 57.88 537 HIS A C 1
ATOM 4473 O O . HIS A 1 537 ? 9.636 29.102 -13.512 1.00 57.88 537 HIS A O 1
ATOM 4479 N N . GLU A 1 538 ? 8.975 31.239 -13.553 1.00 57.66 538 GLU A N 1
ATOM 4480 C CA . GLU A 1 538 ? 9.217 31.512 -12.125 1.00 57.66 538 GLU A CA 1
ATOM 4481 C C . GLU A 1 538 ? 8.364 30.630 -11.200 1.00 57.66 538 GLU A C 1
ATOM 4483 O O . GLU A 1 538 ? 8.882 30.047 -10.252 1.00 57.66 538 GLU A O 1
ATOM 4488 N N . ALA A 1 539 ? 7.077 30.444 -11.518 1.00 57.28 539 ALA A N 1
ATOM 4489 C CA . ALA A 1 539 ? 6.188 29.579 -10.738 1.00 57.28 539 ALA A CA 1
ATOM 4490 C C . ALA A 1 539 ? 6.601 28.100 -10.822 1.00 57.28 539 ALA A C 1
ATOM 4492 O O . ALA A 1 539 ? 6.402 27.333 -9.882 1.00 57.28 539 ALA A O 1
ATOM 4493 N N . ILE A 1 540 ? 7.195 27.695 -11.949 1.00 59.16 540 ILE A N 1
ATOM 4494 C CA . ILE A 1 540 ? 7.748 26.351 -12.110 1.00 59.16 540 ILE A CA 1
ATOM 4495 C C . ILE A 1 540 ? 8.988 26.184 -11.231 1.00 59.16 540 ILE A C 1
ATOM 4497 O O . ILE A 1 540 ? 9.110 25.178 -10.536 1.00 59.16 540 ILE A O 1
ATOM 4501 N N . LEU A 1 541 ? 9.882 27.175 -11.230 1.00 63.06 541 LEU A N 1
ATOM 4502 C CA . LEU A 1 541 ? 11.100 27.157 -10.428 1.00 63.06 541 LEU A CA 1
ATOM 4503 C C . LEU A 1 541 ? 10.784 27.107 -8.925 1.00 63.06 541 LEU A C 1
ATOM 4505 O O . LEU A 1 541 ? 11.396 26.325 -8.206 1.00 63.06 541 LEU A O 1
ATOM 4509 N N . GLU A 1 542 ? 9.809 27.883 -8.444 1.00 61.91 542 GLU A N 1
ATOM 4510 C CA . GLU A 1 542 ? 9.401 27.865 -7.033 1.00 61.91 542 GLU A CA 1
ATOM 4511 C C . GLU A 1 542 ? 8.852 26.505 -6.592 1.00 61.91 542 GLU A C 1
ATOM 4513 O O . GLU A 1 542 ? 9.254 25.999 -5.542 1.00 61.91 542 GLU A O 1
ATOM 4518 N N . GLU A 1 543 ? 7.985 25.889 -7.398 1.00 59.41 543 GLU A N 1
ATOM 4519 C CA . GLU A 1 543 ? 7.415 24.565 -7.124 1.00 59.41 543 GLU A CA 1
ATOM 4520 C C . GLU A 1 543 ? 8.484 23.464 -7.193 1.00 59.41 543 GLU A C 1
ATOM 4522 O O . GLU A 1 543 ? 8.528 22.590 -6.325 1.00 59.41 543 GLU A O 1
ATOM 4527 N N . VAL A 1 544 ? 9.401 23.531 -8.166 1.00 64.31 544 VAL A N 1
ATOM 4528 C CA . VAL A 1 544 ? 10.527 22.590 -8.275 1.00 64.31 544 VAL A CA 1
ATOM 4529 C C . VAL A 1 544 ? 11.493 22.767 -7.107 1.00 64.31 544 VAL A C 1
ATOM 4531 O O . VAL A 1 544 ? 11.856 21.782 -6.481 1.00 64.31 544 VAL A O 1
ATOM 4534 N N . LEU A 1 545 ? 11.863 23.991 -6.728 1.00 63.94 545 LEU A N 1
ATOM 4535 C CA . LEU A 1 545 ? 12.726 24.243 -5.569 1.00 63.94 545 LEU A CA 1
ATOM 4536 C C . LEU A 1 545 ? 12.046 23.849 -4.253 1.00 63.94 545 LEU A C 1
ATOM 4538 O O . LEU A 1 545 ? 12.699 23.318 -3.355 1.00 63.94 545 LEU A O 1
ATOM 4542 N N . TYR A 1 546 ? 10.740 24.092 -4.115 1.00 54.16 546 TYR A N 1
ATOM 4543 C CA . TYR A 1 546 ? 9.947 23.615 -2.983 1.00 54.16 546 TYR A CA 1
ATOM 4544 C C . TYR A 1 546 ? 9.959 22.085 -2.906 1.00 54.16 546 TYR A C 1
ATOM 4546 O O . TYR A 1 546 ? 10.208 21.527 -1.836 1.00 54.16 546 TYR A O 1
ATOM 4554 N N . PHE A 1 547 ? 9.773 21.414 -4.041 1.00 58.44 547 PHE A N 1
ATOM 4555 C CA . PHE A 1 547 ? 9.874 19.968 -4.158 1.00 58.44 547 PHE A CA 1
ATOM 4556 C C . PHE A 1 547 ? 11.285 19.466 -3.798 1.00 58.44 547 PHE A C 1
ATOM 4558 O O . PHE A 1 547 ? 11.437 18.684 -2.861 1.00 58.44 547 PHE A O 1
ATOM 4565 N N . CYS A 1 548 ? 12.329 19.980 -4.445 1.00 59.78 548 CYS A N 1
ATOM 4566 C CA . CYS A 1 548 ? 13.728 19.648 -4.179 1.00 59.78 548 CYS A CA 1
ATOM 4567 C C . CYS A 1 548 ? 14.073 19.781 -2.689 1.00 59.78 548 CYS A C 1
ATOM 4569 O O . CYS A 1 548 ? 14.626 18.856 -2.095 1.00 59.78 548 CYS A O 1
ATOM 4571 N N . ARG A 1 549 ? 13.642 20.873 -2.036 1.00 55.03 549 ARG A N 1
ATOM 4572 C CA . ARG A 1 549 ? 13.786 21.062 -0.582 1.00 55.03 549 ARG A CA 1
ATOM 4573 C C . ARG A 1 549 ? 13.016 20.020 0.229 1.00 55.03 549 ARG A C 1
ATOM 4575 O O . ARG A 1 549 ? 13.556 19.464 1.182 1.00 55.03 549 ARG A O 1
ATOM 4582 N N . ARG A 1 550 ? 11.760 19.737 -0.130 1.00 44.53 550 ARG A N 1
ATOM 4583 C CA . ARG A 1 550 ? 10.903 18.776 0.585 1.00 44.53 550 ARG A CA 1
ATOM 4584 C C . ARG A 1 550 ? 11.437 17.345 0.517 1.00 44.53 550 ARG A C 1
ATOM 4586 O O . ARG A 1 550 ? 11.237 16.587 1.470 1.00 44.53 550 ARG A O 1
ATOM 4593 N N . PHE A 1 551 ? 12.108 16.985 -0.571 1.00 46.00 551 PHE A N 1
ATOM 4594 C CA . PHE A 1 551 ? 12.596 15.627 -0.830 1.00 46.00 551 PHE A CA 1
ATOM 4595 C C . PHE A 1 551 ? 14.117 15.484 -0.760 1.00 46.00 551 PHE A C 1
ATOM 4597 O O . PHE A 1 551 ? 14.625 14.393 -0.988 1.00 46.00 551 PHE A O 1
ATOM 4604 N N . ASN A 1 552 ? 14.829 16.547 -0.373 1.00 49.06 552 ASN A N 1
ATOM 4605 C CA . ASN A 1 552 ? 16.289 16.579 -0.283 1.00 49.06 552 ASN A CA 1
ATOM 4606 C C . ASN A 1 552 ? 16.976 16.157 -1.597 1.00 49.06 552 ASN A C 1
ATOM 4608 O O . ASN A 1 552 ? 17.966 15.427 -1.591 1.00 49.06 552 ASN A O 1
ATOM 4612 N N . ILE A 1 553 ? 16.420 16.605 -2.722 1.00 52.53 553 ILE A N 1
ATOM 4613 C CA . ILE A 1 553 ? 16.990 16.402 -4.054 1.00 52.53 553 ILE A CA 1
ATOM 4614 C C . ILE A 1 553 ? 17.692 17.695 -4.455 1.00 52.53 553 ILE A C 1
ATOM 4616 O O . ILE A 1 553 ? 17.151 18.780 -4.248 1.00 52.53 553 ILE A O 1
ATOM 4620 N N . ASP A 1 554 ? 18.895 17.585 -5.010 1.00 56.97 554 ASP A N 1
ATOM 4621 C CA . ASP A 1 554 ? 19.631 18.732 -5.534 1.00 56.97 554 ASP A CA 1
ATOM 4622 C C . ASP A 1 554 ? 18.870 19.349 -6.729 1.00 56.97 554 ASP A C 1
ATOM 4624 O O . ASP A 1 554 ? 18.624 18.650 -7.718 1.00 56.97 554 ASP A O 1
ATOM 4628 N N . PRO A 1 555 ? 18.479 20.637 -6.679 1.00 58.78 555 PRO A N 1
ATOM 4629 C CA . PRO A 1 555 ? 17.865 21.315 -7.816 1.00 58.78 555 PRO A CA 1
ATOM 4630 C C . PRO A 1 555 ? 18.709 21.272 -9.092 1.00 58.78 555 PRO A C 1
ATOM 4632 O O . PRO A 1 555 ? 18.135 21.132 -10.171 1.00 58.78 555 PRO A O 1
ATOM 4635 N N . GLU A 1 556 ? 20.043 21.321 -8.990 1.00 59.31 556 GLU A N 1
ATOM 4636 C CA . GLU A 1 556 ? 20.951 21.211 -10.145 1.00 59.31 556 GLU A CA 1
ATOM 4637 C C . GLU A 1 556 ? 20.952 19.796 -10.747 1.00 59.31 556 GLU A C 1
ATOM 4639 O O . GLU A 1 556 ? 21.285 19.587 -11.919 1.00 59.31 556 GLU A O 1
ATOM 4644 N N . ALA A 1 557 ? 20.515 18.796 -9.974 1.00 52.28 557 ALA A N 1
ATOM 4645 C CA . ALA A 1 557 ? 20.310 17.447 -10.476 1.00 52.28 557 ALA A CA 1
ATOM 4646 C C . ALA A 1 557 ? 19.010 17.304 -11.283 1.00 52.28 557 ALA A C 1
ATOM 4648 O O . ALA A 1 557 ? 18.915 16.344 -12.043 1.00 52.28 557 ALA A O 1
ATOM 4649 N N . ILE A 1 558 ? 18.052 18.233 -11.178 1.00 52.91 558 ILE A N 1
ATOM 4650 C CA . ILE A 1 558 ? 16.744 18.174 -11.861 1.00 52.91 558 ILE A CA 1
ATOM 4651 C C . ILE A 1 558 ? 16.618 19.225 -12.970 1.00 52.91 558 ILE A C 1
ATOM 4653 O O . ILE A 1 558 ? 15.991 18.964 -13.992 1.00 52.91 558 ILE A O 1
ATOM 4657 N N . LEU A 1 559 ? 17.193 20.409 -12.776 1.00 58.00 559 LEU A N 1
ATOM 4658 C CA . LEU A 1 559 ? 17.087 21.529 -13.702 1.00 58.00 559 LEU A CA 1
ATOM 4659 C C . LEU A 1 559 ? 18.410 21.714 -14.446 1.00 58.00 559 LEU A C 1
ATOM 4661 O O . LEU A 1 559 ? 19.481 21.743 -13.844 1.00 58.00 559 LEU A O 1
ATOM 4665 N N . ASN A 1 560 ? 18.345 21.832 -15.772 1.00 55.22 560 ASN A N 1
ATOM 4666 C CA . ASN A 1 560 ? 19.525 22.119 -16.582 1.00 55.22 560 ASN A CA 1
ATOM 4667 C C . ASN A 1 560 ? 20.029 23.552 -16.305 1.00 55.22 560 ASN A C 1
ATOM 4669 O O . ASN A 1 560 ? 19.241 24.421 -15.933 1.00 55.22 560 ASN A O 1
ATOM 4673 N N . LYS A 1 561 ? 21.318 23.829 -16.544 1.00 52.44 561 LYS A N 1
ATOM 4674 C CA . LYS A 1 561 ? 21.930 25.159 -16.318 1.00 52.44 561 LYS A CA 1
ATOM 4675 C C . LYS A 1 561 ? 21.305 26.299 -17.130 1.00 52.44 561 LYS A C 1
ATOM 4677 O O . LYS A 1 561 ? 21.563 27.450 -16.827 1.00 52.44 561 LYS A O 1
ATOM 4682 N N . GLU A 1 562 ? 20.557 25.987 -18.186 1.00 46.47 562 GLU A N 1
ATOM 4683 C CA . GLU A 1 562 ? 19.801 26.979 -18.966 1.00 46.47 562 GLU A CA 1
ATOM 4684 C C . GLU A 1 562 ? 18.432 27.316 -18.348 1.00 46.47 562 GLU A C 1
ATOM 4686 O O . GLU A 1 562 ? 17.802 28.285 -18.761 1.00 46.47 562 GLU A O 1
ATOM 4691 N N . PHE A 1 563 ? 17.947 26.501 -17.403 1.00 48.28 563 PHE A N 1
ATOM 4692 C CA . PHE A 1 563 ? 16.665 26.688 -16.717 1.00 48.28 563 PHE A CA 1
ATOM 4693 C C . PHE A 1 563 ? 16.818 27.365 -15.344 1.00 48.28 563 PHE A C 1
ATOM 4695 O O . PHE A 1 563 ? 15.924 28.106 -14.938 1.00 48.28 563 PHE A O 1
ATOM 4702 N N . LEU A 1 564 ? 17.918 27.075 -14.636 1.00 43.53 564 LEU A N 1
ATOM 4703 C CA . LEU A 1 564 ? 18.384 27.806 -13.447 1.00 43.53 564 LEU A CA 1
ATOM 4704 C C . LEU A 1 564 ? 18.965 29.164 -13.847 1.00 43.53 564 LEU A C 1
ATOM 4706 O O . LEU A 1 564 ? 18.719 30.135 -13.097 1.00 43.53 564 LEU A O 1
#

InterPro domains:
  IPR007197 Radical SAM [PF04055] (218-360)
  IPR007197 Radical SAM [SFLDS00029] (207-535)
  IPR013785 Aldolase-type TIM barrel [G3DSA:3.20.20.70] (6-178)
  IPR013785 Aldolase-type TIM barrel [G3DSA:3.20.20.70] (208-384)
  IPR013785 Aldolase-type TIM barrel [G3DSA:3.20.20.70] (385-539)
  IPR023867 Anaerobic sulphatase maturase, radical SAM [PTHR43273] (211-532)
  IPR023885 4Fe4S-binding SPASM domain [PF13186] (105-172)
  IPR058240 Radical SAM superfamily [SSF102114] (88-171)
  IPR058240 Radical SAM superfamily [SSF102114] (212-531)